Protein AF-0000000075208170 (afdb_homodimer)

Organism: NCBI:txid2021314

Structure (mmCIF, N/CA/C/O backbone):
data_AF-0000000075208170-model_v1
#
loop_
_entity.id
_entity.type
_entity.pdbx_description
1 polymer 'HTH tetR-type domain-containing protein'
#
loop_
_atom_site.group_PDB
_atom_site.id
_atom_site.type_symbol
_atom_site.label_atom_id
_atom_site.label_alt_id
_atom_site.label_comp_id
_atom_site.label_asym_id
_atom_site.label_entity_id
_atom_site.label_seq_id
_atom_site.pdbx_PDB_ins_code
_atom_site.Cartn_x
_atom_site.Cartn_y
_atom_site.Cartn_z
_atom_site.occupancy
_atom_site.B_iso_or_equiv
_atom_site.auth_seq_id
_atom_site.auth_comp_id
_atom_site.auth_asym_id
_atom_site.auth_atom_id
_atom_site.pdbx_PDB_model_num
ATOM 1 N N . MET A 1 1 ? 39.375 25.578 16.609 1 42.78 1 MET A N 1
ATOM 2 C CA . MET A 1 1 ? 38.062 24.953 16.75 1 42.78 1 MET A CA 1
ATOM 3 C C . MET A 1 1 ? 38.188 23.438 16.672 1 42.78 1 MET A C 1
ATOM 5 O O . MET A 1 1 ? 38.781 22.906 15.734 1 42.78 1 MET A O 1
ATOM 9 N N . PRO A 1 2 ? 38.156 22.625 17.609 1 52.5 2 PRO A N 1
ATOM 10 C CA . PRO A 1 2 ? 38.562 21.219 17.547 1 52.5 2 PRO A CA 1
ATOM 11 C C . PRO A 1 2 ? 37.969 20.5 16.344 1 52.5 2 PRO A C 1
ATOM 13 O O . PRO A 1 2 ? 36.875 20.828 15.891 1 52.5 2 PRO A O 1
ATOM 16 N N . LYS A 1 3 ? 38.719 20.094 15.391 1 53.53 3 LYS A N 1
ATOM 17 C CA . LYS A 1 3 ? 38.375 19.375 14.172 1 53.53 3 LYS A CA 1
ATOM 18 C C . LYS A 1 3 ? 37.438 18.203 14.484 1 53.53 3 LYS A C 1
ATOM 20 O O . LYS A 1 3 ? 37.844 17.25 15.156 1 53.53 3 LYS A O 1
ATOM 25 N N . VAL A 1 4 ? 36.031 18.438 14.742 1 69.75 4 VAL A N 1
ATOM 26 C CA . VAL A 1 4 ? 35.094 17.344 14.992 1 69.75 4 VAL A CA 1
ATOM 27 C C . VAL A 1 4 ? 35.406 16.188 14.039 1 69.75 4 VAL A C 1
ATOM 29 O O . VAL A 1 4 ? 35.438 16.375 12.82 1 69.75 4 VAL A O 1
ATOM 32 N N . SER A 1 5 ? 35.875 15.086 14.5 1 78.5 5 SER A N 1
ATOM 33 C CA . SER A 1 5 ? 36.219 13.891 13.734 1 78.5 5 SER A CA 1
ATOM 34 C C . SER A 1 5 ? 35.062 13.453 12.844 1 78.5 5 SER A C 1
ATOM 36 O O . SER A 1 5 ? 33.906 13.789 13.102 1 78.5 5 SER A O 1
ATOM 38 N N . GLU A 1 6 ? 35.438 13.07 11.602 1 85.5 6 GLU A N 1
ATOM 39 C CA . GLU A 1 6 ? 34.469 12.5 10.664 1 85.5 6 GLU A CA 1
ATOM 40 C C . GLU A 1 6 ? 33.531 11.523 11.367 1 85.5 6 GLU A C 1
ATOM 42 O O . GLU A 1 6 ? 32.344 11.453 11.055 1 85.5 6 GLU A O 1
ATOM 47 N N . GLN A 1 7 ? 34.031 10.938 12.352 1 85.44 7 GLN A N 1
ATOM 48 C CA . GLN A 1 7 ? 33.25 9.969 13.109 1 85.44 7 GLN A CA 1
ATOM 49 C C . GLN A 1 7 ? 32.188 10.664 13.953 1 85.44 7 GLN A C 1
ATOM 51 O O . GLN A 1 7 ? 31.062 10.18 14.047 1 85.44 7 GLN A O 1
ATOM 56 N N . TYR A 1 8 ? 32.594 11.703 14.562 1 85.81 8 TYR A N 1
ATOM 57 C CA . TYR A 1 8 ? 31.672 12.469 15.383 1 85.81 8 TYR A CA 1
ATOM 58 C C . TYR A 1 8 ? 30.531 13.023 14.531 1 85.81 8 TYR A C 1
ATOM 60 O O . TYR A 1 8 ? 29.375 12.977 14.93 1 85.81 8 TYR A O 1
ATOM 68 N N . LYS A 1 9 ? 30.859 13.531 13.367 1 89 9 LYS A N 1
ATOM 69 C CA . LYS A 1 9 ? 29.859 14.062 12.445 1 89 9 LYS A CA 1
ATOM 70 C C . LYS A 1 9 ? 28.875 12.984 12.023 1 89 9 LYS A C 1
ATOM 72 O O . LYS A 1 9 ? 27.672 13.227 11.961 1 89 9 LYS A O 1
ATOM 77 N N . GLU A 1 10 ? 29.406 11.852 11.805 1 90.75 10 GLU A N 1
ATOM 78 C CA . GLU A 1 10 ? 28.578 10.719 11.391 1 90.75 10 GLU A CA 1
ATOM 79 C C . GLU A 1 10 ? 27.656 10.273 12.523 1 90.75 10 GLU A C 1
ATOM 81 O O . GLU A 1 10 ? 26.5 9.914 12.281 1 90.75 10 GLU A O 1
ATOM 86 N N . GLU A 1 11 ? 28.156 10.312 13.664 1 91.31 11 GLU A N 1
ATOM 87 C CA . GLU A 1 11 ? 27.359 9.922 14.828 1 91.31 11 GLU A CA 1
ATOM 88 C C . GLU A 1 11 ? 26.203 10.898 15.062 1 91.31 11 GLU A C 1
ATOM 90 O O . GLU A 1 11 ? 25.094 10.484 15.383 1 91.31 11 GLU A O 1
ATOM 95 N N . LYS A 1 12 ? 26.562 12.148 14.938 1 93 12 LYS A N 1
ATOM 96 C CA . LYS A 1 12 ? 25.531 13.172 15.094 1 93 12 LYS A CA 1
ATOM 97 C C . LYS A 1 12 ? 24.469 13.055 14 1 93 12 LYS A C 1
ATOM 99 O O . LYS A 1 12 ? 23.281 13.172 14.281 1 93 12 LYS A O 1
ATOM 104 N N . ARG A 1 13 ? 24.953 12.914 12.82 1 94.25 13 ARG A N 1
ATOM 105 C CA . ARG A 1 13 ? 24.047 12.719 11.695 1 94.25 13 ARG A CA 1
ATOM 106 C C . ARG A 1 13 ? 23.109 11.547 11.945 1 94.25 13 ARG A C 1
ATOM 108 O O . ARG A 1 13 ? 21.891 11.656 11.75 1 94.25 13 ARG A O 1
ATOM 115 N N . ASN A 1 14 ? 23.625 10.492 12.406 1 93.88 14 ASN A N 1
ATOM 116 C CA . ASN A 1 14 ? 22.828 9.289 12.672 1 93.88 14 ASN A CA 1
ATOM 117 C C . ASN A 1 14 ? 21.844 9.516 13.812 1 93.88 14 ASN A C 1
ATOM 119 O O . ASN A 1 14 ? 20.719 9 13.773 1 93.88 14 ASN A O 1
ATOM 123 N N . ALA A 1 15 ? 22.266 10.203 14.766 1 94.75 15 ALA A N 1
ATOM 124 C CA . ALA A 1 15 ? 21.391 10.508 15.883 1 94.75 15 ALA A CA 1
ATOM 125 C C . ALA A 1 15 ? 20.172 11.32 15.422 1 94.75 15 ALA A C 1
ATOM 127 O O . ALA A 1 15 ? 19.047 11.086 15.875 1 94.75 15 ALA A O 1
ATOM 128 N N . ILE A 1 16 ? 20.438 12.258 14.547 1 95.75 16 ILE A N 1
ATOM 129 C CA . ILE A 1 16 ? 19.375 13.078 14 1 95.75 16 ILE A CA 1
ATOM 130 C C . ILE A 1 16 ? 18.422 12.203 13.188 1 95.75 16 ILE A C 1
ATOM 132 O O . ILE A 1 16 ? 17.188 12.312 13.32 1 95.75 16 ILE A O 1
ATOM 136 N N . LEU A 1 17 ? 18.984 11.359 12.406 1 94.88 17 LEU A N 1
ATOM 137 C CA . LEU A 1 17 ? 18.188 10.484 11.562 1 94.88 17 LEU A CA 1
ATOM 138 C C . LEU A 1 17 ? 17.312 9.562 12.406 1 94.88 17 LEU A C 1
ATOM 140 O O . LEU A 1 17 ? 16.125 9.367 12.102 1 94.88 17 LEU A O 1
ATOM 144 N N . GLU A 1 18 ? 17.812 8.984 13.438 1 93.25 18 GLU A N 1
ATOM 145 C CA . GLU A 1 18 ? 17.062 8.102 14.328 1 93.25 18 GLU A CA 1
ATOM 146 C C . GLU A 1 18 ? 15.93 8.844 15.031 1 93.25 18 GLU A C 1
ATOM 148 O O . GLU A 1 18 ? 14.82 8.336 15.148 1 93.25 18 GLU A O 1
ATOM 153 N N . SER A 1 19 ? 16.281 9.992 15.492 1 96 19 SER A N 1
ATOM 154 C CA . SER A 1 19 ? 15.273 10.828 16.141 1 96 19 SER A CA 1
ATOM 155 C C . SER A 1 19 ? 14.164 11.203 15.164 1 96 19 SER A C 1
ATOM 157 O O . SER A 1 19 ? 12.984 11.18 15.523 1 96 19 SER A O 1
ATOM 159 N N . ALA A 1 20 ? 14.594 11.602 13.977 1 96.06 20 ALA A N 1
ATOM 160 C CA . ALA A 1 20 ? 13.617 11.953 12.953 1 96.06 20 ALA A CA 1
ATOM 161 C C . ALA A 1 20 ? 12.672 10.789 12.672 1 96.06 20 ALA A C 1
ATOM 163 O O . ALA A 1 20 ? 11.453 10.984 12.57 1 96.06 20 ALA A O 1
ATOM 164 N N . LEU A 1 21 ? 13.203 9.625 12.57 1 92.81 21 LEU A N 1
ATOM 165 C CA . LEU A 1 21 ? 12.383 8.453 12.305 1 92.81 21 LEU A CA 1
ATOM 166 C C . LEU A 1 21 ? 11.359 8.25 13.414 1 92.81 21 LEU A C 1
ATOM 168 O O . LEU A 1 21 ? 10.203 7.902 13.148 1 92.81 21 LEU A O 1
ATOM 172 N N . ARG A 1 22 ? 11.766 8.406 14.609 1 94 22 ARG A N 1
ATOM 173 C CA . ARG A 1 22 ? 10.844 8.281 15.734 1 94 22 ARG A CA 1
ATOM 174 C C . ARG A 1 22 ? 9.727 9.305 15.648 1 94 22 ARG A C 1
ATOM 176 O O . ARG A 1 22 ? 8.555 8.977 15.836 1 94 22 ARG A O 1
ATOM 183 N N . CYS A 1 23 ? 10.117 10.508 15.336 1 96 23 CYS A N 1
ATOM 184 C CA . CYS A 1 23 ? 9.133 11.578 15.227 1 96 23 CYS A CA 1
ATOM 185 C C . CYS A 1 23 ? 8.164 11.32 14.078 1 96 23 CYS A C 1
ATOM 187 O O . CYS A 1 23 ? 6.949 11.438 14.242 1 96 23 CYS A O 1
ATOM 189 N N . PHE A 1 24 ? 8.75 10.961 12.914 1 94.75 24 PHE A N 1
ATOM 190 C CA . PHE A 1 24 ? 7.922 10.617 11.766 1 94.75 24 PHE A CA 1
ATOM 191 C C . PHE A 1 24 ? 6.988 9.461 12.094 1 94.75 24 PHE A C 1
ATOM 193 O O . PHE A 1 24 ? 5.828 9.453 11.68 1 94.75 24 PHE A O 1
ATOM 200 N N . GLY A 1 25 ? 7.508 8.5 12.758 1 90.62 25 GLY A N 1
ATOM 201 C CA . GLY A 1 25 ? 6.723 7.328 13.125 1 90.62 25 GLY A CA 1
ATOM 202 C C . GLY A 1 25 ? 5.559 7.652 14.039 1 90.62 25 GLY A C 1
ATOM 203 O O . GLY A 1 25 ? 4.473 7.09 13.898 1 90.62 25 GLY A O 1
ATOM 204 N N . GLN A 1 26 ? 5.734 8.539 14.906 1 89.69 26 GLN A N 1
ATOM 205 C CA . GLN A 1 26 ? 4.734 8.875 15.914 1 89.69 26 GLN A CA 1
ATOM 206 C C . GLN A 1 26 ? 3.666 9.797 15.344 1 89.69 26 GLN A C 1
ATOM 208 O O . GLN A 1 26 ? 2.471 9.578 15.547 1 89.69 26 GLN A O 1
ATOM 213 N N . LYS A 1 27 ? 4.059 10.805 14.516 1 90.62 27 LYS A N 1
ATOM 214 C CA . LYS A 1 27 ? 3.127 11.859 14.117 1 90.62 27 LYS A CA 1
ATOM 215 C C . LYS A 1 27 ? 2.742 11.719 12.648 1 90.62 27 LYS A C 1
ATOM 217 O O . LYS A 1 27 ? 1.762 12.312 12.195 1 90.62 27 LYS A O 1
ATOM 222 N N . GLY A 1 28 ? 3.594 10.961 11.961 1 90.44 28 GLY A N 1
ATOM 223 C CA . GLY A 1 28 ? 3.514 11.008 10.516 1 90.44 28 GLY A CA 1
ATOM 224 C C . GLY A 1 28 ? 4.496 11.984 9.891 1 90.44 28 GLY A C 1
ATOM 225 O O . GLY A 1 28 ? 4.949 12.922 10.547 1 90.44 28 GLY A O 1
ATOM 226 N N . TYR A 1 29 ? 4.738 11.758 8.656 1 92 29 TYR A N 1
ATOM 227 C CA . TYR A 1 29 ? 5.75 12.562 7.988 1 92 29 TYR A CA 1
ATOM 228 C C . TYR A 1 29 ? 5.297 14.016 7.871 1 92 29 TYR A C 1
ATOM 230 O O . TYR A 1 29 ? 6.023 14.93 8.266 1 92 29 TYR A O 1
ATOM 238 N N . GLN A 1 30 ? 4.133 14.211 7.367 1 87.5 30 GLN A N 1
ATOM 239 C CA . GLN A 1 30 ? 3.668 15.555 7.062 1 87.5 30 GLN A CA 1
ATOM 240 C C . GLN A 1 30 ? 3.475 16.375 8.344 1 87.5 30 GLN A C 1
ATOM 242 O O . GLN A 1 30 ? 3.771 17.562 8.367 1 87.5 30 GLN A O 1
ATOM 247 N N . ALA A 1 31 ? 3.074 15.742 9.359 1 89 31 ALA A N 1
ATOM 248 C CA . ALA A 1 31 ? 2.727 16.453 10.586 1 89 31 ALA A CA 1
ATOM 249 C C . ALA A 1 31 ? 3.971 16.75 11.422 1 89 31 ALA A C 1
ATOM 251 O O . ALA A 1 31 ? 3.934 17.578 12.328 1 89 31 ALA A O 1
ATOM 252 N N . THR A 1 32 ? 5.023 16.047 11.156 1 94.69 32 THR A N 1
ATOM 253 C CA . THR A 1 32 ? 6.258 16.266 11.898 1 94.69 32 THR A CA 1
ATOM 254 C C . THR A 1 32 ? 6.965 17.531 11.422 1 94.69 32 THR A C 1
ATOM 256 O O . THR A 1 32 ? 7.043 17.781 10.219 1 94.69 32 THR A O 1
ATOM 259 N N . ILE A 1 33 ? 7.418 18.328 12.391 1 95.38 33 ILE A N 1
ATOM 260 C CA . ILE A 1 33 ? 8.203 19.516 12.062 1 95.38 33 ILE A CA 1
ATOM 261 C C . ILE A 1 33 ? 9.594 19.391 12.68 1 95.38 33 ILE A C 1
ATOM 263 O O . ILE A 1 33 ? 9.844 18.516 13.5 1 95.38 33 ILE A O 1
ATOM 267 N N . ILE A 1 34 ? 10.461 20.281 12.258 1 97 34 ILE A N 1
ATOM 268 C CA . ILE A 1 34 ? 11.844 20.25 12.703 1 97 34 ILE A CA 1
ATOM 269 C C . ILE A 1 34 ? 11.906 20.406 14.219 1 97 34 ILE A C 1
ATOM 271 O O . ILE A 1 34 ? 12.727 19.766 14.883 1 97 34 ILE A O 1
ATOM 275 N N . ASP A 1 35 ? 11 21.172 14.82 1 97.44 35 ASP A N 1
ATOM 276 C CA . ASP A 1 35 ? 10.984 21.391 16.266 1 97.44 35 ASP A CA 1
ATOM 277 C C . ASP A 1 35 ? 10.703 20.094 17.016 1 97.44 35 ASP A C 1
ATOM 279 O O . ASP A 1 35 ? 11.195 19.906 18.125 1 97.44 35 ASP A O 1
ATOM 283 N N . ASP A 1 36 ? 9.961 19.203 16.453 1 97.56 36 ASP A N 1
ATOM 284 C CA . ASP A 1 36 ? 9.742 17.891 17.062 1 97.56 36 ASP A CA 1
ATOM 285 C C . ASP A 1 36 ? 11.039 17.094 17.156 1 97.56 36 ASP A C 1
ATOM 287 O O . ASP A 1 36 ? 11.305 16.438 18.156 1 97.56 36 ASP A O 1
ATOM 291 N N . ILE A 1 37 ? 11.805 17.141 16.078 1 97.5 37 ILE A N 1
ATOM 292 C CA . ILE A 1 37 ? 13.07 16.422 16.016 1 97.5 37 ILE A CA 1
ATOM 293 C C . ILE A 1 37 ? 14.07 17.031 16.984 1 97.5 37 ILE A C 1
ATOM 295 O O . ILE A 1 37 ? 14.828 16.312 17.641 1 97.5 37 ILE A O 1
ATOM 299 N N . VAL A 1 38 ? 14.023 18.328 17.078 1 97.75 38 VAL A N 1
ATOM 300 C CA . VAL A 1 38 ? 14.852 19.031 18.047 1 97.75 38 VAL A CA 1
ATOM 301 C C . VAL A 1 38 ? 14.516 18.562 19.469 1 97.75 38 VAL A C 1
ATOM 303 O O . VAL A 1 38 ? 15.406 18.188 20.234 1 97.75 38 VAL A O 1
ATOM 306 N N . ALA A 1 39 ? 13.242 18.531 19.766 1 97.94 39 ALA A N 1
ATOM 307 C CA . ALA A 1 39 ? 12.773 18.141 21.094 1 97.94 39 ALA A CA 1
ATOM 308 C C . ALA A 1 39 ? 13.156 16.688 21.406 1 97.94 39 ALA A C 1
ATOM 310 O O . ALA A 1 39 ? 13.547 16.375 22.531 1 97.94 39 ALA A O 1
ATOM 311 N N . ASP A 1 40 ? 13.117 15.883 20.469 1 97.06 40 ASP A N 1
ATOM 312 C CA . ASP A 1 40 ? 13.383 14.461 20.672 1 97.06 40 ASP A CA 1
ATOM 313 C C . ASP A 1 40 ? 14.883 14.188 20.766 1 97.06 40 ASP A C 1
ATOM 315 O O . ASP A 1 40 ? 15.328 13.406 21.609 1 97.06 40 ASP A O 1
ATOM 319 N N . SER A 1 41 ? 15.68 14.742 19.891 1 96.38 41 SER A N 1
ATOM 320 C CA . SER A 1 41 ? 17.109 14.461 19.766 1 96.38 41 SER A CA 1
ATOM 321 C C . SER A 1 41 ? 17.922 15.266 20.766 1 96.38 41 SER A C 1
ATOM 323 O O . SER A 1 41 ? 19.078 14.953 21.016 1 96.38 41 SER A O 1
ATOM 325 N N . LYS A 1 42 ? 17.359 16.359 21.188 1 97 42 LYS A N 1
ATOM 326 C CA . LYS A 1 42 ? 18.047 17.312 22.047 1 97 42 LYS A CA 1
ATOM 327 C C . LYS A 1 42 ? 19.188 17.984 21.312 1 97 42 LYS A C 1
ATOM 329 O O . LYS A 1 42 ? 20.141 18.469 21.953 1 97 42 LYS A O 1
ATOM 334 N N . ILE A 1 43 ? 19.156 17.906 20.031 1 96.62 43 ILE A N 1
ATOM 335 C CA . ILE A 1 43 ? 20.094 18.625 19.172 1 96.62 43 ILE A CA 1
ATOM 336 C C . ILE A 1 43 ? 19.469 19.938 18.719 1 96.62 43 ILE A C 1
ATOM 338 O O . ILE A 1 43 ? 18.297 19.969 18.328 1 96.62 43 ILE A O 1
ATOM 342 N N . SER A 1 44 ? 20.25 21 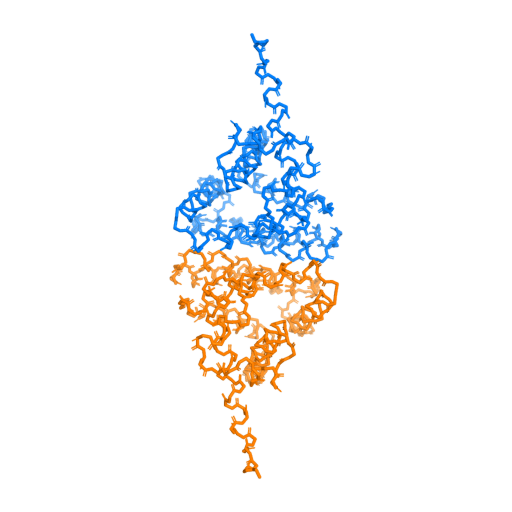18.781 1 96.25 44 SER A N 1
ATOM 343 C CA . SER A 1 44 ? 19.719 22.328 18.469 1 96.25 44 SER A CA 1
ATOM 344 C C . SER A 1 44 ? 19.266 22.406 17.016 1 96.25 44 SER A C 1
ATOM 346 O O . SER A 1 44 ? 19.781 21.688 16.156 1 96.25 44 SER A O 1
ATOM 348 N N . LYS A 1 45 ? 18.25 23.328 16.75 1 96.38 45 LYS A N 1
ATOM 349 C CA . LYS A 1 45 ? 17.734 23.531 15.398 1 96.38 45 LYS A CA 1
ATOM 350 C C . LYS A 1 45 ? 18.844 23.938 14.438 1 96.38 45 LYS A C 1
ATOM 352 O O . LYS A 1 45 ? 18.938 23.406 13.328 1 96.38 45 LYS A O 1
ATOM 357 N N . GLY A 1 46 ? 19.766 24.812 14.891 1 96 46 GLY A N 1
ATOM 358 C CA . GLY A 1 46 ? 20.891 25.234 14.086 1 96 46 GLY A CA 1
ATOM 359 C C . GLY A 1 46 ? 21.828 24.094 13.727 1 96 46 GLY A C 1
ATOM 360 O O . GLY A 1 46 ? 22.281 23.984 12.586 1 96 46 GLY A O 1
ATOM 361 N N . ALA A 1 47 ? 22.094 23.281 14.656 1 95.38 47 ALA A N 1
ATOM 362 C CA . ALA A 1 47 ? 22.969 22.141 14.43 1 95.38 47 ALA A CA 1
ATOM 363 C C . ALA A 1 47 ? 22.344 21.172 13.414 1 95.38 47 ALA A C 1
ATOM 365 O O . ALA A 1 47 ? 23.047 20.641 12.547 1 95.38 47 ALA A O 1
ATOM 366 N N . ILE A 1 48 ? 21.016 20.891 13.5 1 97 48 ILE A N 1
ATOM 367 C CA . ILE A 1 48 ? 20.312 20.016 12.562 1 97 48 ILE A CA 1
ATOM 368 C C . ILE A 1 48 ? 20.438 20.578 11.141 1 97 48 ILE A C 1
ATOM 370 O O . ILE A 1 48 ? 20.703 19.828 10.195 1 97 48 ILE A O 1
ATOM 374 N N . TYR A 1 49 ? 20.406 21.859 11.031 1 96.31 49 TYR A N 1
ATOM 375 C CA . TYR A 1 49 ? 20.453 22.5 9.719 1 96.31 49 TYR A CA 1
ATOM 376 C C . TYR A 1 49 ? 21.859 22.531 9.164 1 96.31 49 TYR A C 1
ATOM 378 O O . TYR A 1 49 ? 22.062 22.781 7.977 1 96.31 49 TYR A O 1
ATOM 386 N N . ASN A 1 50 ? 22.859 22.312 10.047 1 95.75 50 ASN A N 1
ATOM 387 C CA . ASN A 1 50 ? 24.219 22.109 9.555 1 95.75 50 ASN A CA 1
ATOM 388 C C . ASN A 1 50 ? 24.359 20.797 8.789 1 95.75 50 ASN A C 1
ATOM 390 O O . ASN A 1 50 ? 25.203 20.656 7.91 1 95.75 50 ASN A O 1
ATOM 394 N N . TYR A 1 51 ? 23.469 19.938 9.1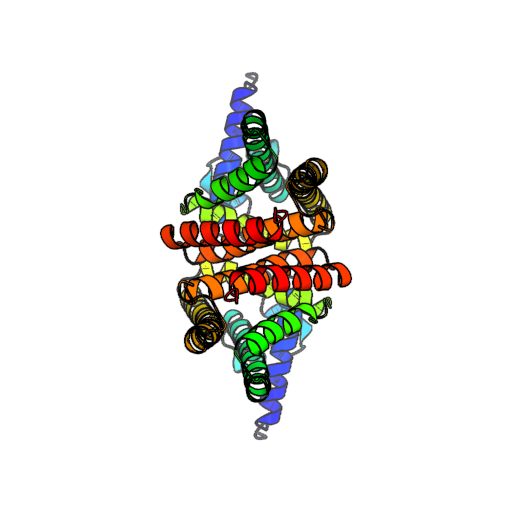56 1 95.19 51 TYR A N 1
ATOM 395 C CA . TYR A 1 51 ? 23.547 18.594 8.57 1 95.19 51 TYR A CA 1
ATOM 396 C C . TYR A 1 51 ? 22.516 18.422 7.461 1 95.19 51 TYR A C 1
ATOM 398 O O . TYR A 1 51 ? 22.75 17.688 6.5 1 95.19 51 TYR A O 1
ATOM 406 N N . PHE A 1 52 ? 21.344 19.016 7.586 1 96.94 52 PHE A N 1
ATOM 407 C CA . PHE A 1 52 ? 20.234 18.812 6.656 1 96.94 52 PHE A CA 1
ATOM 408 C C . PHE A 1 52 ? 19.578 20.141 6.305 1 96.94 52 PHE A C 1
ATOM 410 O O . PHE A 1 52 ? 19.281 20.938 7.188 1 96.94 52 PHE A O 1
ATOM 417 N N . ALA A 1 53 ? 19.25 20.281 5.07 1 95.31 53 ALA A N 1
ATOM 418 C CA . ALA A 1 53 ? 18.688 21.531 4.586 1 95.31 53 ALA A CA 1
ATOM 419 C C . ALA A 1 53 ? 17.188 21.594 4.844 1 95.31 53 ALA A C 1
ATOM 421 O O . ALA A 1 53 ? 16.594 22.688 4.863 1 95.31 53 ALA A O 1
ATOM 422 N N . SER A 1 54 ? 16.594 20.391 4.977 1 94.69 54 SER A N 1
ATOM 423 C CA . SER A 1 54 ? 15.133 20.344 5.125 1 94.69 54 SER A CA 1
ATOM 424 C C . SER A 1 54 ? 14.688 19.016 5.719 1 94.69 54 SER A C 1
ATOM 426 O O . SER A 1 54 ? 15.469 18.078 5.797 1 94.69 54 SER A O 1
ATOM 428 N N . LYS A 1 55 ? 13.477 19 6.121 1 94.69 55 LYS A N 1
ATOM 429 C CA . LYS A 1 55 ? 12.859 17.766 6.594 1 94.69 55 LYS A CA 1
ATOM 430 C C . LYS A 1 55 ? 12.875 16.703 5.504 1 94.69 55 LYS A C 1
ATOM 432 O O . LYS A 1 55 ? 13.078 15.516 5.789 1 94.69 55 LYS A O 1
ATOM 437 N N . GLU A 1 56 ? 12.695 17.094 4.234 1 95 56 GLU A N 1
ATOM 438 C CA . GLU A 1 56 ? 12.734 16.172 3.098 1 95 56 GLU A CA 1
ATOM 439 C C . GLU A 1 56 ? 14.102 15.523 2.957 1 95 56 GLU A C 1
ATOM 441 O O . GLU A 1 56 ? 14.203 14.32 2.729 1 95 56 GLU A O 1
ATOM 446 N N . GLU A 1 57 ? 15.055 16.312 3.115 1 95.81 57 GLU A N 1
ATOM 447 C CA . GLU A 1 57 ? 16.422 15.789 3.008 1 95.81 57 GLU A CA 1
ATOM 448 C C . GLU A 1 57 ? 16.703 14.773 4.105 1 95.81 57 GLU A C 1
ATOM 450 O O . GLU A 1 57 ? 17.406 13.781 3.873 1 95.81 57 GLU A O 1
ATOM 455 N N . ILE A 1 58 ? 16.25 15.07 5.305 1 96.62 58 ILE A N 1
ATOM 456 C CA . ILE A 1 58 ? 16.422 14.133 6.41 1 96.62 58 ILE A CA 1
ATOM 457 C C . ILE A 1 58 ? 15.844 12.773 6.039 1 96.62 58 ILE A C 1
ATOM 459 O O . ILE A 1 58 ? 16.516 11.75 6.148 1 96.62 58 ILE A O 1
ATOM 463 N N . TYR A 1 59 ? 14.672 12.734 5.543 1 95.81 59 TYR A N 1
ATOM 464 C CA . TYR A 1 59 ? 14.016 11.461 5.246 1 95.81 59 TYR A CA 1
ATOM 465 C C . TYR A 1 59 ? 14.656 10.781 4.047 1 95.81 59 TYR A C 1
ATOM 467 O O . TYR A 1 59 ? 14.812 9.555 4.027 1 95.81 59 TYR A O 1
ATOM 475 N N . LEU A 1 60 ? 14.984 11.578 3.049 1 96 60 LEU A N 1
ATOM 476 C CA . LEU A 1 60 ? 15.625 11 1.867 1 96 60 LEU A CA 1
ATOM 477 C C . LEU A 1 60 ? 16.938 10.312 2.236 1 96 60 LEU A C 1
ATOM 479 O O . LEU A 1 60 ? 17.266 9.273 1.678 1 96 60 LEU A O 1
ATOM 483 N N . GLN A 1 61 ? 17.609 10.891 3.156 1 94.81 61 GLN A N 1
ATOM 484 C CA . GLN A 1 61 ? 18.844 10.266 3.594 1 94.81 61 GLN A CA 1
ATOM 485 C C . GLN A 1 61 ? 18.562 8.992 4.391 1 94.81 61 GLN A C 1
ATOM 487 O O . GLN A 1 61 ? 19.312 8.016 4.293 1 94.81 61 GLN A O 1
ATOM 492 N N . LEU A 1 62 ? 17.531 9.023 5.223 1 93.88 62 LEU A N 1
ATOM 493 C CA . LEU A 1 62 ? 17.094 7.816 5.914 1 93.88 62 LEU A CA 1
ATOM 494 C C . LEU A 1 62 ? 16.781 6.707 4.914 1 93.88 62 LEU A C 1
ATOM 496 O O . LEU A 1 62 ? 17.203 5.562 5.094 1 93.88 62 LEU A O 1
ATOM 500 N N . LEU A 1 63 ? 16.109 7.035 3.857 1 94.06 63 LEU A N 1
ATOM 501 C CA . LEU A 1 63 ? 15.719 6.07 2.828 1 94.06 63 LEU A CA 1
ATOM 502 C C . LEU A 1 63 ? 16.953 5.539 2.102 1 94.06 63 LEU A C 1
ATOM 504 O O . LEU A 1 63 ? 17.047 4.34 1.826 1 94.06 63 LEU A O 1
ATOM 508 N N . GLN A 1 64 ? 17.766 6.473 1.788 1 93.5 64 GLN A N 1
ATOM 509 C CA . GLN A 1 64 ? 18.969 6.078 1.068 1 93.5 64 GLN A CA 1
ATOM 510 C C . GLN A 1 64 ? 19.812 5.098 1.891 1 93.5 64 GLN A C 1
ATOM 512 O O . GLN A 1 64 ? 20.312 4.109 1.358 1 93.5 64 GLN A O 1
ATOM 517 N N . LYS A 1 65 ? 19.953 5.418 3.129 1 91.88 65 LYS A N 1
ATOM 518 C CA . LYS A 1 65 ? 20.688 4.531 4.016 1 91.88 65 LYS A CA 1
ATOM 519 C C . LYS A 1 65 ? 20.062 3.141 4.055 1 91.88 65 LYS A C 1
ATOM 521 O O . LYS A 1 65 ? 20.781 2.135 3.943 1 91.88 65 LYS A O 1
ATOM 526 N N . ARG A 1 66 ? 18.797 3.035 4.188 1 91.38 66 ARG A N 1
ATOM 527 C CA . ARG A 1 66 ? 18.094 1.762 4.246 1 91.38 66 ARG A CA 1
ATOM 528 C C . ARG A 1 66 ? 18.203 1.01 2.924 1 91.38 66 ARG A C 1
ATOM 530 O O . ARG A 1 66 ? 18.359 -0.214 2.912 1 91.38 66 ARG A O 1
ATOM 537 N N . SER A 1 67 ? 18.094 1.74 1.823 1 94.31 67 SER A N 1
ATOM 538 C CA . SER A 1 67 ? 18.234 1.137 0.502 1 94.31 67 SER A CA 1
ATOM 539 C C . SER A 1 67 ? 19.625 0.547 0.304 1 94.31 67 SER A C 1
ATOM 541 O O . SER A 1 67 ? 19.766 -0.579 -0.176 1 94.31 67 SER A O 1
ATOM 543 N N . ASP A 1 68 ? 20.578 1.382 0.699 1 93.75 68 ASP A N 1
ATOM 544 C CA . ASP A 1 68 ? 21.969 0.925 0.559 1 93.75 68 ASP A CA 1
ATOM 545 C C . ASP A 1 68 ? 22.203 -0.342 1.376 1 93.75 68 ASP A C 1
ATOM 547 O O . ASP A 1 68 ? 22.859 -1.274 0.905 1 93.75 68 ASP A O 1
ATOM 551 N N . GLU A 1 69 ? 21.703 -0.356 2.557 1 92.75 69 GLU A N 1
ATOM 552 C CA . GLU A 1 69 ? 21.828 -1.533 3.41 1 92.75 69 GLU A CA 1
ATOM 553 C C . GLU A 1 69 ? 21.141 -2.744 2.785 1 92.75 69 GLU A C 1
ATOM 555 O O . GLU A 1 69 ? 21.688 -3.854 2.812 1 92.75 69 GLU A O 1
ATOM 560 N N . PHE A 1 70 ? 20.031 -2.594 2.225 1 94.06 70 PHE A N 1
ATOM 561 C CA . PHE A 1 70 ? 19.266 -3.66 1.582 1 94.06 70 PHE A CA 1
ATOM 562 C C . PHE A 1 70 ? 20.047 -4.242 0.406 1 94.06 70 PHE A C 1
ATOM 564 O O . PHE A 1 70 ? 20.234 -5.457 0.329 1 94.06 70 PHE A O 1
ATOM 571 N N . PHE A 1 71 ? 20.516 -3.379 -0.481 1 94.81 71 PHE A N 1
ATOM 572 C CA . PHE A 1 71 ? 21.188 -3.844 -1.686 1 94.81 71 PHE A CA 1
ATOM 573 C C . PHE A 1 71 ? 22.531 -4.48 -1.341 1 94.81 71 PHE A C 1
ATOM 575 O O . PHE A 1 71 ? 22.906 -5.496 -1.924 1 94.81 71 PHE A O 1
ATOM 582 N N . THR A 1 72 ? 23.203 -3.863 -0.368 1 94.94 72 THR A N 1
ATOM 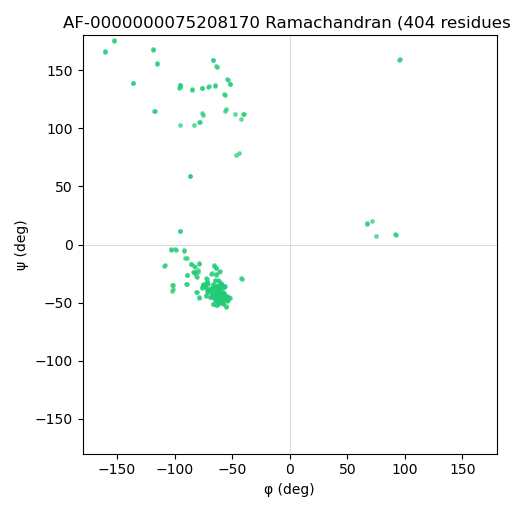583 C CA . THR A 1 72 ? 24.484 -4.406 0.039 1 94.94 72 THR A CA 1
ATOM 584 C C . THR A 1 72 ? 24.328 -5.801 0.639 1 94.94 72 THR A C 1
ATOM 586 O O . THR A 1 72 ? 25.047 -6.727 0.282 1 94.94 72 THR A O 1
ATOM 589 N N . ASP A 1 73 ? 23.391 -5.945 1.513 1 93.75 73 ASP A N 1
ATOM 590 C CA . ASP A 1 73 ? 23.125 -7.234 2.137 1 93.75 73 ASP A CA 1
ATOM 591 C C . ASP A 1 73 ? 22.703 -8.273 1.097 1 93.75 73 ASP A C 1
ATOM 593 O O . ASP A 1 73 ? 23.172 -9.414 1.126 1 93.75 73 ASP A O 1
ATOM 597 N N . ALA A 1 74 ? 21.844 -7.906 0.204 1 94.19 74 ALA A N 1
ATOM 598 C CA . ALA A 1 74 ? 21.344 -8.82 -0.823 1 94.19 74 ALA A CA 1
ATOM 599 C C . ALA A 1 74 ? 22.469 -9.258 -1.759 1 94.19 74 ALA A C 1
ATOM 601 O O . ALA A 1 74 ? 22.594 -10.438 -2.08 1 94.19 74 ALA A O 1
ATOM 602 N N . GLU A 1 75 ? 23.25 -8.305 -2.172 1 92.94 75 GLU A N 1
ATOM 603 C CA . GLU A 1 75 ? 24.344 -8.602 -3.09 1 92.94 75 GLU A CA 1
ATOM 604 C C . GLU A 1 75 ? 25.359 -9.539 -2.447 1 92.94 75 GLU A C 1
ATOM 606 O O . GLU A 1 75 ? 25.891 -10.438 -3.107 1 92.94 75 GLU A O 1
ATOM 611 N N . GLN A 1 76 ? 25.625 -9.273 -1.212 1 94.81 76 GLN A N 1
ATOM 612 C CA . GLN A 1 76 ? 26.547 -10.141 -0.491 1 94.81 76 GLN A CA 1
ATOM 613 C C . GLN A 1 76 ? 26 -11.562 -0.401 1 94.81 76 GLN A C 1
ATOM 615 O O . GLN A 1 76 ? 26.75 -12.523 -0.591 1 94.81 76 GLN A O 1
ATOM 620 N N . ARG A 1 77 ? 24.781 -11.68 -0.171 1 94.25 77 ARG A N 1
ATOM 621 C CA . ARG A 1 77 ? 24.156 -12.992 -0.033 1 94.25 77 ARG A CA 1
ATOM 622 C C . ARG A 1 77 ? 24.031 -13.68 -1.388 1 94.25 77 ARG A C 1
ATOM 624 O O . ARG A 1 77 ? 24.141 -14.906 -1.482 1 94.25 77 ARG A O 1
ATOM 631 N N . PHE A 1 78 ? 23.766 -12.938 -2.424 1 94.25 78 PHE A N 1
ATOM 632 C CA . PHE A 1 78 ? 23.547 -13.469 -3.762 1 94.25 78 PHE A CA 1
ATOM 633 C C . PHE A 1 78 ? 24.797 -14.188 -4.266 1 94.25 78 PHE A C 1
ATOM 635 O O . PHE A 1 78 ? 24.703 -15.133 -5.055 1 94.25 78 PHE A O 1
ATOM 642 N N . THR A 1 79 ? 25.969 -13.727 -3.842 1 92.56 79 THR A N 1
ATOM 643 C CA . THR A 1 79 ? 27.219 -14.32 -4.281 1 92.56 79 THR A CA 1
ATOM 644 C C . THR A 1 79 ? 27.312 -15.789 -3.877 1 92.56 79 THR A C 1
ATOM 646 O O . THR A 1 79 ? 27.953 -16.594 -4.547 1 92.56 79 THR A O 1
ATOM 649 N N . ASP A 1 80 ? 26.578 -16.156 -2.879 1 93.88 80 ASP A N 1
ATOM 650 C CA . ASP A 1 80 ? 26.625 -17.516 -2.35 1 93.88 80 ASP A CA 1
ATOM 651 C C . ASP A 1 80 ? 25.469 -18.359 -2.885 1 93.88 80 ASP A C 1
ATOM 653 O O . ASP A 1 80 ? 25.375 -19.562 -2.602 1 93.88 80 ASP A O 1
ATOM 657 N N . LEU A 1 81 ? 24.594 -17.734 -3.633 1 96.75 81 LEU A N 1
ATOM 658 C CA . LEU A 1 81 ? 23.406 -18.453 -4.117 1 96.75 81 LEU A CA 1
ATOM 659 C C . LEU A 1 81 ? 23.656 -19 -5.52 1 96.75 81 LEU A C 1
ATOM 661 O O . LEU A 1 81 ? 24.172 -18.281 -6.387 1 96.75 81 LEU A O 1
ATOM 665 N N . PRO A 1 82 ? 23.266 -20.156 -5.75 1 95.5 82 PRO A N 1
ATOM 666 C CA . PRO A 1 82 ? 23.719 -20.891 -6.938 1 95.5 82 PRO A CA 1
ATOM 667 C C . PRO A 1 82 ? 22.938 -20.516 -8.195 1 95.5 82 PRO A C 1
ATOM 669 O O . PRO A 1 82 ? 23.406 -20.75 -9.312 1 95.5 82 PRO A O 1
ATOM 672 N N . ASN A 1 83 ? 21.75 -20.094 -8.109 1 97.44 83 ASN A N 1
ATOM 673 C CA . ASN A 1 83 ? 20.922 -19.844 -9.289 1 97.44 83 ASN A CA 1
ATOM 674 C C . ASN A 1 83 ? 19.859 -18.781 -9.031 1 97.44 83 ASN A C 1
ATOM 676 O O . ASN A 1 83 ? 19.75 -18.281 -7.918 1 97.44 83 ASN A O 1
ATOM 680 N N . ALA A 1 84 ? 19.094 -18.391 -10.039 1 98 84 ALA A N 1
ATOM 681 C CA . ALA A 1 84 ? 18.109 -17.328 -9.992 1 98 84 ALA A CA 1
ATOM 682 C C . ALA A 1 84 ? 16.984 -17.656 -9.023 1 98 84 ALA A C 1
ATOM 684 O O . ALA A 1 84 ? 16.516 -16.797 -8.273 1 98 84 ALA A O 1
ATOM 685 N N . MET A 1 85 ? 16.594 -18.938 -9.039 1 98.25 85 MET A N 1
ATOM 686 C CA . MET A 1 85 ? 15.516 -19.375 -8.148 1 98.25 85 MET A CA 1
ATOM 687 C C . MET A 1 85 ? 15.898 -19.172 -6.688 1 98.25 85 MET A C 1
ATOM 689 O O . MET A 1 85 ? 15.086 -18.688 -5.895 1 98.25 85 MET A O 1
ATOM 693 N N . SER A 1 86 ? 17.094 -19.484 -6.348 1 98.31 86 SER A N 1
ATOM 694 C CA . SER A 1 86 ? 17.562 -19.297 -4.977 1 98.31 86 SER A CA 1
ATOM 695 C C . SER A 1 86 ? 17.562 -17.828 -4.594 1 98.31 86 SER A C 1
ATOM 697 O O . SER A 1 86 ? 17.312 -17.484 -3.434 1 98.31 86 SER A O 1
ATOM 699 N N . LYS A 1 87 ? 17.875 -16.922 -5.527 1 98.25 87 LYS A N 1
ATOM 700 C CA . LYS A 1 87 ? 17.859 -15.492 -5.277 1 98.25 87 LYS A CA 1
ATOM 701 C C . LYS A 1 87 ? 16.438 -14.992 -5.02 1 98.25 87 LYS A C 1
ATOM 703 O O . LYS A 1 87 ? 16.203 -14.211 -4.098 1 98.25 87 LYS A O 1
ATOM 708 N N . VAL A 1 88 ? 15.469 -15.492 -5.809 1 98.25 88 VAL A N 1
ATOM 709 C CA . VAL A 1 88 ? 14.062 -15.141 -5.609 1 98.25 88 VAL A CA 1
ATOM 710 C C . VAL A 1 88 ? 13.602 -15.617 -4.234 1 98.25 88 VAL A C 1
ATOM 712 O O . VAL A 1 88 ? 13.008 -14.852 -3.473 1 98.25 88 VAL A O 1
ATOM 715 N N . ARG A 1 89 ? 13.922 -16.859 -3.893 1 98.12 89 ARG A N 1
ATOM 716 C CA . ARG A 1 89 ? 13.5 -17.422 -2.617 1 98.12 89 ARG A CA 1
ATOM 717 C C . ARG A 1 89 ? 14.133 -16.672 -1.449 1 98.12 89 ARG A C 1
ATOM 719 O O . ARG A 1 89 ? 13.5 -16.484 -0.41 1 98.12 89 ARG A O 1
ATOM 726 N N . PHE A 1 90 ? 15.359 -16.281 -1.599 1 97.62 90 PHE A N 1
ATOM 727 C CA . PHE A 1 90 ? 16.047 -15.508 -0.568 1 97.62 90 PHE A CA 1
ATOM 728 C C . PHE A 1 90 ? 15.305 -14.203 -0.3 1 97.62 90 PHE A C 1
ATOM 730 O O . PHE A 1 90 ? 15.133 -13.805 0.854 1 97.62 90 PHE A O 1
ATOM 737 N N . LEU A 1 91 ? 14.898 -13.477 -1.347 1 97.62 91 LEU A N 1
ATOM 738 C CA . LEU A 1 91 ? 14.188 -12.203 -1.19 1 97.62 91 LEU A CA 1
ATOM 739 C C . LEU A 1 91 ? 12.875 -12.406 -0.447 1 97.62 91 LEU A C 1
ATOM 741 O O . LEU A 1 91 ? 12.539 -11.633 0.454 1 97.62 91 LEU A O 1
ATOM 745 N N . PHE A 1 92 ? 12.125 -13.453 -0.834 1 98.31 92 PHE A N 1
ATOM 746 C CA . PHE A 1 92 ? 10.883 -13.734 -0.127 1 98.31 92 PHE A CA 1
ATOM 747 C C . PHE A 1 92 ? 11.156 -14.078 1.333 1 98.31 92 PHE A C 1
ATOM 749 O O . PHE A 1 92 ? 10.438 -13.633 2.227 1 98.31 92 PHE A O 1
ATOM 756 N N . GLU A 1 93 ? 12.164 -14.867 1.585 1 97.62 93 GLU A N 1
ATOM 757 C CA . GLU A 1 93 ? 12.523 -15.234 2.949 1 97.62 93 GLU A CA 1
ATOM 758 C C . GLU A 1 93 ? 12.906 -14.008 3.773 1 97.62 93 GLU A C 1
ATOM 760 O O . GLU A 1 93 ? 12.562 -13.922 4.953 1 97.62 93 GLU A O 1
ATOM 765 N N . ARG A 1 94 ? 13.633 -13.141 3.207 1 96.19 94 ARG A N 1
ATOM 766 C CA . ARG A 1 94 ? 14.055 -11.914 3.883 1 96.19 94 ARG A CA 1
ATOM 767 C C . ARG A 1 94 ? 12.852 -11.125 4.383 1 96.19 94 ARG A C 1
ATOM 769 O O . ARG A 1 94 ? 12.844 -10.664 5.527 1 96.19 94 ARG A O 1
ATOM 776 N N . PHE A 1 95 ? 11.859 -10.969 3.568 1 96.75 95 PHE A N 1
ATOM 777 C CA . PHE A 1 95 ? 10.672 -10.219 3.973 1 96.75 95 PHE A CA 1
ATOM 778 C C . PHE A 1 95 ? 9.805 -11.047 4.918 1 96.75 95 PHE A C 1
ATOM 780 O O . PHE A 1 95 ? 9.195 -10.5 5.84 1 96.75 95 PHE A O 1
ATOM 787 N N . ARG A 1 96 ? 9.773 -12.344 4.668 1 97.31 96 ARG A N 1
ATOM 788 C CA . ARG A 1 96 ? 9.023 -13.234 5.551 1 97.31 96 ARG A CA 1
ATOM 789 C C . ARG A 1 96 ? 9.547 -13.156 6.98 1 97.31 96 ARG A C 1
ATOM 791 O O . ARG A 1 96 ? 8.766 -13.195 7.934 1 97.31 96 ARG A O 1
ATOM 798 N N . LYS A 1 97 ? 10.836 -12.977 7.145 1 95.81 97 LYS A N 1
ATOM 799 C CA . LYS A 1 97 ? 11.477 -13.047 8.453 1 95.81 97 LYS A CA 1
ATOM 800 C C . LYS A 1 97 ? 11.547 -11.664 9.102 1 95.81 97 LYS A C 1
ATOM 802 O O . LYS A 1 97 ? 12.078 -11.516 10.203 1 95.81 97 LYS A O 1
ATOM 807 N N . GLN A 1 98 ? 11.133 -10.688 8.391 1 94 98 GLN A N 1
ATOM 808 C CA . GLN A 1 98 ? 11.094 -9.359 9 1 94 98 GLN A CA 1
ATOM 809 C C . GLN A 1 98 ? 10.234 -9.359 10.258 1 94 98 GLN A C 1
ATOM 811 O O . GLN A 1 98 ? 9.086 -9.82 10.227 1 94 98 GLN A O 1
ATOM 816 N N . VAL A 1 99 ? 10.766 -8.844 11.336 1 94.5 99 VAL A N 1
ATOM 817 C CA . VAL A 1 99 ? 10.031 -8.773 12.594 1 94.5 99 VAL A CA 1
ATOM 818 C C . VAL A 1 99 ? 9.172 -7.508 12.617 1 94.5 99 VAL A C 1
ATOM 820 O O . VAL A 1 99 ? 9.656 -6.414 12.32 1 94.5 99 VAL A O 1
ATOM 823 N N . LEU A 1 100 ? 7.945 -7.676 13 1 93.38 100 LEU A N 1
ATOM 824 C CA . LEU A 1 100 ? 7.004 -6.562 13.039 1 93.38 100 LEU A CA 1
ATOM 825 C C . LEU A 1 100 ? 7.102 -5.816 14.367 1 93.38 100 LEU A C 1
ATOM 827 O O . LEU A 1 100 ? 6.098 -5.668 15.07 1 93.38 100 LEU A O 1
ATOM 831 N N . THR A 1 101 ? 8.297 -5.328 14.617 1 92.62 101 THR A N 1
ATOM 832 C CA . THR A 1 101 ? 8.43 -4.445 15.773 1 92.62 101 THR A CA 1
ATOM 833 C C . THR A 1 101 ? 7.668 -3.143 15.547 1 92.62 101 THR A C 1
ATOM 835 O O . THR A 1 101 ? 7.332 -2.801 14.414 1 92.62 101 THR A O 1
ATOM 838 N N . GLU A 1 102 ? 7.355 -2.482 16.641 1 88.88 102 GLU A N 1
ATOM 839 C CA . GLU A 1 102 ? 6.699 -1.188 16.484 1 88.88 102 GLU A CA 1
ATOM 840 C C . GLU A 1 102 ? 7.543 -0.245 15.625 1 88.88 102 GLU A C 1
ATOM 842 O O . GLU A 1 102 ? 7 0.534 14.836 1 88.88 102 GLU A O 1
ATOM 847 N N . GLN A 1 103 ? 8.844 -0.295 15.734 1 88.25 103 GLN A N 1
ATOM 848 C CA . GLN A 1 103 ? 9.742 0.529 14.938 1 88.25 103 GLN A CA 1
ATOM 849 C C . GLN A 1 103 ? 9.625 0.203 13.453 1 88.25 103 GLN A C 1
ATOM 851 O O . GLN A 1 103 ? 9.555 1.106 12.617 1 88.25 103 GLN A O 1
ATOM 856 N N . ASN A 1 104 ? 9.57 -1.082 13.141 1 90.94 104 ASN A N 1
ATOM 857 C CA . ASN A 1 104 ? 9.469 -1.494 11.75 1 90.94 104 ASN A CA 1
ATOM 858 C C . ASN A 1 104 ? 8.102 -1.141 11.164 1 90.94 104 ASN A C 1
ATOM 860 O O . ASN A 1 104 ? 8.008 -0.75 10 1 90.94 104 ASN A O 1
ATOM 864 N N . LYS A 1 105 ? 7.082 -1.306 11.992 1 90.88 105 LYS A N 1
ATOM 865 C CA . LYS A 1 105 ? 5.75 -0.903 11.547 1 90.88 105 LYS A CA 1
ATOM 866 C C . LYS A 1 105 ? 5.699 0.593 11.242 1 90.88 105 LYS A C 1
ATOM 868 O O . LYS A 1 105 ? 5.18 1.006 10.211 1 90.88 105 LYS A O 1
ATOM 873 N N . GLN A 1 106 ? 6.312 1.354 12.133 1 88.31 106 GLN A N 1
ATOM 874 C CA . GLN A 1 106 ? 6.352 2.801 11.961 1 88.31 106 GLN A CA 1
ATOM 875 C C . GLN A 1 106 ? 7.137 3.182 10.703 1 88.31 106 GLN A C 1
ATOM 877 O O . GLN A 1 106 ? 6.727 4.07 9.953 1 88.31 106 GLN A O 1
ATOM 882 N N . ALA A 1 107 ? 8.242 2.514 10.539 1 91 107 ALA A N 1
ATOM 883 C CA . ALA A 1 107 ? 9.07 2.789 9.359 1 91 107 ALA A CA 1
ATOM 884 C C . ALA A 1 107 ? 8.289 2.523 8.07 1 91 107 ALA A C 1
ATOM 886 O O . ALA A 1 107 ? 8.383 3.295 7.117 1 91 107 ALA A O 1
ATOM 887 N N . THR A 1 108 ? 7.512 1.464 8.086 1 93.25 108 THR A N 1
ATOM 888 C CA . THR A 1 108 ? 6.711 1.116 6.918 1 93.25 108 THR A CA 1
ATOM 889 C C . THR A 1 108 ? 5.637 2.168 6.668 1 93.25 108 THR A C 1
ATOM 891 O O . THR A 1 108 ? 5.449 2.615 5.535 1 93.25 108 THR A O 1
ATOM 894 N N . ARG A 1 109 ? 4.957 2.6 7.691 1 92.44 109 ARG A N 1
ATOM 895 C CA . ARG A 1 109 ? 3.908 3.605 7.57 1 92.44 109 ARG A CA 1
ATOM 896 C C . ARG A 1 109 ? 4.469 4.922 7.039 1 92.44 109 ARG A C 1
ATOM 898 O O . ARG A 1 109 ? 3.889 5.531 6.141 1 92.44 109 ARG A O 1
ATOM 905 N N . VAL A 1 110 ? 5.59 5.305 7.57 1 93.19 110 VAL A N 1
ATOM 906 C CA . VAL A 1 110 ? 6.199 6.574 7.18 1 93.19 110 VAL A CA 1
ATOM 907 C C . VAL A 1 110 ? 6.66 6.5 5.727 1 93.19 110 VAL A C 1
ATOM 909 O O . VAL A 1 110 ? 6.566 7.48 4.988 1 93.19 110 VAL A O 1
ATOM 912 N N . TYR A 1 111 ? 7.145 5.355 5.371 1 94.44 111 TYR A N 1
ATOM 913 C CA . TYR A 1 111 ? 7.566 5.176 3.986 1 94.44 111 TYR A CA 1
ATOM 914 C C . TYR A 1 111 ? 6.398 5.383 3.029 1 94.44 111 TYR A C 1
ATOM 916 O O . TYR A 1 111 ? 6.52 6.117 2.045 1 94.44 111 TYR A O 1
ATOM 924 N N . ILE A 1 112 ? 5.297 4.754 3.299 1 94.81 112 ILE A N 1
ATOM 925 C CA . ILE A 1 112 ? 4.117 4.863 2.447 1 94.81 112 ILE A CA 1
ATOM 926 C C . ILE A 1 112 ? 3.598 6.301 2.471 1 94.81 112 ILE A C 1
ATOM 928 O O . ILE A 1 112 ? 3.24 6.855 1.429 1 94.81 112 ILE A O 1
ATOM 932 N N . GLU A 1 113 ? 3.617 6.895 3.572 1 92.94 113 GLU A N 1
ATOM 933 C CA . GLU A 1 113 ? 3.211 8.289 3.695 1 92.94 113 GLU A CA 1
ATOM 934 C C . GLU A 1 113 ? 4.07 9.195 2.814 1 92.94 113 GLU A C 1
ATOM 936 O O . GLU A 1 113 ? 3.555 10.102 2.16 1 92.94 113 GLU A O 1
ATOM 941 N N . PHE A 1 114 ? 5.344 8.953 2.912 1 93.44 114 PHE A N 1
ATOM 942 C CA . PHE A 1 114 ? 6.246 9.781 2.125 1 93.44 114 PHE A CA 1
ATOM 943 C C . PHE A 1 114 ? 6.031 9.555 0.634 1 93.44 114 PHE A C 1
ATOM 945 O O . PHE A 1 114 ? 6.141 10.492 -0.163 1 93.44 114 PHE A O 1
ATOM 952 N N . TRP A 1 115 ? 5.781 8.32 0.324 1 92.5 115 TRP A N 1
ATOM 953 C CA . TRP A 1 115 ? 5.461 8.023 -1.066 1 92.5 115 TRP A CA 1
ATOM 954 C C . TRP A 1 115 ? 4.258 8.828 -1.538 1 92.5 115 TRP A C 1
ATOM 956 O O . TRP A 1 115 ? 4.293 9.445 -2.605 1 92.5 115 TRP A O 1
ATOM 966 N N . LEU A 1 116 ? 3.289 8.883 -0.775 1 91.75 116 LEU A N 1
ATOM 967 C CA . LEU A 1 116 ? 2.07 9.617 -1.102 1 91.75 116 LEU A CA 1
ATOM 968 C C . LEU A 1 116 ? 2.336 11.117 -1.15 1 91.75 116 LEU A C 1
ATOM 970 O O . LEU A 1 116 ? 1.898 11.797 -2.08 1 91.75 116 LEU A O 1
ATOM 974 N N . TYR A 1 117 ? 3.049 11.594 -0.203 1 90.31 117 TYR A N 1
ATOM 975 C CA . TYR A 1 117 ? 3.418 13 -0.144 1 90.31 117 TYR A CA 1
ATOM 976 C C . TYR A 1 117 ? 4.211 13.406 -1.38 1 90.31 117 TYR A C 1
ATOM 978 O O . TYR A 1 117 ? 3.928 14.438 -1.997 1 90.31 117 TYR A O 1
ATOM 986 N N . SER A 1 118 ? 5.18 12.617 -1.71 1 91.69 118 SER A N 1
ATOM 987 C CA . SER A 1 118 ? 6.07 12.922 -2.826 1 91.69 118 SER A CA 1
ATOM 988 C C . SER A 1 118 ? 5.312 12.938 -4.148 1 91.69 118 SER A C 1
ATOM 990 O O . SER A 1 118 ? 5.723 13.602 -5.102 1 91.69 118 SER A O 1
ATOM 992 N N . SER A 1 119 ? 4.207 12.219 -4.227 1 87.19 119 SER A N 1
ATOM 993 C CA . SER A 1 119 ? 3.426 12.156 -5.457 1 87.19 119 SER A CA 1
ATOM 994 C C . SER A 1 119 ? 2.809 13.516 -5.785 1 87.19 119 SER A C 1
ATOM 996 O O . SER A 1 119 ? 2.432 13.766 -6.934 1 87.19 119 SER A O 1
ATOM 998 N N . ARG A 1 120 ? 2.746 14.367 -4.812 1 85.31 120 ARG A N 1
ATOM 999 C CA . ARG A 1 120 ? 2.111 15.672 -4.973 1 85.31 120 ARG A CA 1
ATOM 1000 C C . ARG A 1 120 ? 3.156 16.781 -5.113 1 85.31 120 ARG A C 1
ATOM 1002 O O . ARG A 1 120 ? 2.812 17.953 -5.238 1 85.31 120 ARG A O 1
ATOM 1009 N N . GLN A 1 121 ? 4.426 16.359 -4.988 1 88 121 GLN A N 1
ATOM 1010 C CA . GLN A 1 121 ? 5.555 17.281 -5.113 1 88 121 GLN A CA 1
ATOM 1011 C C . GLN A 1 121 ? 6.441 16.891 -6.293 1 88 121 GLN A C 1
ATOM 1013 O O . GLN A 1 121 ? 7.145 15.883 -6.246 1 88 121 GLN A O 1
ATOM 1018 N N . GLU A 1 122 ? 6.516 17.734 -7.285 1 86.75 122 GLU A N 1
ATOM 1019 C CA . GLU A 1 122 ? 7.164 17.375 -8.539 1 86.75 122 GLU A CA 1
ATOM 1020 C C . GLU A 1 122 ? 8.602 16.906 -8.312 1 86.75 122 GLU A C 1
ATOM 1022 O O . GLU A 1 122 ? 8.984 15.828 -8.75 1 86.75 122 GLU A O 1
ATOM 1027 N N . ASP A 1 123 ? 9.43 17.75 -7.602 1 90.56 123 ASP A N 1
ATOM 1028 C CA . ASP A 1 123 ? 10.844 17.422 -7.402 1 90.56 123 ASP A CA 1
ATOM 1029 C C . ASP A 1 123 ? 11 16.125 -6.609 1 90.56 123 ASP A C 1
ATOM 1031 O O . ASP A 1 123 ? 11.859 15.305 -6.93 1 90.56 123 ASP A O 1
ATOM 1035 N N . LEU A 1 124 ? 10.219 15.938 -5.656 1 92.75 124 LEU A N 1
ATOM 1036 C CA . LEU A 1 124 ? 10.289 14.734 -4.836 1 92.75 124 LEU A CA 1
ATOM 1037 C C . LEU A 1 124 ? 9.805 13.516 -5.613 1 92.75 124 LEU A C 1
ATOM 1039 O O . LEU A 1 124 ? 10.32 12.406 -5.434 1 92.75 124 LEU A O 1
ATOM 1043 N N . ARG A 1 125 ? 8.844 13.797 -6.457 1 91.81 125 ARG A N 1
ATOM 1044 C CA . ARG A 1 125 ? 8.305 12.727 -7.281 1 91.81 125 ARG A CA 1
ATOM 1045 C C . ARG A 1 125 ? 9.391 12.102 -8.156 1 91.81 125 ARG A C 1
ATOM 1047 O O . ARG A 1 125 ? 9.492 10.875 -8.25 1 91.81 125 ARG A O 1
ATOM 1054 N N . ASN A 1 126 ? 10.195 12.875 -8.734 1 93.62 126 ASN A N 1
ATOM 1055 C CA . ASN A 1 126 ? 11.273 12.398 -9.594 1 93.62 126 ASN A CA 1
ATOM 1056 C C . ASN A 1 126 ? 12.273 11.555 -8.812 1 93.62 126 ASN A C 1
ATOM 1058 O O . ASN A 1 126 ? 12.742 10.523 -9.305 1 93.62 126 ASN A O 1
ATOM 1062 N N . VAL A 1 127 ? 12.562 12.016 -7.633 1 93.69 127 VAL A N 1
ATOM 1063 C CA . VAL A 1 127 ? 13.508 11.305 -6.777 1 93.69 127 VAL A CA 1
ATOM 1064 C C . VAL A 1 127 ? 12.945 9.93 -6.422 1 93.69 127 VAL A C 1
ATOM 1066 O O . VAL A 1 127 ? 13.648 8.922 -6.512 1 93.69 127 VAL A O 1
ATOM 1069 N N . MET A 1 128 ? 11.758 9.867 -6.109 1 93.94 128 MET A N 1
ATOM 1070 C CA . MET A 1 128 ? 11.125 8.625 -5.688 1 93.94 128 MET A CA 1
ATOM 1071 C C . MET A 1 128 ? 10.93 7.684 -6.871 1 93.94 128 MET A C 1
ATOM 1073 O O . MET A 1 128 ? 11.016 6.465 -6.723 1 93.94 128 MET A O 1
ATOM 1077 N N . GLU A 1 129 ? 10.664 8.219 -8.047 1 93.44 129 GLU A N 1
ATOM 1078 C CA . GLU A 1 129 ? 10.555 7.398 -9.25 1 93.44 129 GLU A CA 1
ATOM 1079 C C . GLU A 1 129 ? 11.883 6.727 -9.578 1 93.44 129 GLU A C 1
ATOM 1081 O O . GLU A 1 129 ? 11.914 5.562 -9.984 1 93.44 129 GLU A O 1
ATOM 1086 N N . GLN A 1 130 ? 12.922 7.477 -9.422 1 94.06 130 GLN A N 1
ATOM 1087 C CA . GLN A 1 130 ? 14.242 6.918 -9.688 1 94.06 130 GLN A CA 1
ATOM 1088 C C . GLN A 1 130 ? 14.562 5.793 -8.703 1 94.06 130 GLN A C 1
ATOM 1090 O O . GLN A 1 130 ? 15.148 4.777 -9.094 1 94.06 130 GLN A O 1
ATOM 1095 N N . ARG A 1 131 ? 14.25 6.039 -7.484 1 94.31 131 ARG A N 1
ATOM 1096 C CA . ARG A 1 131 ? 14.438 5 -6.477 1 94.31 131 ARG A CA 1
ATOM 1097 C C . ARG A 1 131 ? 13.609 3.76 -6.812 1 94.31 131 ARG A C 1
ATOM 1099 O O . ARG A 1 131 ? 14.117 2.637 -6.734 1 94.31 131 ARG A O 1
ATOM 1106 N N . TYR A 1 132 ? 12.406 3.971 -7.203 1 95.06 132 TYR A N 1
ATOM 1107 C CA . TYR A 1 132 ? 11.523 2.875 -7.598 1 95.06 132 TYR A CA 1
ATOM 1108 C C . TYR A 1 132 ? 12.133 2.072 -8.742 1 95.06 132 TYR A C 1
ATOM 1110 O O . TYR A 1 132 ? 12.141 0.839 -8.703 1 95.06 132 TYR A O 1
ATOM 1118 N N . GLU A 1 133 ? 12.664 2.73 -9.68 1 95.94 133 GLU A N 1
ATOM 1119 C CA . GLU A 1 133 ? 13.25 2.078 -10.844 1 95.94 133 GLU A CA 1
ATOM 1120 C C . GLU A 1 133 ? 14.469 1.246 -10.453 1 95.94 133 GLU A C 1
ATOM 1122 O O . GLU A 1 133 ? 14.727 0.197 -11.047 1 95.94 133 GLU A O 1
ATOM 1127 N N . GLN A 1 134 ? 15.195 1.723 -9.508 1 95.94 134 GLN A N 1
ATOM 1128 C CA . GLN A 1 134 ? 16.344 0.957 -9.016 1 95.94 134 GLN A CA 1
ATOM 1129 C C . GLN A 1 134 ? 15.891 -0.373 -8.422 1 95.94 134 GLN A C 1
ATOM 1131 O O . GLN A 1 134 ? 16.5 -1.414 -8.68 1 95.94 134 GLN A O 1
ATOM 1136 N N . PHE A 1 135 ? 14.875 -0.341 -7.656 1 96.88 135 PHE A N 1
ATOM 1137 C CA . PHE A 1 135 ? 14.352 -1.552 -7.039 1 96.88 135 PHE A CA 1
ATOM 1138 C C . PHE A 1 135 ? 13.766 -2.486 -8.086 1 96.88 135 PHE A C 1
ATOM 1140 O O . PHE A 1 135 ? 13.961 -3.701 -8.023 1 96.88 135 PHE A O 1
ATOM 1147 N N . ILE A 1 136 ? 13.055 -1.926 -9.055 1 97.38 136 ILE A N 1
ATOM 1148 C CA . ILE A 1 136 ? 12.508 -2.719 -10.148 1 97.38 136 ILE A CA 1
ATOM 1149 C C . ILE A 1 136 ? 13.641 -3.408 -10.898 1 97.38 136 ILE A C 1
ATOM 1151 O O . ILE A 1 136 ? 13.586 -4.613 -11.156 1 97.38 136 ILE A O 1
ATOM 1155 N N . SER A 1 137 ? 14.656 -2.648 -11.227 1 97.62 137 SER A N 1
ATOM 1156 C CA . SER A 1 137 ? 15.773 -3.166 -12.016 1 97.62 137 SER A CA 1
ATOM 1157 C C . SER A 1 137 ? 16.453 -4.328 -11.305 1 97.62 137 SER A C 1
ATOM 1159 O O . SER A 1 137 ? 16.938 -5.262 -11.945 1 97.62 137 SER A O 1
ATOM 1161 N N . TYR A 1 138 ? 16.453 -4.199 -10.031 1 95.88 138 TYR A N 1
ATOM 1162 C CA . TYR A 1 138 ? 17.109 -5.215 -9.219 1 95.88 138 TYR A CA 1
ATOM 1163 C C . TYR A 1 138 ? 16.422 -6.566 -9.367 1 95.88 138 TYR A C 1
ATOM 1165 O O . TYR A 1 138 ? 17.078 -7.566 -9.688 1 95.88 138 TYR A O 1
ATOM 1173 N N . ILE A 1 139 ? 15.172 -6.703 -9.211 1 97.25 139 ILE A N 1
ATOM 1174 C CA . ILE A 1 139 ? 14.406 -7.941 -9.328 1 97.25 139 ILE A CA 1
ATOM 1175 C C . ILE A 1 139 ? 14.344 -8.367 -10.797 1 97.25 139 ILE A C 1
ATOM 1177 O O . ILE A 1 139 ? 14.414 -9.555 -11.102 1 97.25 139 ILE A O 1
ATOM 1181 N N . LYS A 1 140 ? 14.188 -7.359 -11.641 1 98.31 140 LYS A N 1
ATOM 1182 C CA . LYS A 1 140 ? 14.164 -7.605 -13.078 1 98.31 140 LYS A CA 1
ATOM 1183 C C . LYS A 1 140 ? 15.383 -8.414 -13.516 1 98.31 140 LYS A C 1
ATOM 1185 O O . LYS A 1 140 ? 15.258 -9.375 -14.273 1 98.31 140 LYS A O 1
ATOM 1190 N N . SER A 1 141 ? 16.531 -8.055 -13.062 1 97.88 141 SER A N 1
ATOM 1191 C CA . SER A 1 141 ? 17.781 -8.711 -13.445 1 97.88 141 SER A CA 1
ATOM 1192 C C . SER A 1 141 ? 17.797 -10.172 -13.008 1 97.88 141 SER A C 1
ATOM 1194 O O . SER A 1 141 ? 18.328 -11.031 -13.703 1 97.88 141 SER A O 1
ATOM 1196 N N . ILE A 1 142 ? 17.219 -10.453 -11.867 1 98.12 142 ILE A N 1
ATOM 1197 C CA . ILE A 1 142 ? 17.156 -11.82 -11.359 1 98.12 142 ILE A CA 1
ATOM 1198 C C . ILE A 1 142 ? 16.219 -12.648 -12.234 1 98.12 142 ILE A C 1
ATOM 1200 O O . ILE A 1 142 ? 16.547 -13.781 -12.602 1 98.12 142 ILE A O 1
ATOM 1204 N N . ILE A 1 143 ? 15.031 -12.109 -12.594 1 98.56 143 ILE A N 1
ATOM 1205 C CA . ILE A 1 143 ? 14.078 -12.805 -13.461 1 98.56 143 ILE A CA 1
ATOM 1206 C C . ILE A 1 143 ? 14.727 -13.094 -14.812 1 98.56 143 ILE A C 1
ATOM 1208 O O . ILE A 1 143 ? 14.609 -14.203 -15.336 1 98.56 143 ILE A O 1
ATOM 1212 N N . GLU A 1 144 ? 15.391 -12.125 -15.328 1 98.69 144 GLU A N 1
ATOM 1213 C CA . GLU A 1 144 ? 16.047 -12.281 -16.625 1 98.69 144 GLU A CA 1
ATOM 1214 C C . GLU A 1 144 ? 17.141 -13.336 -16.562 1 98.69 144 GLU A C 1
ATOM 1216 O O . GLU A 1 144 ? 17.344 -14.094 -17.516 1 98.69 144 GLU A O 1
ATOM 1221 N N . GLU A 1 145 ? 17.906 -13.328 -15.5 1 98 145 GLU A N 1
ATOM 1222 C CA . GLU A 1 145 ? 18.891 -14.391 -15.289 1 98 145 GLU A CA 1
ATOM 1223 C C . GLU A 1 145 ? 18.219 -15.766 -15.336 1 98 145 GLU A C 1
ATOM 1225 O O . GLU A 1 145 ? 18.719 -16.688 -15.984 1 98 145 GLU A O 1
ATOM 1230 N N . GLY A 1 146 ? 17.109 -15.922 -14.625 1 98.38 146 GLY A N 1
ATOM 1231 C CA . GLY A 1 146 ? 16.375 -17.172 -14.617 1 98.38 146 GLY A CA 1
ATOM 1232 C C . GLY A 1 146 ? 15.836 -17.562 -15.984 1 98.38 146 GLY A C 1
ATOM 1233 O O . GLY A 1 146 ? 15.742 -18.734 -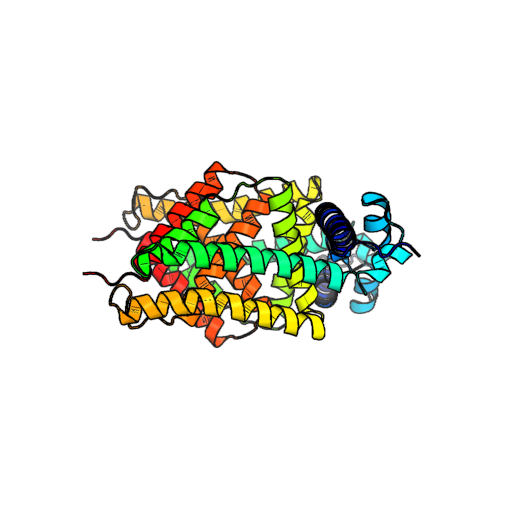16.312 1 98.38 146 GLY A O 1
ATOM 1234 N N . GLN A 1 147 ? 15.422 -16.531 -16.734 1 98.38 147 GLN A N 1
ATOM 1235 C CA . GLN A 1 147 ? 14.992 -16.797 -18.109 1 98.38 147 GLN A CA 1
ATOM 1236 C C . GLN A 1 147 ? 16.156 -17.297 -18.969 1 98.38 147 GLN A C 1
ATOM 1238 O O . GLN A 1 147 ? 16.016 -18.281 -19.688 1 98.38 147 GLN A O 1
ATOM 1243 N N . LYS A 1 148 ? 17.266 -16.688 -18.828 1 97.81 148 LYS A N 1
ATOM 1244 C CA . LYS A 1 148 ? 18.453 -17.062 -19.594 1 97.81 148 LYS A CA 1
ATOM 1245 C C . LYS A 1 148 ? 18.875 -18.484 -19.266 1 97.81 148 LYS A C 1
ATOM 1247 O O . LYS A 1 148 ? 19.344 -19.219 -20.141 1 97.81 148 LYS A O 1
ATOM 1252 N N . THR A 1 149 ? 18.734 -18.922 -18.016 1 97.19 149 THR A N 1
ATOM 1253 C CA . THR A 1 149 ? 19.219 -20.234 -17.578 1 97.19 149 THR A CA 1
ATOM 1254 C C . THR A 1 149 ? 18.125 -21.281 -17.75 1 97.19 149 THR A C 1
ATOM 1256 O O . THR A 1 149 ? 18.359 -22.469 -17.516 1 97.19 149 THR A O 1
ATOM 1259 N N . GLY A 1 150 ? 16.922 -20.844 -18.016 1 97.38 150 GLY A N 1
ATOM 1260 C CA . GLY A 1 150 ? 15.844 -21.781 -18.266 1 97.38 150 GLY A CA 1
ATOM 1261 C C . GLY A 1 150 ? 15.062 -22.141 -17.016 1 97.38 150 GLY A C 1
ATOM 1262 O O . GLY A 1 150 ? 14.188 -23.016 -17.047 1 97.38 150 GLY A O 1
ATOM 1263 N N . GLU A 1 151 ? 15.352 -21.438 -15.945 1 97.81 151 GLU A N 1
ATOM 1264 C CA . GLU A 1 151 ? 14.656 -21.688 -14.688 1 97.81 151 GLU A CA 1
ATOM 1265 C C . GLU A 1 151 ? 13.242 -21.125 -14.719 1 97.81 151 GLU A C 1
ATOM 1267 O O . GLU A 1 151 ? 12.336 -21.656 -14.07 1 97.81 151 GLU A O 1
ATOM 1272 N N . PHE A 1 152 ? 13.125 -20 -15.414 1 98.5 152 PHE A N 1
ATOM 1273 C CA . PHE A 1 152 ? 11.852 -19.281 -15.43 1 98.5 152 PHE A CA 1
ATOM 1274 C C . PHE A 1 152 ? 11.266 -19.266 -16.844 1 98.5 152 PHE A C 1
ATOM 1276 O O . PHE A 1 152 ? 11.984 -19.422 -17.828 1 98.5 152 PHE A O 1
ATOM 1283 N N . LYS A 1 153 ? 9.922 -19.109 -16.938 1 97.94 153 LYS A N 1
ATOM 1284 C CA . LYS A 1 153 ? 9.227 -19.031 -18.219 1 97.94 153 LYS A CA 1
ATOM 1285 C C . LYS A 1 153 ? 9.836 -17.953 -19.109 1 97.94 153 LYS A C 1
ATOM 1287 O O . LYS A 1 153 ? 10.133 -16.844 -18.625 1 97.94 153 LYS A O 1
ATOM 1292 N N . GLN A 1 154 ? 9.922 -18.188 -20.344 1 97 154 GLN A N 1
ATOM 1293 C CA . GLN A 1 154 ? 10.586 -17.297 -21.281 1 97 154 GLN A CA 1
ATOM 1294 C C . GLN A 1 154 ? 9.688 -16.125 -21.656 1 97 154 GLN A C 1
ATOM 1296 O O . GLN A 1 154 ? 10.18 -15.055 -22.047 1 97 154 GLN A O 1
ATOM 1301 N N . ASP A 1 155 ? 8.406 -16.266 -21.531 1 96.19 155 ASP A N 1
ATOM 1302 C CA . ASP A 1 155 ? 7.484 -15.25 -22.031 1 96.19 155 ASP A CA 1
ATOM 1303 C C . ASP A 1 155 ? 7.09 -14.289 -20.906 1 96.19 155 ASP A C 1
ATOM 1305 O O . ASP A 1 155 ? 6.207 -13.445 -21.078 1 96.19 155 ASP A O 1
ATOM 1309 N N . LEU A 1 156 ? 7.816 -14.367 -19.766 1 97.06 156 LEU A N 1
ATOM 1310 C CA . LEU A 1 156 ? 7.547 -13.445 -18.672 1 97.06 156 LEU A CA 1
ATOM 1311 C C . LEU A 1 156 ? 8 -12.031 -19.016 1 97.06 156 LEU A C 1
ATOM 1313 O O . LEU A 1 156 ? 9.055 -11.852 -19.641 1 97.06 156 LEU A O 1
ATOM 1317 N N . ASP A 1 157 ? 7.242 -11.062 -18.75 1 98.25 157 ASP A N 1
ATOM 1318 C CA . ASP A 1 157 ? 7.734 -9.695 -18.688 1 98.25 157 ASP A CA 1
ATOM 1319 C C . ASP A 1 157 ? 8.461 -9.43 -17.375 1 98.25 157 ASP A C 1
ATOM 1321 O O . ASP A 1 157 ? 7.832 -9.266 -16.328 1 98.25 157 ASP A O 1
ATOM 1325 N N . SER A 1 158 ? 9.812 -9.359 -17.469 1 98.44 158 SER A N 1
ATOM 1326 C CA . SER A 1 158 ? 10.641 -9.281 -16.266 1 98.44 158 SER A CA 1
ATOM 1327 C C . SER A 1 158 ? 10.359 -8.008 -15.484 1 98.44 158 SER A C 1
ATOM 1329 O O . SER A 1 158 ? 10.359 -8.023 -14.25 1 98.44 158 SER A O 1
ATOM 1331 N N . THR A 1 159 ? 10.117 -6.879 -16.156 1 98 159 THR A N 1
ATOM 1332 C CA . THR A 1 159 ? 9.766 -5.629 -15.492 1 98 159 THR A CA 1
ATOM 1333 C C . THR A 1 159 ? 8.43 -5.758 -14.766 1 98 159 THR A C 1
ATOM 1335 O O . THR A 1 159 ? 8.305 -5.348 -13.609 1 98 159 THR A O 1
ATOM 1338 N N . GLN A 1 160 ? 7.496 -6.344 -15.414 1 97.56 160 GLN A N 1
ATOM 1339 C CA . GLN A 1 160 ? 6.172 -6.512 -14.828 1 97.56 160 GLN A CA 1
ATOM 1340 C C . GLN A 1 160 ? 6.223 -7.422 -13.602 1 97.56 160 GLN A C 1
ATOM 1342 O O . GLN A 1 160 ? 5.566 -7.156 -12.594 1 97.56 160 GLN A O 1
ATOM 1347 N N . MET A 1 161 ? 6.977 -8.508 -13.703 1 98.38 161 MET A N 1
ATOM 1348 C CA . MET A 1 161 ? 7.094 -9.422 -12.578 1 98.38 161 MET A CA 1
ATOM 1349 C C . MET A 1 161 ? 7.766 -8.742 -11.391 1 98.38 161 MET A C 1
ATOM 1351 O O . MET A 1 161 ? 7.414 -9.008 -10.234 1 98.38 161 MET A O 1
ATOM 1355 N N . SER A 1 162 ? 8.773 -7.883 -11.68 1 98.44 162 SER A N 1
ATOM 1356 C CA . SER A 1 162 ? 9.398 -7.098 -10.625 1 98.44 162 SER A CA 1
ATOM 1357 C C . SER A 1 162 ? 8.383 -6.176 -9.953 1 98.44 162 SER A C 1
ATOM 1359 O O . SER A 1 162 ? 8.344 -6.078 -8.719 1 98.44 162 SER A O 1
ATOM 1361 N N . GLN A 1 163 ? 7.551 -5.516 -10.727 1 97.56 163 GLN A N 1
ATOM 1362 C CA . GLN A 1 163 ? 6.523 -4.625 -10.203 1 97.56 163 GLN A CA 1
ATOM 1363 C C . GLN A 1 163 ? 5.531 -5.387 -9.328 1 97.56 163 GLN A C 1
ATOM 1365 O O . GLN A 1 163 ? 5.121 -4.895 -8.273 1 97.56 163 GLN A O 1
ATOM 1370 N N . ILE A 1 164 ? 5.18 -6.562 -9.742 1 98.25 164 ILE A N 1
ATOM 1371 C CA . ILE A 1 164 ? 4.238 -7.391 -9 1 98.25 164 ILE A CA 1
ATOM 1372 C C . ILE A 1 164 ? 4.855 -7.805 -7.664 1 98.25 164 ILE A C 1
ATOM 1374 O O . ILE A 1 164 ? 4.195 -7.75 -6.625 1 98.25 164 ILE A O 1
ATOM 1378 N N . PHE A 1 165 ? 6.148 -8.156 -7.688 1 98.5 165 PHE A N 1
ATOM 1379 C CA . PHE A 1 165 ? 6.848 -8.508 -6.453 1 98.5 165 PHE A CA 1
ATOM 1380 C C . PHE A 1 165 ? 6.781 -7.359 -5.453 1 98.5 165 PHE A C 1
ATOM 1382 O O . PHE A 1 165 ? 6.406 -7.559 -4.293 1 98.5 165 PHE A O 1
ATOM 1389 N N . TRP A 1 166 ? 7.109 -6.207 -5.883 1 97.88 166 TRP A N 1
ATOM 1390 C CA . TRP A 1 166 ? 7.16 -5.062 -4.98 1 97.88 166 TRP A CA 1
ATOM 1391 C C . TRP A 1 166 ? 5.754 -4.625 -4.578 1 97.88 166 TRP A C 1
ATOM 1393 O O . TRP A 1 166 ? 5.543 -4.148 -3.459 1 97.88 166 TRP A O 1
ATOM 1403 N N . ALA A 1 167 ? 4.766 -4.785 -5.477 1 97.31 167 ALA A N 1
ATOM 1404 C CA . ALA A 1 167 ? 3.385 -4.488 -5.109 1 97.31 167 ALA A CA 1
ATOM 1405 C C . ALA A 1 167 ? 2.9 -5.414 -4 1 97.31 167 ALA A C 1
ATOM 1407 O O . ALA A 1 167 ? 2.211 -4.98 -3.074 1 97.31 167 ALA A O 1
ATOM 1408 N N . MET A 1 168 ? 3.275 -6.672 -4.082 1 97.88 168 MET A N 1
ATOM 1409 C CA . MET A 1 168 ? 2.957 -7.621 -3.02 1 97.88 168 MET A CA 1
ATOM 1410 C C . MET A 1 168 ? 3.604 -7.203 -1.704 1 97.88 168 MET A C 1
ATOM 1412 O O . MET A 1 168 ? 2.963 -7.238 -0.652 1 97.88 168 MET A O 1
ATOM 1416 N N . ARG A 1 169 ? 4.848 -6.812 -1.819 1 97.56 169 ARG A N 1
ATOM 1417 C CA . ARG A 1 169 ? 5.59 -6.387 -0.636 1 97.56 169 ARG A CA 1
ATOM 1418 C C . ARG A 1 169 ? 4.941 -5.164 0.006 1 97.56 169 ARG A C 1
ATOM 1420 O O . ARG A 1 169 ? 4.695 -5.148 1.214 1 97.56 169 ARG A O 1
ATOM 1427 N N . ASP A 1 170 ? 4.629 -4.164 -0.803 1 96.94 170 ASP A N 1
ATOM 1428 C CA . ASP A 1 170 ? 4.09 -2.914 -0.272 1 96.94 170 ASP A CA 1
ATOM 1429 C C . ASP A 1 170 ? 2.654 -3.102 0.218 1 96.94 170 ASP A C 1
ATOM 1431 O O . ASP A 1 170 ? 2.258 -2.521 1.23 1 96.94 170 ASP A O 1
ATOM 1435 N N . GLY A 1 171 ? 1.85 -3.912 -0.518 1 97.12 171 GLY A N 1
ATOM 1436 C CA . GLY A 1 171 ? 0.504 -4.211 -0.053 1 97.12 171 GLY A CA 1
ATOM 1437 C C . GLY A 1 171 ? 0.481 -4.961 1.266 1 97.12 171 GLY A C 1
ATOM 1438 O O . GLY A 1 171 ? -0.278 -4.609 2.172 1 97.12 171 GLY A O 1
ATOM 1439 N N . SER A 1 172 ? 1.319 -5.988 1.392 1 96.5 172 SER A N 1
ATOM 1440 C CA . SER A 1 172 ? 1.428 -6.746 2.635 1 96.5 172 SER A CA 1
ATOM 1441 C C . SER A 1 172 ? 1.954 -5.871 3.768 1 96.5 172 SER A C 1
ATOM 1443 O O . SER A 1 172 ? 1.441 -5.922 4.887 1 96.5 172 SER A O 1
ATOM 1445 N N . GLY A 1 173 ? 2.979 -5.055 3.436 1 94.81 173 GLY A N 1
ATOM 1446 C CA . GLY A 1 173 ? 3.516 -4.137 4.43 1 94.81 173 GLY A CA 1
ATOM 1447 C C . GLY A 1 173 ? 2.488 -3.148 4.945 1 94.81 173 GLY A C 1
ATOM 1448 O O . GLY A 1 173 ? 2.422 -2.883 6.145 1 94.81 173 GLY A O 1
ATOM 1449 N N . LEU A 1 174 ? 1.713 -2.633 4.066 1 95.19 174 LEU A N 1
ATOM 1450 C CA . LEU A 1 174 ? 0.652 -1.7 4.43 1 95.19 174 LEU A CA 1
ATOM 1451 C C . LEU A 1 174 ? -0.336 -2.35 5.395 1 95.19 174 LEU A C 1
ATOM 1453 O O . LEU A 1 174 ? -0.627 -1.796 6.457 1 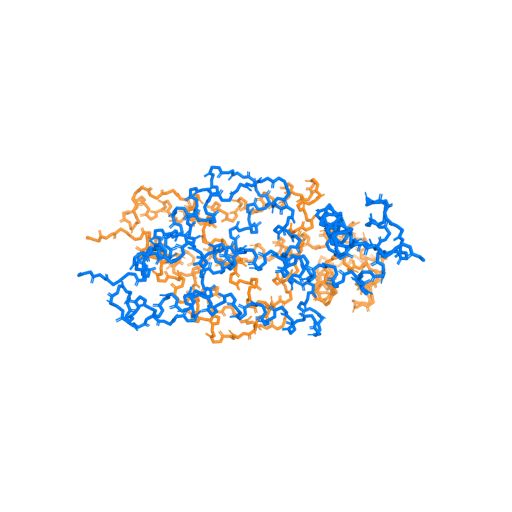95.19 174 LEU A O 1
ATOM 1457 N N . HIS A 1 175 ? -0.803 -3.541 5.059 1 95.62 175 HIS A N 1
ATOM 1458 C CA . HIS A 1 175 ? -1.806 -4.219 5.871 1 95.62 175 HIS A CA 1
ATOM 1459 C C . HIS A 1 175 ? -1.243 -4.59 7.242 1 95.62 175 HIS A C 1
ATOM 1461 O O . HIS A 1 175 ? -1.867 -4.312 8.266 1 95.62 175 HIS A O 1
ATOM 1467 N N . TYR A 1 176 ? -0.055 -5.09 7.312 1 93.56 176 TYR A N 1
ATOM 1468 C CA . TYR A 1 176 ? 0.453 -5.625 8.57 1 93.56 176 TYR A CA 1
ATOM 1469 C C . TYR A 1 176 ? 1.067 -4.52 9.422 1 93.56 176 TYR A C 1
ATOM 1471 O O . TYR A 1 176 ? 1.312 -4.715 10.617 1 93.56 176 TYR A O 1
ATOM 1479 N N . SER A 1 177 ? 1.363 -3.383 8.773 1 90.19 177 SER A N 1
ATOM 1480 C CA . SER A 1 177 ? 1.739 -2.24 9.602 1 90.19 177 SER A CA 1
ATOM 1481 C C . SER A 1 177 ? 0.584 -1.798 10.492 1 90.19 177 SER A C 1
ATOM 1483 O O . SER A 1 177 ? 0.798 -1.136 11.508 1 90.19 177 SER A O 1
ATOM 1485 N N . PHE A 1 178 ? -0.545 -2.207 10.07 1 87 178 PHE A N 1
ATOM 1486 C CA . PHE A 1 178 ? -1.771 -1.852 10.773 1 87 178 PHE A CA 1
ATOM 1487 C C . PHE A 1 178 ? -2.264 -3.016 11.625 1 87 178 PHE A C 1
ATOM 1489 O O . PHE A 1 178 ? -2.652 -2.828 12.781 1 87 178 PHE A O 1
ATOM 1496 N N . LEU A 1 179 ? -2.174 -4.195 11.148 1 84.88 179 LEU A N 1
ATOM 1497 C CA . LEU A 1 179 ? -2.797 -5.344 11.789 1 84.88 179 LEU A CA 1
ATOM 1498 C C . LEU A 1 179 ? -1.854 -5.977 12.805 1 84.88 179 LEU A C 1
ATOM 1500 O O . LEU A 1 179 ? -2.301 -6.508 13.828 1 84.88 179 LEU A O 1
ATOM 1504 N N . GLY A 1 180 ? -0.42 -6.031 12.656 1 82.12 180 GLY A N 1
ATOM 1505 C CA . GLY A 1 180 ? 0.639 -6.379 13.586 1 82.12 180 GLY A CA 1
ATOM 1506 C C . GLY A 1 180 ? 0.731 -7.871 13.852 1 82.12 180 GLY A C 1
ATOM 1507 O O . GLY A 1 180 ? 1.47 -8.305 14.742 1 82.12 180 GLY A O 1
ATOM 1508 N N . ASP A 1 181 ? 0.093 -8.812 13.273 1 91.56 181 ASP A N 1
ATOM 1509 C CA . ASP A 1 181 ? 0.111 -10.242 13.547 1 91.56 181 ASP A CA 1
ATOM 1510 C C . ASP A 1 181 ? 1.295 -10.922 12.859 1 91.56 181 ASP A C 1
ATOM 1512 O O . ASP A 1 181 ? 1.237 -11.219 11.664 1 91.56 181 ASP A O 1
ATOM 1516 N N . GLN A 1 182 ? 2.428 -11.242 13.742 1 96.12 182 GLN A N 1
ATOM 1517 C CA . GLN A 1 182 ? 3.682 -11.758 13.203 1 96.12 182 GLN A CA 1
ATOM 1518 C C . GLN A 1 182 ? 3.477 -13.102 12.516 1 96.12 182 GLN A C 1
ATOM 1520 O O . GLN A 1 182 ? 4.023 -13.336 11.438 1 96.12 182 GLN A O 1
ATOM 1525 N N . LYS A 1 183 ? 2.742 -13.953 13.188 1 96.25 183 LYS A N 1
ATOM 1526 C CA . LYS A 1 183 ? 2.525 -15.289 12.641 1 96.25 183 LYS A CA 1
ATOM 1527 C C . LYS A 1 183 ? 1.789 -15.219 11.305 1 96.25 183 LYS A C 1
ATOM 1529 O O . LYS A 1 183 ? 2.17 -15.891 10.344 1 96.25 183 LYS A O 1
ATOM 1534 N N . LYS A 1 184 ? 0.765 -14.477 11.227 1 95.62 184 LYS A N 1
ATOM 1535 C CA . LYS A 1 184 ? -0.001 -14.328 9.992 1 95.62 184 LYS A CA 1
ATOM 1536 C C . LYS A 1 184 ? 0.845 -13.695 8.883 1 95.62 184 LYS A C 1
ATOM 1538 O O . LYS A 1 184 ? 0.714 -14.055 7.715 1 95.62 184 LYS A O 1
ATOM 1543 N N . TYR A 1 185 ? 1.661 -12.75 9.391 1 96.88 185 TYR A N 1
ATOM 1544 C CA . TYR A 1 185 ? 2.576 -12.109 8.445 1 96.88 185 TYR A CA 1
ATOM 1545 C C . TYR A 1 185 ? 3.488 -13.141 7.793 1 96.88 185 TYR A C 1
ATOM 1547 O O . TYR A 1 185 ? 3.596 -13.195 6.566 1 96.88 185 TYR A O 1
ATOM 1555 N N . GLU A 1 186 ? 4.105 -13.953 8.562 1 97.81 186 GLU A N 1
ATOM 1556 C CA . GLU A 1 186 ? 5.027 -14.969 8.07 1 97.81 186 GLU A CA 1
ATOM 1557 C C . GLU A 1 186 ? 4.316 -15.961 7.148 1 97.81 186 GLU A C 1
ATOM 1559 O O . GLU A 1 186 ? 4.84 -16.312 6.09 1 97.81 186 GLU A O 1
ATOM 1564 N N . GLN A 1 187 ? 3.168 -16.359 7.535 1 97.12 187 GLN A N 1
ATOM 1565 C CA . GLN A 1 187 ? 2.404 -17.312 6.738 1 97.12 187 GLN A CA 1
ATOM 1566 C C . GLN A 1 187 ? 1.994 -16.703 5.398 1 97.12 187 GLN A C 1
ATOM 1568 O O . GLN A 1 187 ? 2.01 -17.375 4.371 1 97.12 187 GLN A O 1
ATOM 1573 N N . THR A 1 188 ? 1.6 -15.453 5.43 1 97.38 188 THR A N 1
ATOM 1574 C CA . THR A 1 188 ? 1.219 -14.773 4.195 1 97.38 188 THR A CA 1
ATOM 1575 C C . THR A 1 188 ? 2.385 -14.742 3.213 1 97.38 188 THR A C 1
ATOM 1577 O O . THR A 1 188 ? 2.209 -15.016 2.025 1 97.38 188 THR A O 1
ATOM 1580 N N . TRP A 1 189 ? 3.541 -14.492 3.697 1 98.06 189 TRP A N 1
ATOM 1581 C CA . TRP A 1 189 ? 4.703 -14.398 2.822 1 98.06 189 TRP A CA 1
ATOM 1582 C C . TRP A 1 189 ? 5.109 -15.773 2.305 1 98.06 189 TRP A C 1
ATOM 1584 O O . TRP A 1 189 ? 5.672 -15.891 1.213 1 98.06 189 TRP A O 1
ATOM 1594 N N . LYS A 1 190 ? 4.836 -16.797 3.111 1 98.19 190 LYS A N 1
ATOM 1595 C CA . LYS A 1 190 ? 5.039 -18.141 2.598 1 98.19 190 LYS A CA 1
ATOM 1596 C C . LYS A 1 190 ? 4.137 -18.422 1.398 1 98.19 190 LYS A C 1
ATOM 1598 O O . LYS A 1 190 ? 4.59 -18.953 0.385 1 98.19 190 LYS A O 1
ATOM 1603 N N . VAL A 1 191 ? 2.922 -18.078 1.506 1 98.19 191 VAL A N 1
ATOM 1604 C CA . VAL A 1 191 ? 1.961 -18.312 0.432 1 98.19 191 VAL A CA 1
ATOM 1605 C C . VAL A 1 191 ? 2.311 -17.438 -0.769 1 98.19 191 VAL A C 1
ATOM 1607 O O . VAL A 1 191 ? 2.254 -17.891 -1.914 1 98.19 191 VAL A O 1
ATOM 1610 N N . LEU A 1 192 ? 2.695 -16.125 -0.544 1 98.5 192 LEU A N 1
ATOM 1611 C CA . LEU A 1 192 ? 3.102 -15.234 -1.624 1 98.5 192 LEU A CA 1
ATOM 1612 C C . LEU A 1 192 ? 4.281 -15.812 -2.396 1 98.5 192 LEU A C 1
ATOM 1614 O O . LEU A 1 192 ? 4.328 -15.727 -3.625 1 98.5 192 LEU A O 1
ATOM 1618 N N . GL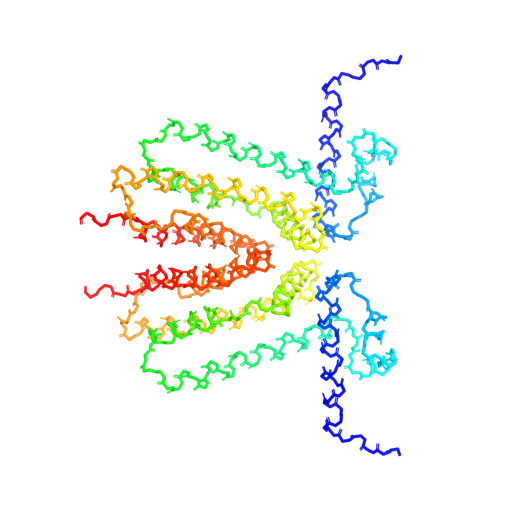U A 1 193 ? 5.195 -16.359 -1.629 1 98.5 193 GLU A N 1
ATOM 1619 C CA . GLU A 1 193 ? 6.332 -17 -2.279 1 98.5 193 GLU A CA 1
ATOM 1620 C C . GLU A 1 193 ? 5.875 -18.156 -3.168 1 98.5 193 GLU A C 1
ATOM 1622 O O . GLU A 1 193 ? 6.312 -18.281 -4.312 1 98.5 193 GLU A O 1
ATOM 1627 N N . GLU A 1 194 ? 5.012 -19.016 -2.664 1 97.62 194 GLU A N 1
ATOM 1628 C CA . GLU A 1 194 ? 4.543 -20.188 -3.404 1 97.62 194 GLU A CA 1
ATOM 1629 C C . GLU A 1 194 ? 3.828 -19.781 -4.688 1 97.62 194 GLU A C 1
ATOM 1631 O O . GLU A 1 194 ? 4.086 -20.344 -5.754 1 97.62 194 GLU A O 1
ATOM 1636 N N . LEU A 1 195 ? 2.953 -18.828 -4.523 1 96.44 195 LEU A N 1
ATOM 1637 C CA . LEU A 1 195 ? 2.191 -18.438 -5.703 1 96.44 195 LEU A CA 1
ATOM 1638 C C . LEU A 1 195 ? 3.086 -17.75 -6.727 1 96.44 195 LEU A C 1
ATOM 1640 O O . LEU A 1 195 ? 2.955 -17.984 -7.93 1 96.44 195 LEU A O 1
ATOM 1644 N N . PHE A 1 196 ? 4.027 -16.891 -6.332 1 98.31 196 PHE A N 1
ATOM 1645 C CA . PHE A 1 196 ? 4.949 -16.203 -7.23 1 98.31 196 PHE A CA 1
ATOM 1646 C C . PHE A 1 196 ? 5.863 -17.203 -7.934 1 98.31 196 PHE A C 1
ATOM 1648 O O . PHE A 1 196 ? 6.004 -17.156 -9.156 1 98.31 196 PHE A O 1
ATOM 1655 N N . VAL A 1 197 ? 6.445 -18.109 -7.168 1 97.81 197 VAL A N 1
ATOM 1656 C CA . VAL A 1 197 ? 7.387 -19.094 -7.68 1 97.81 197 VAL A CA 1
ATOM 1657 C C . VAL A 1 197 ? 6.672 -20.047 -8.641 1 97.81 197 VAL A C 1
ATOM 1659 O O . VAL A 1 197 ? 7.207 -20.391 -9.695 1 97.81 197 VAL A O 1
ATOM 1662 N N . GLN A 1 198 ? 5.5 -20.484 -8.25 1 96.25 198 GLN A N 1
ATOM 1663 C CA . GLN A 1 198 ? 4.719 -21.344 -9.125 1 96.25 198 GLN A CA 1
ATOM 1664 C C . GLN A 1 198 ? 4.469 -20.672 -10.477 1 96.25 198 GLN A C 1
ATOM 1666 O O . GLN A 1 198 ? 4.496 -21.328 -11.516 1 96.25 198 GLN A O 1
ATOM 1671 N N . TYR A 1 199 ? 4.262 -19.359 -10.484 1 97.06 199 TYR A N 1
ATOM 1672 C CA . TYR A 1 199 ? 3.904 -18.641 -11.703 1 97.06 199 TYR A CA 1
ATOM 1673 C C . TYR A 1 199 ? 5.125 -18.453 -12.594 1 97.06 199 TYR A C 1
ATOM 1675 O O . TYR A 1 199 ? 5.027 -18.578 -13.82 1 97.06 199 TYR A O 1
ATOM 1683 N N . ILE A 1 200 ? 6.262 -18.219 -12.023 1 97.75 200 ILE A N 1
ATOM 1684 C CA . ILE A 1 200 ? 7.395 -17.828 -12.852 1 97.75 200 ILE A CA 1
ATOM 1685 C C . ILE A 1 200 ? 8.148 -19.078 -13.312 1 97.75 200 ILE A C 1
ATOM 1687 O O . ILE A 1 200 ? 8.938 -19.016 -14.266 1 97.75 200 ILE A O 1
ATOM 1691 N N . SER A 1 201 ? 8.016 -20.109 -12.516 1 96.75 201 SER A N 1
ATOM 1692 C CA . SER A 1 201 ? 8.828 -21.297 -12.758 1 96.75 201 SER A CA 1
ATOM 1693 C C . SER A 1 201 ? 8.469 -21.938 -14.086 1 96.75 201 SER A C 1
ATOM 1695 O O . SER A 1 201 ? 7.293 -22.016 -14.453 1 96.75 201 SER A O 1
ATOM 1697 N N . GLU A 1 202 ? 9.477 -22.312 -14.758 1 88.69 202 GLU A N 1
ATOM 1698 C CA . GLU A 1 202 ? 9.273 -23.109 -15.961 1 88.69 202 GLU A CA 1
ATOM 1699 C C . GLU A 1 202 ? 8.922 -24.562 -15.602 1 88.69 202 GLU A C 1
ATOM 1701 O O . GLU A 1 202 ? 9.484 -25.125 -14.664 1 88.69 202 GLU A O 1
ATOM 1706 N N . ARG A 1 203 ? 7.633 -25.031 -15.906 1 72.06 203 ARG A N 1
ATOM 1707 C CA . ARG A 1 203 ? 7.258 -26.422 -15.656 1 72.06 203 ARG A CA 1
ATOM 1708 C C . ARG A 1 203 ? 8.203 -27.375 -16.375 1 72.06 203 ARG A C 1
ATOM 1710 O O . ARG A 1 203 ? 8.547 -27.156 -17.547 1 72.06 203 ARG A O 1
ATOM 1717 N N . PRO A 1 204 ? 9.016 -28.203 -15.602 1 55.44 204 PRO A N 1
ATOM 1718 C CA . PRO A 1 204 ? 9.734 -29.234 -16.344 1 55.44 204 PRO A CA 1
ATOM 1719 C C . PRO A 1 204 ? 8.812 -30.047 -17.266 1 55.44 204 PRO A C 1
ATOM 1721 O O . PRO A 1 204 ? 7.617 -30.156 -17 1 55.44 204 PRO A O 1
ATOM 1724 N N . MET B 1 1 ? -40.5 27.656 7.699 1 43.03 1 MET B N 1
ATOM 1725 C CA . MET B 1 1 ? -39.188 27.469 7.094 1 43.03 1 MET B CA 1
ATOM 1726 C C . MET B 1 1 ? -39.25 26.391 6.004 1 43.03 1 MET B C 1
ATOM 1728 O O . MET B 1 1 ? -39.75 25.297 6.23 1 43.03 1 MET B O 1
ATOM 1732 N N . PRO B 1 2 ? -39.281 26.594 4.75 1 53.56 2 PRO B N 1
ATOM 1733 C CA . PRO B 1 2 ? -39.594 25.609 3.721 1 53.56 2 PRO B CA 1
ATOM 1734 C C . PRO B 1 2 ? -38.938 24.25 3.965 1 53.56 2 PRO B C 1
ATOM 1736 O O . PRO B 1 2 ? -37.812 24.203 4.484 1 53.56 2 PRO B O 1
ATOM 1739 N N . LYS B 1 3 ? -39.656 23.266 4.332 1 53.44 3 LYS B N 1
ATOM 1740 C CA . LYS B 1 3 ? -39.219 21.891 4.582 1 53.44 3 LYS B CA 1
ATOM 1741 C C . LYS B 1 3 ? -38.281 21.406 3.498 1 53.44 3 LYS B C 1
ATOM 1743 O O . LYS B 1 3 ? -38.656 21.266 2.336 1 53.44 3 LYS B O 1
ATOM 1748 N N . VAL B 1 4 ? -36.875 21.812 3.504 1 69.69 4 VAL B N 1
ATOM 1749 C CA . VAL B 1 4 ? -35.906 21.328 2.521 1 69.69 4 VAL B CA 1
ATOM 1750 C C . VAL B 1 4 ? -36.156 19.844 2.244 1 69.69 4 VAL B C 1
ATOM 1752 O O . VAL B 1 4 ? -36.188 19.031 3.172 1 69.69 4 VAL B O 1
ATOM 1755 N N . SER B 1 5 ? -36.594 19.469 1.077 1 78.38 5 SER B N 1
ATOM 1756 C CA . SER B 1 5 ? -36.875 18.109 0.654 1 78.38 5 SER B CA 1
ATOM 1757 C C . SER B 1 5 ? -35.688 17.188 0.92 1 78.38 5 SER B C 1
ATOM 1759 O O . SER B 1 5 ? -34.562 17.641 1.04 1 78.38 5 SER B O 1
ATOM 1761 N N . GLU B 1 6 ? -36.031 15.961 1.412 1 85.19 6 GLU B N 1
ATOM 1762 C CA . GLU B 1 6 ? -35.031 14.922 1.611 1 85.19 6 GLU B CA 1
ATOM 1763 C C . GLU B 1 6 ? -34.062 14.859 0.431 1 85.19 6 GLU B C 1
ATOM 1765 O O . GLU B 1 6 ? -32.844 14.625 0.613 1 85.19 6 GLU B O 1
ATOM 1770 N N . GLN B 1 7 ? -34.531 15.211 -0.666 1 85.5 7 GLN B N 1
ATOM 1771 C CA . GLN B 1 7 ? -33.719 15.195 -1.875 1 85.5 7 GLN B CA 1
ATOM 1772 C C . GLN B 1 7 ? -32.688 16.328 -1.864 1 85.5 7 GLN B C 1
ATOM 1774 O O . GLN B 1 7 ? -31.547 16.141 -2.258 1 85.5 7 GLN B O 1
ATOM 1779 N N . TYR B 1 8 ? -33.188 17.453 -1.465 1 85.5 8 TYR B N 1
ATOM 1780 C CA . TYR B 1 8 ? -32.312 18.609 -1.391 1 85.5 8 TYR B CA 1
ATOM 1781 C C . TYR B 1 8 ? -31.188 18.375 -0.385 1 85.5 8 TYR B C 1
ATOM 1783 O O . TYR B 1 8 ? -30.016 18.688 -0.653 1 85.5 8 TYR B O 1
ATOM 1791 N N . LYS B 1 9 ? -31.516 17.797 0.745 1 88.94 9 LYS B N 1
ATOM 1792 C CA . LYS B 1 9 ? -30.516 17.484 1.769 1 88.94 9 LYS B CA 1
ATOM 1793 C C . LYS B 1 9 ? -29.469 16.5 1.241 1 88.94 9 LYS B C 1
ATOM 1795 O O . LYS B 1 9 ? -28.281 16.656 1.496 1 88.94 9 LYS B O 1
ATOM 1800 N N . GLU B 1 10 ? -29.953 15.57 0.506 1 90.69 10 GLU B N 1
ATOM 1801 C CA . GLU B 1 10 ? -29.078 14.562 -0.065 1 90.69 10 GLU B CA 1
ATOM 1802 C C . GLU B 1 10 ? -28.141 15.172 -1.113 1 90.69 10 GLU B C 1
ATOM 1804 O O . GLU B 1 10 ? -26.969 14.812 -1.2 1 90.69 10 GLU B O 1
ATOM 1809 N N . GLU B 1 11 ? -28.656 16.062 -1.843 1 91.12 11 GLU B N 1
ATOM 1810 C CA . GLU B 1 11 ? -27.859 16.719 -2.871 1 91.12 11 GLU B CA 1
ATOM 1811 C C . GLU B 1 11 ? -26.766 17.578 -2.25 1 91.12 11 GLU B C 1
ATOM 1813 O O . GLU B 1 11 ? -25.641 17.594 -2.746 1 91.12 11 GLU B O 1
ATOM 1818 N N . LYS B 1 12 ? -27.188 18.266 -1.214 1 92.94 12 LYS B N 1
ATOM 1819 C CA . LYS B 1 12 ? -26.203 19.094 -0.513 1 92.94 12 LYS B CA 1
ATOM 1820 C C . LYS B 1 12 ? -25.125 18.219 0.132 1 92.94 12 LYS B C 1
ATOM 1822 O O . LYS B 1 12 ? -23.938 18.547 0.066 1 92.94 12 LYS B O 1
ATOM 1827 N N . ARG B 1 13 ? -25.578 17.203 0.776 1 94.19 13 ARG B N 1
ATOM 1828 C CA . ARG B 1 13 ? -24.641 16.266 1.378 1 94.19 13 ARG B CA 1
ATOM 1829 C C . ARG B 1 13 ? -23.656 15.734 0.345 1 94.19 13 ARG B C 1
ATOM 1831 O O . ARG B 1 13 ? -22.453 15.711 0.591 1 94.19 13 ARG B O 1
ATOM 1838 N N . ASN B 1 14 ? -24.125 15.383 -0.776 1 93.81 14 ASN B N 1
ATOM 1839 C CA . ASN B 1 14 ? -23.281 14.844 -1.841 1 93.81 14 ASN B CA 1
ATOM 1840 C C . ASN B 1 14 ? -22.328 15.898 -2.383 1 93.81 14 ASN B C 1
ATOM 1842 O O . ASN B 1 14 ? -21.188 15.586 -2.725 1 93.81 14 ASN B O 1
ATOM 1846 N N . ALA B 1 15 ? -22.812 17.062 -2.48 1 94.56 15 ALA B N 1
ATOM 1847 C CA . ALA B 1 15 ? -21.953 18.141 -2.947 1 94.56 15 ALA B CA 1
ATOM 1848 C C . ALA B 1 15 ? -20.781 18.359 -2.002 1 94.56 15 ALA B C 1
ATOM 1850 O O . ALA B 1 15 ? -19.656 18.609 -2.447 1 94.56 15 ALA B O 1
ATOM 1851 N N . ILE B 1 16 ? -21.062 18.281 -0.729 1 95.75 16 ILE B N 1
ATOM 1852 C CA . ILE B 1 16 ? -20.016 18.438 0.276 1 95.75 16 ILE B CA 1
ATOM 1853 C C . ILE B 1 16 ? -19.016 17.297 0.16 1 95.75 16 ILE B C 1
ATOM 1855 O O . ILE B 1 16 ? -17.797 17.516 0.185 1 95.75 16 ILE B O 1
ATOM 1859 N N . LEU B 1 17 ? -19.531 16.125 -0.003 1 94.88 17 LEU B N 1
ATOM 1860 C CA . LEU B 1 17 ? -18.672 14.953 -0.112 1 94.88 17 LEU B CA 1
ATOM 1861 C C . LEU B 1 17 ? -17.766 15.047 -1.337 1 94.88 17 LEU B C 1
ATOM 1863 O O . LEU B 1 17 ? -16.578 14.742 -1.26 1 94.88 17 LEU B O 1
ATOM 1867 N N . GLU B 1 18 ? -18.266 15.453 -2.465 1 93.19 18 GLU B N 1
ATOM 1868 C CA . GLU B 1 18 ? -17.5 15.586 -3.695 1 93.19 18 GLU B CA 1
ATOM 1869 C C . GLU B 1 18 ? -16.406 16.656 -3.549 1 93.19 18 GLU B C 1
ATOM 1871 O O . GLU B 1 18 ? -15.281 16.453 -3.992 1 93.19 18 GLU B O 1
ATOM 1876 N N . SER B 1 19 ? -16.812 17.734 -2.98 1 96 19 SER B N 1
ATOM 1877 C CA . SER B 1 19 ? -15.859 18.812 -2.734 1 96 19 SER B CA 1
ATOM 1878 C C . SER B 1 19 ? -14.75 18.359 -1.794 1 96 19 SER B C 1
ATOM 1880 O O . SER B 1 19 ? -13.578 18.656 -2.02 1 96 19 SER B O 1
ATOM 1882 N N . ALA B 1 20 ? -15.172 17.688 -0.734 1 96.06 20 ALA B N 1
ATOM 1883 C CA . ALA B 1 20 ? -14.195 17.172 0.22 1 96.06 20 ALA B CA 1
ATOM 1884 C C . ALA B 1 20 ? -13.195 16.25 -0.467 1 96.06 20 ALA B C 1
ATOM 1886 O O . ALA B 1 20 ? -11.992 16.344 -0.231 1 96.06 20 ALA B O 1
ATOM 1887 N N . LEU B 1 21 ? -13.68 15.391 -1.308 1 92.81 21 LEU B N 1
ATOM 1888 C CA . LEU B 1 21 ? -12.797 14.469 -2.014 1 92.81 21 LEU B CA 1
ATOM 1889 C C . LEU B 1 21 ? -11.789 15.227 -2.869 1 92.81 21 LEU B C 1
ATOM 1891 O O . LEU B 1 21 ? -10.617 14.844 -2.936 1 92.81 21 LEU B O 1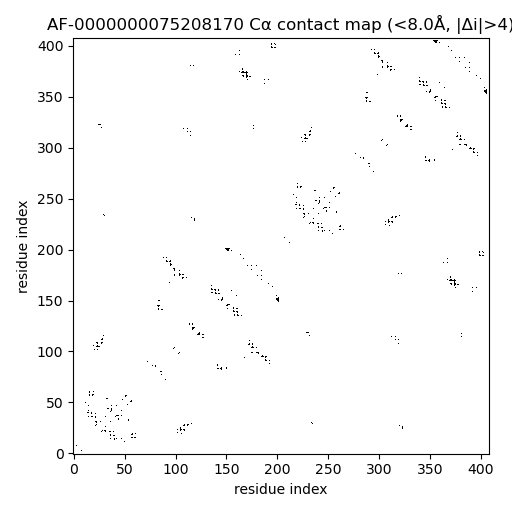
ATOM 1895 N N . ARG B 1 22 ? -12.227 16.219 -3.518 1 94 22 ARG B N 1
ATOM 1896 C CA . ARG B 1 22 ? -11.32 17.047 -4.32 1 94 22 ARG B CA 1
ATOM 1897 C C . ARG B 1 22 ? -10.25 17.688 -3.453 1 94 22 ARG B C 1
ATOM 1899 O O . ARG B 1 22 ? -9.062 17.656 -3.801 1 94 22 ARG B O 1
ATOM 1906 N N . CYS B 1 23 ? -10.688 18.203 -2.34 1 96.06 23 CYS B N 1
ATOM 1907 C CA . CYS B 1 23 ? -9.75 18.844 -1.429 1 96.06 23 CYS B CA 1
ATOM 1908 C C . CYS B 1 23 ? -8.75 17.844 -0.869 1 96.06 23 CYS B C 1
ATOM 1910 O O . CYS B 1 23 ? -7.547 18.094 -0.855 1 96.06 23 CYS B O 1
ATOM 1912 N N . PHE B 1 24 ? -9.305 16.688 -0.409 1 94.81 24 PHE B N 1
ATOM 1913 C CA . PHE B 1 24 ? -8.438 15.625 0.087 1 94.81 24 PHE B CA 1
ATOM 1914 C C . PHE B 1 24 ? -7.457 15.18 -0.992 1 94.81 24 PHE B C 1
ATOM 1916 O O . PHE B 1 24 ? -6.293 14.906 -0.703 1 94.81 24 PHE B O 1
ATOM 1923 N N . GLY B 1 25 ? -7.949 15.047 -2.172 1 90.75 25 GLY B N 1
ATOM 1924 C CA . GLY B 1 25 ? -7.121 14.609 -3.287 1 90.75 25 GLY B CA 1
ATOM 1925 C C . GLY B 1 25 ? -5.988 15.57 -3.602 1 90.75 25 GLY B C 1
ATOM 1926 O O . GLY B 1 25 ? -4.875 15.141 -3.916 1 90.75 25 GLY B O 1
ATOM 1927 N N . GLN B 1 26 ? -6.219 16.797 -3.477 1 89.75 26 GLN B N 1
ATOM 1928 C CA . GLN B 1 26 ? -5.25 17.812 -3.85 1 89.75 26 GLN B CA 1
ATOM 1929 C C . GLN B 1 26 ? -4.211 18.016 -2.75 1 89.75 26 GLN B C 1
ATOM 1931 O O . GLN B 1 26 ? -3.014 18.094 -3.027 1 89.75 26 GLN B O 1
ATOM 1936 N N . LYS B 1 27 ? -4.641 18.016 -1.456 1 90.75 27 LYS B N 1
ATOM 1937 C CA . LYS B 1 27 ? -3.748 18.422 -0.374 1 90.75 27 LYS B CA 1
ATOM 1938 C C . LYS B 1 27 ? -3.332 17.219 0.476 1 90.75 27 LYS B C 1
ATOM 1940 O O . LYS B 1 27 ? -2.373 17.312 1.245 1 90.75 27 LYS B O 1
ATOM 1945 N N . GLY B 1 28 ? -4.117 16.188 0.309 1 90.62 28 GLY B N 1
ATOM 1946 C CA . GLY B 1 28 ? -4.012 15.109 1.28 1 90.62 28 GLY B CA 1
ATOM 1947 C C . GLY B 1 28 ? -5.027 15.219 2.402 1 90.62 28 GLY B C 1
ATOM 1948 O O . GLY B 1 28 ? -5.531 16.312 2.688 1 90.62 28 GLY B O 1
ATOM 1949 N N . TYR B 1 29 ? -5.25 14.109 3.016 1 92.12 29 TYR B N 1
ATOM 1950 C CA . TYR B 1 29 ? -6.289 14.078 4.039 1 92.12 29 TYR B CA 1
ATOM 1951 C C . TYR B 1 29 ? -5.902 14.945 5.238 1 92.12 29 TYR B C 1
ATOM 1953 O O . TYR B 1 29 ? -6.676 15.797 5.672 1 92.12 29 TYR B O 1
ATOM 1961 N N . GLN B 1 30 ? -4.742 14.742 5.738 1 87.56 30 GLN B N 1
ATOM 1962 C CA . GLN B 1 30 ? -4.332 15.391 6.977 1 87.56 30 GLN B CA 1
ATOM 1963 C C . GLN B 1 30 ? -4.203 16.906 6.781 1 87.56 30 GLN B C 1
ATOM 1965 O O . GLN B 1 30 ? -4.559 17.672 7.672 1 87.56 30 GLN B O 1
ATOM 1970 N N . ALA B 1 31 ? -3.787 17.297 5.656 1 89.12 31 ALA B N 1
ATOM 1971 C CA . ALA B 1 31 ? -3.498 18.703 5.41 1 89.12 31 ALA B CA 1
ATOM 1972 C C . ALA B 1 31 ? -4.773 19.484 5.082 1 89.12 31 ALA B C 1
ATOM 1974 O O . ALA B 1 31 ? -4.793 20.719 5.137 1 89.12 31 ALA B O 1
ATOM 1975 N N . THR B 1 32 ? -5.785 18.781 4.688 1 94.75 32 THR B N 1
ATOM 1976 C CA . THR B 1 32 ? -7.043 19.438 4.348 1 94.75 32 THR B CA 1
ATOM 1977 C C . THR B 1 32 ? -7.793 19.859 5.609 1 94.75 32 THR B C 1
ATOM 1979 O O . THR B 1 32 ? -7.859 19.094 6.578 1 94.75 32 THR B O 1
ATOM 1982 N N . ILE B 1 33 ? -8.297 21.078 5.59 1 95.44 33 ILE B N 1
ATOM 1983 C CA . ILE B 1 33 ? -9.125 21.562 6.688 1 95.44 33 ILE B CA 1
ATOM 1984 C C . ILE B 1 33 ? -10.523 21.906 6.172 1 95.44 33 ILE B C 1
ATOM 1986 O O . ILE B 1 33 ? -10.75 21.953 4.961 1 95.44 33 ILE B O 1
ATOM 1990 N N . ILE B 1 34 ? -11.414 22.109 7.105 1 97 34 ILE B N 1
ATOM 1991 C CA . ILE B 1 34 ? -12.812 22.375 6.758 1 97 34 ILE B CA 1
ATOM 1992 C C . ILE B 1 34 ? -12.906 23.641 5.898 1 97 34 ILE B C 1
ATOM 1994 O O . ILE B 1 34 ? -13.711 23.703 4.965 1 97 34 ILE B O 1
ATOM 1998 N N . ASP B 1 35 ? -12.039 24.625 6.121 1 97.44 35 ASP B N 1
ATOM 1999 C CA . ASP B 1 35 ? -12.055 25.859 5.367 1 97.44 35 ASP B CA 1
ATOM 2000 C C . ASP B 1 35 ? -11.734 25.625 3.893 1 97.44 35 ASP B C 1
ATOM 2002 O O . ASP B 1 35 ? -12.234 26.328 3.018 1 97.44 35 ASP B O 1
ATOM 2006 N N . ASP B 1 36 ? -10.945 24.656 3.584 1 97.56 36 ASP B N 1
ATOM 2007 C CA . ASP B 1 36 ? -10.68 24.281 2.197 1 97.56 36 ASP B CA 1
ATOM 2008 C C . ASP B 1 36 ? -11.945 23.781 1.507 1 97.56 36 ASP B C 1
ATOM 2010 O O . ASP B 1 36 ? -12.203 24.125 0.351 1 97.56 36 ASP B O 1
ATOM 2014 N N . ILE B 1 37 ? -12.688 22.969 2.217 1 97.5 37 ILE B N 1
ATOM 2015 C CA . ILE B 1 37 ? -13.922 22.391 1.683 1 97.5 37 ILE B CA 1
ATOM 2016 C C . ILE B 1 37 ? -14.961 23.5 1.495 1 97.5 37 ILE B C 1
ATOM 2018 O O . ILE B 1 37 ? -15.695 23.5 0.503 1 97.5 37 ILE B O 1
ATOM 2022 N N . VAL B 1 38 ? -14.977 24.406 2.436 1 97.69 38 VAL B N 1
ATOM 2023 C CA . VAL B 1 38 ? -15.852 25.562 2.332 1 97.69 38 VAL B CA 1
ATOM 2024 C C . VAL B 1 38 ? -15.516 26.359 1.065 1 97.69 38 VAL B C 1
ATOM 2026 O O . VAL B 1 38 ? -16.406 26.656 0.268 1 97.69 38 VAL B O 1
ATOM 2029 N N . ALA B 1 39 ? -14.258 26.609 0.871 1 97.94 39 ALA B N 1
ATOM 2030 C CA . ALA B 1 39 ? -13.797 27.391 -0.271 1 97.94 39 ALA B CA 1
ATOM 2031 C C . ALA B 1 39 ? -14.117 26.688 -1.586 1 97.94 39 ALA B C 1
ATOM 2033 O O . ALA B 1 39 ? -14.523 27.344 -2.559 1 97.94 39 ALA B O 1
ATOM 2034 N N . ASP B 1 40 ? -14.016 25.469 -1.611 1 97.06 40 ASP B N 1
ATOM 2035 C CA . ASP B 1 40 ? -14.219 24.688 -2.834 1 97.06 40 ASP B CA 1
ATOM 2036 C C . ASP B 1 40 ? -15.711 24.516 -3.133 1 97.06 40 ASP B C 1
ATOM 2038 O O . ASP B 1 40 ? -16.141 24.641 -4.281 1 97.06 40 ASP B O 1
ATOM 2042 N N . SER B 1 41 ? -16.516 24.188 -2.16 1 96.38 41 SER B N 1
ATOM 2043 C CA . SER B 1 41 ? -17.922 23.844 -2.33 1 96.38 41 SER B CA 1
ATOM 2044 C C . SER B 1 41 ? -18.797 25.109 -2.381 1 96.38 41 SER B C 1
ATOM 2046 O O . SER B 1 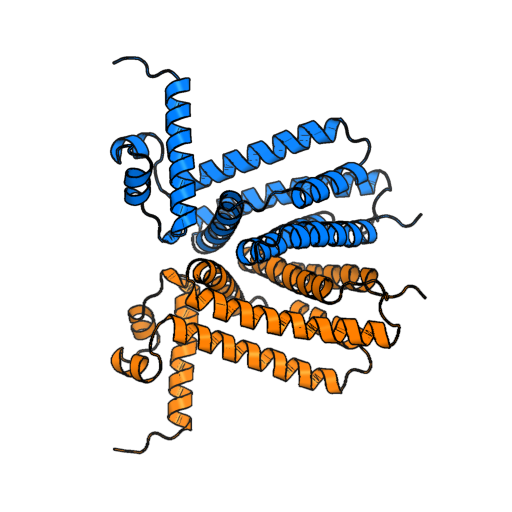41 ? -19.953 25.047 -2.807 1 96.38 41 SER B O 1
ATOM 2048 N N . LYS B 1 42 ? -18.281 26.141 -1.804 1 96.94 42 LYS B N 1
ATOM 2049 C CA . LYS B 1 42 ? -19.016 27.391 -1.645 1 96.94 42 LYS B CA 1
ATOM 2050 C C . LYS B 1 42 ? -20.188 27.219 -0.68 1 96.94 42 LYS B C 1
ATOM 2052 O O . LYS B 1 42 ? -21.172 27.969 -0.746 1 96.94 42 LYS B O 1
ATOM 2057 N N . ILE B 1 43 ? -20.141 26.188 0.101 1 96.62 43 ILE B N 1
ATOM 2058 C CA . ILE B 1 43 ? -21.094 25.953 1.185 1 96.62 43 ILE B CA 1
ATOM 2059 C C . ILE B 1 43 ? -20.5 26.469 2.498 1 96.62 43 ILE B C 1
ATOM 2061 O O . ILE B 1 43 ? -19.328 26.25 2.795 1 96.62 43 ILE B O 1
ATOM 2065 N N . SER B 1 44 ? -21.344 27.188 3.244 1 96.19 44 SER B N 1
ATOM 2066 C CA . SER B 1 44 ? -20.844 27.812 4.469 1 96.19 44 SER B CA 1
ATOM 2067 C C . SER B 1 44 ? -20.391 26.766 5.48 1 96.19 44 SER B C 1
ATOM 2069 O O . SER B 1 44 ? -20.859 25.625 5.465 1 96.19 44 SER B O 1
ATOM 2071 N N . LYS B 1 45 ? -19.422 27.188 6.387 1 96.44 45 LYS B N 1
ATOM 2072 C CA . LYS B 1 45 ? -18.891 26.312 7.43 1 96.44 45 LYS B CA 1
ATOM 2073 C C . LYS B 1 45 ? -20 25.781 8.328 1 96.44 45 LYS B C 1
ATOM 2075 O O . LYS B 1 45 ? -20.047 24.594 8.633 1 96.44 45 LYS B O 1
ATOM 2080 N N . GLY B 1 46 ? -20.953 26.656 8.68 1 96.06 46 GLY B N 1
ATOM 2081 C CA . GLY B 1 46 ? -22.094 26.266 9.492 1 96.06 46 GLY B CA 1
ATOM 2082 C C . GLY B 1 46 ? -22.969 25.219 8.828 1 96.06 46 GLY B C 1
ATOM 2083 O O . GLY B 1 46 ? -23.391 24.25 9.469 1 96.06 46 GLY B O 1
ATOM 2084 N N . ALA B 1 47 ? -23.219 25.406 7.617 1 95.31 47 ALA B N 1
ATOM 2085 C CA . ALA B 1 47 ? -24.031 24.453 6.859 1 95.31 47 ALA B CA 1
ATOM 2086 C C . ALA B 1 47 ? -23.359 23.078 6.789 1 95.31 47 ALA B C 1
ATOM 2088 O O . ALA B 1 47 ? -24.016 22.047 6.918 1 95.31 47 ALA B O 1
ATOM 2089 N N . ILE B 1 48 ? -22 23.031 6.551 1 97 48 ILE B N 1
ATOM 2090 C CA . ILE B 1 48 ? -21.25 21.766 6.496 1 97 48 ILE B CA 1
ATOM 2091 C C . ILE B 1 48 ? -21.375 21.031 7.828 1 97 48 ILE B C 1
ATOM 2093 O O . ILE B 1 48 ? -21.594 19.828 7.859 1 97 48 ILE B O 1
ATOM 2097 N N . TYR B 1 49 ? -21.406 21.781 8.883 1 96.38 49 TYR B N 1
ATOM 2098 C CA . TYR B 1 49 ? -21.453 21.188 10.211 1 96.38 49 TYR B CA 1
ATOM 2099 C C . TYR B 1 49 ? -22.859 20.719 10.562 1 96.38 49 TYR B C 1
ATOM 2101 O O . TYR B 1 49 ? -23.047 19.969 11.516 1 96.38 49 TYR B O 1
ATOM 2109 N N . ASN B 1 50 ? -23.859 21.203 9.797 1 95.75 50 ASN B N 1
ATOM 2110 C CA . ASN B 1 50 ? -25.203 20.641 9.93 1 95.75 50 ASN B CA 1
ATOM 2111 C C . ASN B 1 50 ? -25.25 19.203 9.414 1 95.75 50 ASN B C 1
ATOM 2113 O O . ASN B 1 50 ? -26.094 18.422 9.859 1 95.75 50 ASN B O 1
ATOM 2117 N N . TYR B 1 51 ? -24.344 18.969 8.539 1 95.19 51 TYR B N 1
ATOM 2118 C CA . TYR B 1 51 ? -24.359 17.656 7.895 1 95.19 51 TYR B CA 1
ATOM 2119 C C . TYR B 1 51 ? -23.297 16.75 8.5 1 95.19 51 TYR B C 1
ATOM 2121 O O . TYR B 1 51 ? -23.484 15.523 8.562 1 95.19 51 TYR B O 1
ATOM 2129 N N . PHE B 1 52 ? -22.156 17.266 8.898 1 96.88 52 PHE B N 1
ATOM 2130 C CA . PHE B 1 52 ? -21.031 16.469 9.367 1 96.88 52 PHE B CA 1
ATOM 2131 C C . PHE B 1 52 ? -20.422 17.094 10.625 1 96.88 52 PHE B C 1
ATOM 2133 O O . PHE B 1 52 ? -20.172 18.297 10.672 1 96.88 52 PHE B O 1
ATOM 2140 N N . ALA B 1 53 ? -20.094 16.25 11.539 1 95.38 53 ALA B N 1
ATOM 2141 C CA . ALA B 1 53 ? -19.578 16.703 12.828 1 95.38 53 ALA B CA 1
ATOM 2142 C C . ALA B 1 53 ? -18.078 17.016 12.742 1 95.38 53 ALA B C 1
ATOM 2144 O O . ALA B 1 53 ? -17.547 17.75 13.57 1 95.38 53 ALA B O 1
ATOM 2145 N N . SER B 1 54 ? -17.422 16.359 11.758 1 94.75 54 SER B N 1
ATOM 2146 C CA . SER B 1 54 ? -15.977 16.5 11.656 1 94.75 54 SER B CA 1
ATOM 2147 C C . SER B 1 54 ? -15.477 16.109 10.266 1 94.75 54 SER B C 1
ATOM 2149 O O . SER B 1 54 ? -16.219 15.539 9.469 1 94.75 54 SER B O 1
ATOM 2151 N N . LYS B 1 55 ? -14.281 16.469 10.016 1 94.81 55 LYS B N 1
ATOM 2152 C CA . LYS B 1 55 ? -13.617 16.062 8.781 1 94.81 55 LYS B CA 1
ATOM 2153 C C . LYS B 1 55 ? -13.562 14.539 8.664 1 94.81 55 LYS B C 1
ATOM 2155 O O . LYS B 1 55 ? -13.727 13.992 7.574 1 94.81 55 LYS B O 1
ATOM 2160 N N . GLU B 1 56 ? -13.367 13.828 9.789 1 95.06 56 GLU B N 1
ATOM 2161 C CA . GLU B 1 56 ? -13.344 12.367 9.82 1 95.06 56 GLU B CA 1
ATOM 2162 C C . GLU B 1 56 ? -14.688 11.781 9.383 1 95.06 56 GLU B C 1
ATOM 2164 O O . GLU B 1 56 ? -14.727 10.828 8.602 1 95.06 56 GLU B O 1
ATOM 2169 N N . GLU B 1 57 ? -15.672 12.367 9.852 1 95.75 57 GLU B N 1
ATOM 2170 C CA . GLU B 1 57 ? -17.016 11.891 9.492 1 95.75 57 GLU B CA 1
ATOM 2171 C C . GLU B 1 57 ? -17.281 12.07 8 1 95.75 57 GLU B C 1
ATOM 2173 O O . GLU B 1 57 ? -17.922 11.227 7.375 1 95.75 57 GLU B O 1
ATOM 2178 N N . ILE B 1 58 ? -16.859 13.195 7.469 1 96.62 58 ILE B N 1
ATOM 2179 C CA . ILE B 1 58 ? -17.016 13.438 6.039 1 96.62 58 ILE B CA 1
ATOM 2180 C C . ILE B 1 58 ? -16.359 12.305 5.25 1 96.62 58 ILE B C 1
ATOM 2182 O O . ILE B 1 58 ? -16.984 11.703 4.379 1 96.62 58 ILE B O 1
ATOM 2186 N N . TYR B 1 59 ? -15.18 11.945 5.566 1 95.81 59 TYR B N 1
ATOM 2187 C CA . TYR B 1 59 ? -14.461 10.938 4.801 1 95.81 59 TYR B CA 1
ATOM 2188 C C . TYR B 1 59 ? -15.055 9.547 5.039 1 95.81 59 TYR B C 1
ATOM 2190 O O . TYR B 1 59 ? -15.148 8.742 4.113 1 95.81 59 TYR B O 1
ATOM 2198 N N . LEU B 1 60 ? -15.398 9.281 6.281 1 96 60 LEU B N 1
ATOM 2199 C CA . LEU B 1 60 ? -15.984 7.984 6.59 1 96 60 LEU B CA 1
ATOM 2200 C C . LEU B 1 60 ? -17.281 7.77 5.801 1 96 60 LEU B C 1
ATOM 2202 O O . LEU B 1 60 ? -17.547 6.652 5.355 1 96 60 LEU B O 1
ATOM 2206 N N . GLN B 1 61 ? -17.984 8.805 5.633 1 94.81 61 GLN B N 1
ATOM 2207 C CA . GLN B 1 61 ? -19.203 8.688 4.844 1 94.81 61 GLN B CA 1
ATOM 2208 C C . GLN B 1 61 ? -18.891 8.484 3.363 1 94.81 61 GLN B C 1
ATOM 2210 O O . GLN B 1 61 ? -19.594 7.75 2.666 1 94.81 61 GLN B O 1
ATOM 2215 N N . LEU B 1 62 ? -17.859 9.18 2.875 1 93.88 62 LEU B N 1
ATOM 2216 C CA . LEU B 1 62 ? -17.391 8.945 1.516 1 93.88 62 LEU B CA 1
ATOM 2217 C C . LEU B 1 62 ? -17.016 7.484 1.322 1 93.88 62 LEU B C 1
ATOM 2219 O O . LEU B 1 62 ? -17.391 6.863 0.328 1 93.88 62 LEU B O 1
ATOM 2223 N N . LEU B 1 63 ? -16.328 6.914 2.266 1 94.12 63 LEU B N 1
ATOM 2224 C CA . LEU B 1 63 ? -15.883 5.527 2.203 1 94.12 63 LEU B CA 1
ATOM 2225 C C . LEU B 1 63 ? -17.078 4.574 2.238 1 94.12 63 LEU B C 1
ATOM 2227 O O . LEU B 1 63 ? -17.109 3.586 1.501 1 94.12 63 LEU B O 1
ATOM 2231 N N . GLN B 1 64 ? -17.922 4.91 3.137 1 93.5 64 GLN B N 1
ATOM 2232 C CA . GLN B 1 64 ? -19.109 4.055 3.275 1 93.5 64 GLN B CA 1
ATOM 2233 C C . GLN B 1 64 ? -19.906 4.016 1.98 1 93.5 64 GLN B C 1
ATOM 2235 O O . GLN B 1 64 ? -20.359 2.949 1.559 1 93.5 64 GLN B O 1
ATOM 2240 N N . LYS B 1 65 ? -20.094 5.16 1.428 1 91.81 65 LYS B N 1
ATOM 2241 C CA . LYS B 1 65 ? -20.812 5.234 0.162 1 91.81 65 LYS B CA 1
ATOM 2242 C C . LYS B 1 65 ? -20.125 4.391 -0.911 1 91.81 65 LYS B C 1
ATOM 2244 O O . LYS B 1 65 ? -20.797 3.631 -1.623 1 91.81 65 LYS B O 1
ATOM 2249 N N . ARG B 1 66 ? -18.875 4.477 -1.057 1 91.56 66 ARG B N 1
ATOM 2250 C CA . ARG B 1 66 ? -18.109 3.73 -2.051 1 91.56 66 ARG B CA 1
ATOM 2251 C C . ARG B 1 66 ? -18.156 2.232 -1.773 1 91.56 66 ARG B C 1
ATOM 2253 O O . ARG B 1 66 ? -18.25 1.428 -2.703 1 91.56 66 ARG B O 1
ATOM 2260 N N . SER B 1 67 ? -18.062 1.87 -0.505 1 94.38 67 SER B N 1
ATOM 2261 C CA . SER B 1 67 ? -18.141 0.466 -0.116 1 94.38 67 SER B CA 1
ATOM 2262 C C . SER B 1 67 ? -19.5 -0.125 -0.467 1 94.38 67 SER B C 1
ATOM 2264 O O . SER B 1 67 ? -19.578 -1.224 -1.021 1 94.38 67 SER B O 1
ATOM 2266 N N . ASP B 1 68 ? -20.5 0.674 -0.099 1 93.88 68 ASP B N 1
ATOM 2267 C CA . ASP B 1 68 ? -21.859 0.214 -0.388 1 93.88 68 ASP B CA 1
ATOM 2268 C C . ASP B 1 68 ? -22.062 0.012 -1.888 1 93.88 68 ASP B C 1
ATOM 2270 O O . ASP B 1 68 ? -22.672 -0.977 -2.311 1 93.88 68 ASP B O 1
ATOM 2274 N N . GLU B 1 69 ? -21.578 0.926 -2.654 1 92.94 69 GLU B N 1
ATOM 2275 C CA . GLU B 1 69 ? -21.672 0.816 -4.105 1 92.94 69 GLU B CA 1
ATOM 2276 C C . GLU B 1 69 ? -20.922 -0.413 -4.613 1 92.94 69 GLU B C 1
ATOM 2278 O O . GLU B 1 69 ? -21.422 -1.128 -5.492 1 92.94 69 GLU B O 1
ATOM 2283 N N . PHE B 1 70 ? -19.797 -0.694 -4.117 1 94.38 70 PHE B N 1
ATOM 2284 C CA . PHE B 1 70 ? -18.984 -1.836 -4.504 1 94.38 70 PHE B CA 1
ATOM 2285 C C . PHE B 1 70 ? -19.703 -3.145 -4.207 1 94.38 70 PHE B C 1
ATOM 2287 O O . PHE B 1 70 ? -19.844 -3.994 -5.09 1 94.38 70 PHE B O 1
ATOM 2294 N N . PHE B 1 71 ? -20.203 -3.293 -2.986 1 95 71 PHE B N 1
ATOM 2295 C CA . PHE B 1 71 ? -20.828 -4.539 -2.576 1 95 71 PHE B CA 1
ATOM 2296 C C . PHE B 1 71 ? -22.156 -4.746 -3.312 1 95 71 PHE B C 1
ATOM 2298 O O . PHE B 1 71 ? -22.469 -5.863 -3.723 1 95 71 PHE B O 1
ATOM 2305 N N . THR B 1 72 ? -22.859 -3.633 -3.473 1 95.06 72 THR B N 1
ATOM 2306 C CA . THR B 1 72 ? -24.125 -3.729 -4.176 1 95.06 72 THR B CA 1
ATOM 2307 C C . THR B 1 72 ? -23.922 -4.156 -5.625 1 95.06 72 THR B C 1
ATOM 2309 O O . THR B 1 72 ? -24.594 -5.059 -6.117 1 95.06 72 THR B O 1
ATOM 2312 N N . ASP B 1 73 ? -23 -3.547 -6.277 1 94 73 ASP B N 1
ATOM 2313 C CA . ASP B 1 73 ? -22.688 -3.889 -7.664 1 94 73 ASP B CA 1
ATOM 2314 C C . ASP B 1 73 ? -22.203 -5.336 -7.777 1 94 73 ASP B C 1
ATOM 2316 O O . ASP B 1 73 ? -22.625 -6.066 -8.672 1 94 73 ASP B O 1
ATOM 2320 N N . ALA B 1 74 ? -21.344 -5.742 -6.906 1 94.38 74 ALA B N 1
ATOM 2321 C CA . ALA B 1 74 ? -20.781 -7.094 -6.93 1 94.38 74 ALA B CA 1
ATOM 2322 C C . ALA B 1 74 ? -21.875 -8.141 -6.688 1 94.38 74 ALA B C 1
ATOM 2324 O O . ALA B 1 74 ? -21.938 -9.148 -7.391 1 94.38 74 ALA B O 1
ATOM 2325 N N . GLU B 1 75 ? -22.688 -7.863 -5.711 1 93.25 75 GLU B N 1
ATOM 2326 C CA . GLU B 1 75 ? -23.75 -8.805 -5.371 1 93.25 75 GLU B CA 1
ATOM 2327 C C . GLU B 1 75 ? -24.734 -8.961 -6.523 1 93.25 75 GLU B C 1
ATOM 2329 O O . GLU B 1 75 ? -25.219 -10.062 -6.797 1 93.25 75 GLU B O 1
ATOM 2334 N N . GLN B 1 76 ? -25.047 -7.852 -7.117 1 94.94 76 GLN B N 1
ATOM 2335 C CA . GLN B 1 76 ? -25.938 -7.898 -8.266 1 94.94 76 GLN B CA 1
ATOM 2336 C C . GLN B 1 76 ? -25.344 -8.719 -9.398 1 94.94 76 GLN B C 1
ATOM 2338 O O . GLN B 1 76 ? -26.047 -9.516 -10.031 1 94.94 76 GLN B O 1
ATOM 2343 N N . ARG B 1 77 ? -24.125 -8.57 -9.617 1 94.5 77 ARG B N 1
ATOM 2344 C CA . ARG B 1 77 ? -23.453 -9.289 -10.703 1 94.5 77 ARG B CA 1
ATOM 2345 C C . ARG B 1 77 ? -23.266 -10.766 -10.352 1 94.5 77 ARG B C 1
ATOM 2347 O O . ARG B 1 77 ? -23.328 -11.625 -11.227 1 94.5 77 ARG B O 1
ATOM 2354 N N . PHE B 1 78 ? -23.016 -11.062 -9.102 1 94.38 78 PHE B N 1
ATOM 2355 C CA . PHE B 1 78 ? -22.75 -12.422 -8.648 1 94.38 78 PHE B CA 1
ATOM 2356 C C . PHE B 1 78 ? -23.969 -13.312 -8.898 1 94.38 78 PHE B C 1
ATOM 2358 O O . PHE B 1 78 ? -23.812 -14.523 -9.109 1 94.38 78 PHE B O 1
ATOM 2365 N N . THR B 1 79 ? -25.156 -12.75 -8.852 1 92.81 79 THR B N 1
ATOM 2366 C CA . THR B 1 79 ? -26.375 -13.516 -9.047 1 92.81 79 THR B CA 1
ATOM 2367 C C . THR B 1 79 ? -26.406 -14.156 -10.438 1 92.81 79 THR B C 1
ATOM 2369 O O . THR B 1 79 ? -27.016 -15.203 -10.633 1 92.81 79 THR B O 1
ATOM 2372 N N . ASP B 1 80 ? -25.672 -13.586 -11.344 1 94 80 ASP B N 1
ATOM 2373 C CA . ASP B 1 80 ? -25.672 -14.062 -12.727 1 94 80 ASP B CA 1
ATOM 2374 C C . ASP B 1 80 ? -24.469 -14.953 -13 1 94 80 ASP B C 1
ATOM 2376 O O . ASP B 1 80 ? -24.328 -15.508 -14.094 1 94 80 ASP B O 1
ATOM 2380 N N . LEU B 1 81 ? -23.594 -15.094 -12.023 1 96.88 81 LEU B N 1
ATOM 2381 C CA . LEU B 1 81 ? -22.391 -15.875 -12.234 1 96.88 81 LEU B CA 1
ATOM 2382 C C . LEU B 1 81 ? -22.578 -17.312 -11.75 1 96.88 81 LEU B C 1
ATOM 2384 O O . LEU B 1 81 ? -23.109 -17.547 -10.664 1 96.88 81 LEU B O 1
ATOM 2388 N N . PRO B 1 82 ? -22.141 -18.219 -12.477 1 95.5 82 PRO B N 1
ATOM 2389 C CA . PRO B 1 82 ? -22.531 -19.625 -12.273 1 95.5 82 PRO B CA 1
ATOM 2390 C C . PRO B 1 82 ? -21.734 -20.297 -11.156 1 95.5 82 PRO B C 1
ATOM 2392 O O . PRO B 1 82 ? -22.172 -21.328 -10.633 1 95.5 82 PRO B O 1
ATOM 2395 N N . ASN B 1 83 ? -20.562 -19.906 -10.875 1 97.44 83 ASN B N 1
ATOM 2396 C CA . ASN B 1 83 ? -19.734 -20.625 -9.914 1 97.44 83 ASN B CA 1
ATOM 2397 C C . ASN B 1 83 ? -18.719 -19.688 -9.25 1 97.44 83 ASN B C 1
ATOM 2399 O O . ASN B 1 83 ? -18.641 -18.5 -9.578 1 97.44 83 ASN B O 1
ATOM 2403 N N . ALA B 1 84 ? -17.953 -20.172 -8.281 1 98 84 ALA B N 1
ATOM 2404 C CA . ALA B 1 84 ? -17 -19.406 -7.473 1 98 84 ALA B CA 1
ATOM 2405 C C . ALA B 1 84 ? -15.883 -18.844 -8.336 1 98 84 ALA B C 1
ATOM 2407 O O . ALA B 1 84 ? -15.469 -17.688 -8.148 1 98 84 ALA B O 1
ATOM 2408 N N . MET B 1 85 ? -15.438 -19.641 -9.289 1 98.31 85 MET B N 1
ATOM 2409 C CA . MET B 1 85 ? -14.367 -19.203 -10.18 1 98.31 85 MET B CA 1
ATOM 2410 C C . MET B 1 85 ? -14.781 -17.969 -10.961 1 98.31 85 MET B C 1
ATOM 2412 O O . MET B 1 85 ? -14.008 -17.016 -11.094 1 98.31 85 MET B O 1
ATOM 2416 N N . SER B 1 86 ? -15.977 -17.969 -11.453 1 98.31 86 SER B N 1
ATOM 2417 C CA . SER B 1 86 ? -16.484 -16.812 -12.203 1 98.31 86 SER B CA 1
ATOM 2418 C C . SER B 1 86 ? -16.547 -15.578 -11.328 1 98.31 86 SER B C 1
ATOM 2420 O O . SER B 1 86 ? -16.344 -14.453 -11.805 1 98.31 86 SER B O 1
ATOM 2422 N N . LYS B 1 87 ? -16.891 -15.719 -10.047 1 98.31 87 LYS B N 1
ATOM 2423 C CA . LYS B 1 87 ? -16.938 -14.602 -9.102 1 98.31 87 LYS B CA 1
ATOM 2424 C C . LYS B 1 87 ? -15.547 -14.023 -8.867 1 98.31 87 LYS B C 1
ATOM 2426 O O . LYS B 1 87 ? -15.367 -12.805 -8.859 1 98.31 87 LYS B O 1
ATOM 2431 N N . VAL B 1 88 ? -14.531 -14.906 -8.719 1 98.31 88 VAL B N 1
ATOM 2432 C CA . VAL B 1 88 ? -13.156 -14.469 -8.547 1 98.31 88 VAL B CA 1
ATOM 2433 C C . VAL B 1 88 ? -12.695 -13.711 -9.789 1 98.31 88 VAL B C 1
ATOM 2435 O O . VAL B 1 88 ? -12.148 -12.609 -9.688 1 98.31 88 VAL B O 1
ATOM 2438 N N . ARG B 1 89 ? -12.961 -14.25 -10.969 1 98.19 89 ARG B N 1
ATOM 2439 C CA . ARG B 1 89 ? -12.547 -13.625 -12.219 1 98.19 89 ARG B CA 1
ATOM 2440 C C . ARG B 1 89 ? -13.234 -12.281 -12.406 1 98.19 89 ARG B C 1
ATOM 2442 O O . ARG B 1 89 ? -12.633 -11.336 -12.922 1 98.19 89 ARG B O 1
ATOM 2449 N N . PHE B 1 90 ? -14.477 -12.203 -12.031 1 97.75 90 PHE B N 1
ATOM 2450 C CA . PHE B 1 90 ? -15.211 -10.945 -12.117 1 97.75 90 PHE B CA 1
ATOM 2451 C C . PHE B 1 90 ? -14.531 -9.867 -11.273 1 97.75 90 PHE B C 1
ATOM 2453 O O . PHE B 1 90 ? -14.398 -8.719 -11.719 1 97.75 90 PHE B O 1
ATOM 2460 N N . LEU B 1 91 ? -14.148 -10.172 -10.039 1 97.81 91 LEU B N 1
ATOM 2461 C CA . LEU B 1 91 ? -13.5 -9.211 -9.156 1 97.81 91 LEU B CA 1
ATOM 2462 C C . LEU B 1 91 ? -12.188 -8.711 -9.758 1 97.81 91 LEU B C 1
ATOM 2464 O O . LEU B 1 91 ? -11.906 -7.512 -9.742 1 97.81 91 LEU B O 1
ATOM 2468 N N . PHE B 1 92 ? -11.383 -9.656 -10.305 1 98.38 92 PHE B N 1
ATOM 2469 C CA . PHE B 1 92 ? -10.141 -9.242 -10.953 1 98.38 92 PHE B CA 1
ATOM 2470 C C . PHE B 1 92 ? -10.43 -8.359 -12.156 1 98.38 92 PHE B C 1
ATOM 2472 O O . PHE B 1 92 ? -9.742 -7.363 -12.383 1 98.38 92 PHE B O 1
ATOM 2479 N N . GLU B 1 93 ? -11.406 -8.711 -12.938 1 97.75 93 GLU B N 1
ATOM 2480 C CA . GLU B 1 93 ? -11.773 -7.922 -14.109 1 97.75 93 GLU B CA 1
ATOM 2481 C C . GLU B 1 93 ? -12.219 -6.52 -13.703 1 97.75 93 GLU B C 1
ATOM 2483 O O . GLU B 1 93 ? -11.906 -5.543 -14.391 1 97.75 93 GLU B O 1
ATOM 2488 N N . ARG B 1 94 ? -12.977 -6.426 -12.688 1 96.38 94 ARG B N 1
ATOM 2489 C CA . ARG B 1 94 ? -13.461 -5.141 -12.195 1 96.38 94 ARG B CA 1
ATOM 2490 C C . ARG B 1 94 ? -12.305 -4.203 -11.883 1 96.38 94 ARG B C 1
ATOM 2492 O O . ARG B 1 94 ? -12.328 -3.029 -12.266 1 96.38 94 ARG B O 1
ATOM 2499 N N . PHE B 1 95 ? -11.312 -4.688 -11.219 1 96.88 95 PHE B N 1
ATOM 2500 C CA . PHE B 1 95 ? -10.164 -3.85 -10.883 1 96.88 95 PHE B CA 1
ATOM 2501 C C . PHE B 1 95 ? -9.281 -3.617 -12.102 1 96.88 95 PHE B C 1
ATOM 2503 O O . PHE B 1 95 ? -8.711 -2.537 -12.266 1 96.88 95 PHE B O 1
ATOM 2510 N N . ARG B 1 96 ? -9.18 -4.637 -12.938 1 97.38 96 ARG B N 1
ATOM 2511 C CA . ARG B 1 96 ? -8.406 -4.496 -14.172 1 97.38 96 ARG B CA 1
ATOM 2512 C C . ARG B 1 96 ? -8.961 -3.375 -15.039 1 97.38 96 ARG B C 1
ATOM 2514 O O . ARG B 1 96 ? -8.203 -2.639 -15.672 1 97.38 96 ARG B O 1
ATOM 2521 N N . LYS B 1 97 ? -10.266 -3.182 -15.031 1 95.88 97 LYS B N 1
ATOM 2522 C CA . LYS B 1 97 ? -10.93 -2.246 -15.938 1 95.88 97 LYS B CA 1
ATOM 2523 C C . LYS B 1 97 ? -11.062 -0.866 -15.297 1 95.88 97 LYS B C 1
ATOM 2525 O O . LYS B 1 97 ? -11.625 0.052 -15.898 1 95.88 97 LYS B O 1
ATOM 2530 N N . GLN B 1 98 ? -10.68 -0.782 -14.07 1 94.19 98 GLN B N 1
ATOM 2531 C CA . GLN B 1 98 ? -10.695 0.536 -13.445 1 94.19 98 GLN B CA 1
ATOM 2532 C C . GLN B 1 98 ? -9.859 1.534 -14.234 1 94.19 98 GLN B C 1
ATOM 2534 O O . GLN B 1 98 ? -8.695 1.265 -14.555 1 94.19 98 GLN B O 1
ATOM 2539 N N . VAL B 1 99 ? -10.445 2.678 -14.555 1 94.62 99 VAL B N 1
ATOM 2540 C CA . VAL B 1 99 ? -9.727 3.711 -15.297 1 94.62 99 VAL B CA 1
ATOM 2541 C C . VAL B 1 99 ? -8.922 4.578 -14.336 1 94.62 99 VAL B C 1
ATOM 2543 O O . VAL B 1 99 ? -9.445 5.035 -13.32 1 94.62 99 VAL B O 1
ATOM 2546 N N . LEU B 1 100 ? -7.707 4.812 -14.688 1 93.44 100 LEU B N 1
ATOM 2547 C CA . LEU B 1 100 ? -6.812 5.598 -13.844 1 93.44 100 LEU B CA 1
ATOM 2548 C C . LEU B 1 100 ? -6.969 7.086 -14.133 1 93.44 100 LEU B C 1
ATOM 2550 O O . LEU B 1 100 ? -5.988 7.766 -14.453 1 93.44 100 LEU B O 1
ATOM 2554 N N . THR B 1 101 ? -8.188 7.551 -13.953 1 92.56 101 THR B N 1
ATOM 2555 C CA . THR B 1 101 ? -8.383 8.992 -14.023 1 92.56 101 THR B CA 1
ATOM 2556 C C . THR B 1 101 ? -7.676 9.695 -12.867 1 92.56 101 THR B C 1
ATOM 2558 O O . THR B 1 101 ? -7.34 9.062 -11.859 1 92.56 101 THR B O 1
ATOM 2561 N N . GLU B 1 102 ? -7.414 10.961 -13.062 1 88.88 102 GLU B N 1
ATOM 2562 C CA . GLU B 1 102 ? -6.812 11.695 -11.953 1 88.88 102 GLU B CA 1
ATOM 2563 C C . GLU B 1 102 ? -7.68 11.617 -10.703 1 88.88 102 GLU B C 1
ATOM 2565 O O . GLU B 1 102 ? -7.16 11.539 -9.586 1 88.88 102 GLU B O 1
ATOM 2570 N N . GLN B 1 103 ? -8.977 11.609 -10.836 1 88.31 103 GLN B N 1
ATOM 2571 C CA . GLN B 1 103 ? -9.898 11.492 -9.711 1 88.31 103 GLN B CA 1
ATOM 2572 C C . GLN B 1 103 ? -9.734 10.148 -9 1 88.31 103 GLN B C 1
ATOM 2574 O O . GLN B 1 103 ? -9.695 10.094 -7.77 1 88.31 103 GLN B O 1
ATOM 2579 N N . ASN B 1 104 ? -9.617 9.094 -9.789 1 91 104 ASN B N 1
ATOM 2580 C CA . ASN B 1 104 ? -9.469 7.766 -9.203 1 91 104 ASN B CA 1
ATOM 2581 C C . ASN B 1 104 ? -8.109 7.602 -8.523 1 91 104 ASN B C 1
ATOM 2583 O O . ASN B 1 104 ? -8 6.965 -7.477 1 91 104 ASN B O 1
ATOM 2587 N N . LYS B 1 105 ? -7.094 8.18 -9.164 1 91 105 LYS B N 1
ATOM 2588 C CA . LYS B 1 105 ? -5.773 8.156 -8.539 1 91 105 LYS B CA 1
ATOM 2589 C C . LYS B 1 105 ? -5.785 8.883 -7.199 1 91 105 LYS B C 1
ATOM 2591 O O . LYS B 1 105 ? -5.262 8.375 -6.203 1 91 105 LYS B O 1
ATOM 2596 N N . GLN B 1 106 ? -6.445 10.031 -7.199 1 88.44 106 GLN B N 1
ATOM 2597 C CA . GLN B 1 106 ? -6.547 10.828 -5.977 1 88.44 106 GLN B CA 1
ATOM 2598 C C . GLN B 1 106 ? -7.328 10.078 -4.898 1 88.44 106 GLN B C 1
ATOM 2600 O O . GLN B 1 106 ? -6.941 10.086 -3.729 1 88.44 106 GLN B O 1
ATOM 2605 N N . ALA B 1 107 ? -8.398 9.469 -5.328 1 91.06 107 ALA B N 1
ATOM 2606 C CA . ALA B 1 107 ? -9.211 8.711 -4.379 1 91.06 107 ALA B CA 1
ATOM 2607 C C . ALA B 1 107 ? -8.406 7.59 -3.738 1 91.06 107 ALA B C 1
ATOM 2609 O O . ALA B 1 107 ? -8.516 7.344 -2.533 1 91.06 107 ALA B O 1
ATOM 2610 N N . THR B 1 108 ? -7.582 6.949 -4.539 1 93.38 108 THR B N 1
ATOM 2611 C CA . THR B 1 108 ? -6.742 5.867 -4.035 1 93.38 108 THR B CA 1
ATOM 2612 C C . THR B 1 108 ? -5.711 6.398 -3.045 1 93.38 108 THR B C 1
ATOM 2614 O O . THR B 1 108 ? -5.527 5.828 -1.969 1 93.38 108 THR B O 1
ATOM 2617 N N . ARG B 1 109 ? -5.07 7.488 -3.363 1 92.5 109 ARG B N 1
ATOM 2618 C CA . ARG B 1 109 ? -4.066 8.086 -2.492 1 92.5 109 ARG B CA 1
ATOM 2619 C C . ARG B 1 109 ? -4.676 8.5 -1.156 1 92.5 109 ARG B C 1
ATOM 2621 O O . ARG B 1 109 ? -4.105 8.234 -0.097 1 92.5 109 ARG B O 1
ATOM 2628 N N . VAL B 1 110 ? -5.82 9.109 -1.232 1 93.31 110 VAL B N 1
ATOM 2629 C CA . VAL B 1 110 ? -6.477 9.602 -0.024 1 93.31 110 VAL B CA 1
ATOM 2630 C C . VAL B 1 110 ? -6.906 8.422 0.846 1 93.31 110 VAL B C 1
ATOM 2632 O O . VAL B 1 110 ? -6.84 8.492 2.076 1 93.31 110 VAL B O 1
ATOM 2635 N N . TYR B 1 111 ? -7.336 7.391 0.184 1 94.56 111 TYR B N 1
ATOM 2636 C CA . TYR B 1 111 ? -7.723 6.199 0.931 1 94.56 111 TYR B CA 1
ATOM 2637 C C . TYR B 1 111 ? -6.547 5.648 1.731 1 94.56 111 TYR B C 1
ATOM 2639 O O . TYR B 1 111 ? -6.68 5.363 2.924 1 94.56 111 TYR B O 1
ATOM 2647 N N . ILE B 1 112 ? -5.426 5.492 1.102 1 94.81 112 ILE B N 1
ATOM 2648 C CA . ILE B 1 112 ? -4.238 4.961 1.76 1 94.81 112 ILE B CA 1
ATOM 2649 C C . ILE B 1 112 ? -3.779 5.926 2.852 1 94.81 112 ILE B C 1
ATOM 2651 O O . ILE B 1 112 ? -3.428 5.504 3.955 1 94.81 112 ILE B O 1
ATOM 2655 N N . GLU B 1 113 ? -3.844 7.156 2.596 1 93 113 GLU B N 1
ATOM 2656 C CA . GLU B 1 113 ? -3.498 8.164 3.592 1 93 113 GLU B CA 1
ATOM 2657 C C . GLU B 1 113 ? -4.379 8.039 4.832 1 93 113 GLU B C 1
ATOM 2659 O O . GLU B 1 113 ? -3.893 8.148 5.961 1 93 113 GLU B O 1
ATOM 2664 N N . PHE B 1 114 ? -5.641 7.902 4.555 1 93.56 114 PHE B N 1
ATOM 2665 C CA . PHE B 1 114 ? -6.562 7.805 5.68 1 93.56 114 PHE B CA 1
ATOM 2666 C C . PHE B 1 114 ? -6.309 6.531 6.477 1 93.56 114 PHE B C 1
ATOM 2668 O O . PHE B 1 114 ? -6.445 6.52 7.699 1 93.56 114 PHE B O 1
ATOM 2675 N N . TRP B 1 115 ? -6.012 5.508 5.746 1 92.56 115 TRP B N 1
ATOM 2676 C CA . TRP B 1 115 ? -5.66 4.262 6.422 1 92.56 115 TRP B CA 1
ATOM 2677 C C . TRP B 1 115 ? -4.48 4.469 7.367 1 92.56 115 TRP B C 1
ATOM 2679 O O . TRP B 1 115 ? -4.527 4.055 8.523 1 92.56 115 TRP B O 1
ATOM 2689 N N . LEU B 1 116 ? -3.521 5.129 6.926 1 91.69 116 LEU B N 1
ATOM 2690 C CA . LEU B 1 116 ? -2.33 5.402 7.723 1 91.69 116 LEU B CA 1
ATOM 2691 C C . LEU B 1 116 ? -2.66 6.32 8.891 1 91.69 116 LEU B C 1
ATOM 2693 O O . LEU B 1 116 ? -2.236 6.066 10.023 1 91.69 116 LEU B O 1
ATOM 2697 N N . TYR B 1 117 ? -3.406 7.324 8.625 1 90.31 117 TYR B N 1
ATOM 2698 C CA . TYR B 1 117 ? -3.836 8.258 9.664 1 90.31 117 TYR B CA 1
ATOM 2699 C C . TYR B 1 117 ? -4.625 7.547 10.75 1 90.31 117 TYR B C 1
ATOM 2701 O O . TYR B 1 117 ? -4.371 7.75 11.945 1 90.31 117 TYR B O 1
ATOM 2709 N N . SER B 1 118 ? -5.547 6.746 10.344 1 91.69 118 SER B N 1
ATOM 2710 C CA . SER B 1 118 ? -6.426 6.051 11.273 1 91.69 118 SER B CA 1
ATOM 2711 C C . SER B 1 118 ? -5.645 5.078 12.156 1 91.69 118 SER B C 1
ATOM 2713 O O . SER B 1 118 ? -6.066 4.762 13.266 1 91.69 118 SER B O 1
ATOM 2715 N N . SER B 1 119 ? -4.516 4.602 11.68 1 87 119 SER B N 1
ATOM 2716 C CA . SER B 1 119 ? -3.709 3.654 12.445 1 87 119 SER B CA 1
ATOM 2717 C C . SER B 1 119 ? -3.143 4.297 13.703 1 87 119 SER B C 1
ATOM 2719 O O . SER B 1 119 ? -2.752 3.602 14.641 1 87 119 SER B O 1
ATOM 2721 N N . ARG B 1 120 ? -3.141 5.59 13.727 1 85.12 120 ARG B N 1
ATOM 2722 C CA . ARG B 1 120 ? -2.559 6.328 14.844 1 85.12 120 ARG B CA 1
ATOM 2723 C C . ARG B 1 120 ? -3.646 6.883 15.766 1 85.12 120 ARG B C 1
ATOM 2725 O O . ARG B 1 120 ? -3.348 7.547 16.75 1 85.12 120 ARG B O 1
ATOM 2732 N N . GLN B 1 121 ? -4.891 6.672 15.328 1 87.94 121 GLN B N 1
ATOM 2733 C CA . GLN B 1 121 ? -6.055 7.113 16.094 1 87.94 121 GLN B CA 1
ATOM 2734 C C . GLN B 1 121 ? -6.902 5.926 16.531 1 87.94 121 GLN B C 1
ATOM 2736 O O . GLN B 1 121 ? -7.566 5.289 15.719 1 87.94 121 GLN B O 1
ATOM 2741 N N . GLU B 1 122 ? -6.977 5.703 17.828 1 86.75 122 GLU B N 1
ATOM 2742 C CA . GLU B 1 122 ? -7.582 4.48 18.344 1 86.75 122 GLU B CA 1
ATOM 2743 C C . GLU B 1 122 ? -9 4.297 17.812 1 86.75 122 GLU B C 1
ATOM 2745 O O . GLU B 1 122 ? -9.336 3.246 17.266 1 86.75 122 GLU B O 1
ATOM 2750 N N . ASP B 1 123 ? -9.891 5.344 17.969 1 90.56 123 ASP B N 1
ATOM 2751 C CA . ASP B 1 123 ? -11.289 5.23 17.562 1 90.56 123 ASP B CA 1
ATOM 2752 C C . ASP B 1 123 ? -11.406 4.996 16.062 1 90.56 123 ASP B C 1
ATOM 2754 O O . ASP B 1 123 ? -12.227 4.184 15.617 1 90.56 123 ASP B O 1
ATOM 2758 N N . LEU B 1 124 ? -10.641 5.637 15.32 1 92.81 124 LEU B N 1
ATOM 2759 C CA . LEU B 1 124 ? -10.68 5.484 13.867 1 92.81 124 LEU B CA 1
ATOM 2760 C C . LEU B 1 124 ? -10.117 4.129 13.453 1 92.81 124 LEU B C 1
ATOM 2762 O O . LEU B 1 124 ? -10.586 3.531 12.477 1 92.81 124 LEU B O 1
ATOM 2766 N N . ARG B 1 125 ? -9.164 3.699 14.234 1 91.88 125 ARG B N 1
ATOM 2767 C CA . ARG B 1 125 ? -8.562 2.4 13.953 1 91.88 125 ARG B CA 1
ATOM 2768 C C . ARG B 1 125 ? -9.602 1.288 14.016 1 91.88 125 ARG B C 1
ATOM 2770 O O . ARG B 1 125 ? -9.641 0.421 13.141 1 91.88 125 ARG B O 1
ATOM 2777 N N . ASN B 1 126 ? -10.422 1.31 14.969 1 93.69 126 ASN B N 1
ATOM 2778 C CA . ASN B 1 126 ? -11.461 0.301 15.133 1 93.69 126 ASN B CA 1
ATOM 2779 C C . ASN B 1 126 ? -12.445 0.311 13.961 1 93.69 126 ASN B C 1
ATOM 2781 O O . ASN B 1 126 ? -12.859 -0.747 13.484 1 93.69 126 ASN B O 1
ATOM 2785 N N . VAL B 1 127 ? -12.781 1.504 13.547 1 93.75 127 VAL B N 1
ATOM 2786 C CA . VAL B 1 127 ? -13.703 1.657 12.43 1 93.75 127 VAL B CA 1
ATOM 2787 C C . VAL B 1 127 ? -13.086 1.067 11.164 1 93.75 127 VAL B C 1
ATOM 2789 O O . VAL B 1 127 ? -13.75 0.317 10.438 1 93.75 127 VAL B O 1
ATOM 2792 N N . MET B 1 128 ? -11.898 1.312 10.945 1 94 128 MET B N 1
ATOM 2793 C CA . MET B 1 128 ? -11.219 0.857 9.734 1 94 128 MET B CA 1
ATOM 2794 C C . MET B 1 128 ? -10.961 -0.644 9.789 1 94 128 MET B C 1
ATOM 2796 O O . MET B 1 128 ? -10.992 -1.321 8.758 1 94 128 MET B O 1
ATOM 2800 N N . GLU B 1 129 ? -10.695 -1.182 10.961 1 93.5 129 GLU B N 1
ATOM 2801 C CA . GLU B 1 129 ? -10.531 -2.623 11.117 1 93.5 129 GLU B CA 1
ATOM 2802 C C . GLU B 1 129 ? -11.82 -3.367 10.789 1 93.5 129 GLU B C 1
ATOM 2804 O O . GLU B 1 129 ? -11.789 -4.43 10.164 1 93.5 129 GLU B O 1
ATOM 2809 N N . GLN B 1 130 ? -12.891 -2.811 11.234 1 94.12 130 GLN B N 1
ATOM 2810 C CA . GLN B 1 130 ? -14.18 -3.424 10.945 1 94.12 130 GLN B CA 1
ATOM 2811 C C . GLN B 1 130 ? -14.477 -3.416 9.453 1 94.12 130 GLN B C 1
ATOM 2813 O O . GLN B 1 130 ? -15 -4.391 8.914 1 94.12 130 GLN B O 1
ATOM 2818 N N . ARG B 1 131 ? -14.203 -2.307 8.852 1 94.44 131 ARG B N 1
ATOM 2819 C CA . ARG B 1 131 ? -14.359 -2.215 7.402 1 94.44 131 ARG B CA 1
ATOM 2820 C C . ARG B 1 131 ? -13.484 -3.236 6.691 1 94.44 131 ARG B C 1
ATOM 2822 O O . ARG B 1 131 ? -13.938 -3.922 5.773 1 94.44 131 ARG B O 1
ATOM 2829 N N . TYR B 1 132 ? -12.266 -3.346 7.129 1 95.12 132 TYR B N 1
ATOM 2830 C CA . TYR B 1 132 ? -11.336 -4.312 6.562 1 95.12 132 TYR B CA 1
ATOM 2831 C C . TYR B 1 132 ? -11.883 -5.73 6.676 1 95.12 132 TYR B C 1
ATOM 2833 O O . TYR B 1 132 ? -11.844 -6.5 5.711 1 95.12 132 TYR B O 1
ATOM 2841 N N . GLU B 1 133 ? -12.422 -6.051 7.781 1 96 133 GLU B N 1
ATOM 2842 C CA . GLU B 1 133 ? -12.969 -7.387 8.023 1 96 133 GLU B CA 1
ATOM 2843 C C . GLU B 1 133 ? -14.156 -7.672 7.105 1 96 133 GLU B C 1
ATOM 2845 O O . GLU B 1 133 ? -14.359 -8.812 6.684 1 96 133 GLU B O 1
ATOM 2850 N N . GLN B 1 134 ? -14.922 -6.668 6.852 1 96.06 134 GLN B N 1
ATOM 2851 C CA . GLN B 1 134 ? -16.031 -6.832 5.926 1 96.06 134 GLN B CA 1
ATOM 2852 C C . GLN B 1 134 ? -15.539 -7.211 4.531 1 96.06 134 GLN B C 1
ATOM 2854 O O . GLN B 1 134 ? -16.094 -8.102 3.891 1 96.06 134 GLN B O 1
ATOM 2859 N N . PHE B 1 135 ? -14.539 -6.574 4.082 1 97 135 PHE B N 1
ATOM 2860 C CA . PHE B 1 135 ? -13.977 -6.859 2.77 1 97 135 PHE B CA 1
ATOM 2861 C C . PHE B 1 135 ? -13.328 -8.242 2.744 1 97 135 PHE B C 1
ATOM 2863 O O . PHE B 1 135 ? -13.469 -8.977 1.77 1 97 135 PHE B O 1
ATOM 2870 N N . ILE B 1 136 ? -12.633 -8.578 3.814 1 97.44 136 ILE B N 1
ATOM 2871 C CA . ILE B 1 136 ? -12.031 -9.906 3.926 1 97.44 136 ILE B CA 1
ATOM 2872 C C . ILE B 1 136 ? -13.117 -10.977 3.863 1 97.44 136 ILE B C 1
ATOM 2874 O O . ILE B 1 136 ? -13 -11.938 3.107 1 97.44 136 ILE B O 1
ATOM 2878 N N . SER B 1 137 ? -14.156 -10.773 4.629 1 97.69 137 SER B N 1
ATOM 2879 C CA . SER B 1 137 ? -15.234 -11.758 4.715 1 97.69 137 SER B CA 1
ATOM 2880 C C . SER B 1 137 ? -15.891 -11.984 3.355 1 97.69 137 SER B C 1
ATOM 2882 O O . SER B 1 137 ? -16.312 -13.102 3.043 1 97.69 137 SER B O 1
ATOM 2884 N N . TYR B 1 138 ? -15.922 -10.93 2.631 1 96 138 TYR B N 1
ATOM 2885 C CA . TYR B 1 138 ? -16.547 -10.984 1.317 1 96 138 TYR B CA 1
ATOM 2886 C C . TYR B 1 138 ? -15.805 -11.938 0.39 1 96 138 TYR B C 1
ATOM 2888 O O . TYR B 1 138 ? -16.391 -12.852 -0.186 1 96 138 TYR B O 1
ATOM 2896 N N . ILE B 1 139 ? -14.539 -11.852 0.212 1 97.38 139 ILE B N 1
ATOM 2897 C CA . ILE B 1 139 ? -13.719 -12.703 -0.644 1 97.38 139 ILE B CA 1
ATOM 2898 C C . ILE B 1 139 ? -13.609 -14.102 -0.031 1 97.38 139 ILE B C 1
ATOM 2900 O O . ILE B 1 139 ? -13.625 -15.102 -0.749 1 97.38 139 ILE B O 1
ATOM 2904 N N . LYS B 1 140 ? -13.484 -14.094 1.29 1 98.38 140 LYS B N 1
ATOM 2905 C CA . LYS B 1 140 ? -13.422 -15.352 2.023 1 98.38 140 LYS B CA 1
ATOM 2906 C C . LYS B 1 140 ? -14.602 -16.25 1.663 1 98.38 140 LYS B C 1
ATOM 2908 O O . LYS B 1 140 ? -14.422 -17.453 1.413 1 98.38 140 LYS B O 1
ATOM 2913 N N . SER B 1 141 ? -15.773 -15.727 1.617 1 97.94 141 SER B N 1
ATOM 2914 C CA . SER B 1 141 ? -16.984 -16.5 1.339 1 97.94 141 SER B CA 1
ATOM 2915 C C . SER B 1 141 ? -16.938 -17.094 -0.064 1 97.94 141 SER B C 1
ATOM 2917 O O . SER B 1 141 ? -17.422 -18.203 -0.284 1 97.94 141 SER B O 1
ATOM 2919 N N . ILE B 1 142 ? -16.375 -16.391 -0.997 1 98.19 142 ILE B N 1
ATOM 2920 C CA . ILE B 1 142 ? -16.266 -16.859 -2.369 1 98.19 142 ILE B CA 1
ATOM 2921 C C . ILE B 1 142 ? -15.281 -18.031 -2.42 1 98.19 142 ILE B C 1
ATOM 2923 O O . ILE B 1 142 ? -15.555 -19.062 -3.057 1 98.19 142 ILE B O 1
ATOM 2927 N N . ILE B 1 143 ? -14.102 -17.922 -1.75 1 98.62 143 ILE B N 1
ATOM 2928 C CA . ILE B 1 143 ? -13.102 -18.984 -1.704 1 98.62 143 ILE B CA 1
ATOM 2929 C C . ILE B 1 143 ? -13.711 -20.234 -1.067 1 98.62 143 ILE B C 1
ATOM 2931 O O . ILE B 1 143 ? -13.539 -21.344 -1.578 1 98.62 143 ILE B O 1
ATOM 2935 N N . GLU B 1 144 ? -14.406 -20.016 -0.007 1 98.69 144 GLU B N 1
ATOM 2936 C CA . GLU B 1 144 ? -15.016 -21.141 0.695 1 98.69 144 GLU B CA 1
ATOM 2937 C C . GLU B 1 144 ? -16.078 -21.812 -0.17 1 98.69 144 GLU B C 1
ATOM 2939 O O . GLU B 1 144 ? -16.219 -23.047 -0.138 1 98.69 144 GLU B O 1
ATOM 2944 N N . GLU B 1 145 ? -16.875 -21.031 -0.859 1 98.06 145 GLU B N 1
ATOM 2945 C CA . GLU B 1 145 ? -17.797 -21.594 -1.827 1 98.06 145 GLU B CA 1
ATOM 2946 C C . GLU B 1 145 ? -17.078 -22.484 -2.838 1 98.06 145 GLU B C 1
ATOM 2948 O O . GLU B 1 145 ? -17.531 -23.594 -3.131 1 98.06 145 GLU B O 1
ATOM 2953 N N . GLY B 1 146 ? -15.984 -22 -3.395 1 98.44 146 GLY B N 1
ATOM 2954 C CA . GLY B 1 146 ? -15.203 -22.781 -4.344 1 98.44 146 GLY B CA 1
ATOM 2955 C C . GLY B 1 146 ? -14.617 -24.047 -3.746 1 98.44 146 GLY B C 1
ATOM 2956 O O . GLY B 1 146 ? -14.469 -25.047 -4.438 1 98.44 146 GLY B O 1
ATOM 2957 N N . GLN B 1 147 ? -14.219 -23.938 -2.463 1 98.44 147 GLN B N 1
ATOM 2958 C CA . GLN B 1 147 ? -13.75 -25.141 -1.771 1 98.44 147 GLN B CA 1
ATOM 2959 C C . GLN B 1 147 ? -14.867 -26.156 -1.626 1 98.44 147 GLN B C 1
ATOM 2961 O O . GLN B 1 147 ? -14.672 -27.344 -1.906 1 98.44 147 GLN B O 1
ATOM 2966 N N . LYS B 1 148 ? -16 -25.719 -1.266 1 97.88 148 LYS B N 1
ATOM 2967 C CA . LYS B 1 148 ? -17.156 -26.594 -1.079 1 97.88 148 LYS B CA 1
ATOM 2968 C C . LYS B 1 148 ? -17.547 -27.281 -2.387 1 97.88 148 LYS B C 1
ATOM 2970 O O . LYS B 1 148 ? -17.953 -28.438 -2.387 1 97.88 148 LYS B O 1
ATOM 2975 N N . THR B 1 149 ? -17.422 -26.594 -3.529 1 97.25 149 THR B N 1
ATOM 2976 C CA . THR B 1 149 ? -17.844 -27.109 -4.82 1 97.25 149 THR B CA 1
ATOM 2977 C C . THR B 1 149 ? -16.719 -27.875 -5.496 1 97.25 149 THR B C 1
ATOM 2979 O O . THR B 1 149 ? -16.906 -28.484 -6.555 1 97.25 149 THR B O 1
ATOM 2982 N N . GLY B 1 150 ? -15.523 -27.766 -4.965 1 97.38 150 GLY B N 1
ATOM 2983 C CA . GLY B 1 150 ? -14.391 -28.516 -5.492 1 97.38 150 GLY B CA 1
ATOM 2984 C C . GLY B 1 150 ? -13.625 -27.75 -6.562 1 97.38 150 GLY B C 1
ATOM 2985 O O . GLY B 1 150 ? -12.719 -28.297 -7.195 1 97.38 150 GLY B O 1
ATOM 2986 N N . GLU B 1 151 ? -13.969 -26.484 -6.73 1 97.88 151 GLU B N 1
ATOM 2987 C CA . GLU B 1 151 ? -13.289 -25.672 -7.723 1 97.88 151 GLU B CA 1
ATOM 2988 C C . GLU B 1 151 ? -11.891 -25.266 -7.242 1 97.88 151 GLU B C 1
ATOM 2990 O O . GLU B 1 151 ? -10.984 -25.078 -8.047 1 97.88 151 GLU B O 1
ATOM 2995 N N . PHE B 1 152 ? -11.812 -25.062 -5.93 1 98.56 152 PHE B N 1
ATOM 2996 C CA . PHE B 1 152 ? -10.57 -24.562 -5.348 1 98.56 152 PHE B CA 1
ATOM 2997 C C . PHE B 1 152 ? -9.953 -25.609 -4.418 1 98.56 152 PHE B C 1
ATOM 2999 O O . PHE B 1 152 ? -10.656 -26.484 -3.916 1 98.56 152 PHE B O 1
ATOM 3006 N N . LYS B 1 153 ? -8.609 -25.516 -4.211 1 98 153 LYS B N 1
ATOM 3007 C CA . LYS B 1 153 ? -7.898 -26.422 -3.307 1 98 153 LYS B CA 1
ATOM 3008 C C . LYS B 1 153 ? -8.531 -26.422 -1.92 1 98 153 LYS B C 1
ATOM 3010 O O . LYS B 1 153 ? -8.883 -25.359 -1.39 1 98 153 LYS B O 1
ATOM 3015 N N . GLN B 1 154 ? -8.578 -27.547 -1.31 1 97.06 154 GLN B N 1
ATOM 3016 C CA . GLN B 1 154 ? -9.266 -27.703 -0.032 1 97.06 154 GLN B CA 1
ATOM 3017 C C . GLN B 1 154 ? -8.406 -27.203 1.123 1 97.06 154 GLN B C 1
ATOM 3019 O O . GLN B 1 154 ? -8.93 -26.828 2.178 1 97.06 154 GLN B O 1
ATOM 3024 N N . ASP B 1 155 ? -7.129 -27.141 0.955 1 96.19 155 ASP B N 1
ATOM 3025 C CA . ASP B 1 155 ? -6.238 -26.828 2.066 1 96.19 155 ASP B CA 1
ATOM 3026 C C . ASP B 1 155 ? -5.91 -25.328 2.092 1 96.19 155 ASP B C 1
ATOM 3028 O O . ASP B 1 155 ? -5.055 -24.891 2.865 1 96.19 155 ASP B O 1
ATOM 3032 N N . LEU B 1 156 ? -6.656 -24.547 1.277 1 97.12 156 LEU B N 1
ATOM 3033 C CA . LEU B 1 156 ? -6.445 -23.094 1.288 1 97.12 156 LEU B CA 1
ATOM 3034 C C . LEU B 1 156 ? -6.953 -22.484 2.588 1 97.12 156 LEU B C 1
ATOM 3036 O O . LEU B 1 156 ? -7.992 -22.891 3.107 1 97.12 156 LEU B O 1
ATOM 3040 N N . ASP B 1 157 ? -6.242 -21.625 3.164 1 98.25 157 ASP B N 1
ATOM 3041 C CA . ASP B 1 157 ? -6.789 -20.719 4.168 1 98.25 157 ASP B CA 1
ATOM 3042 C C . ASP B 1 157 ? -7.559 -19.562 3.512 1 98.25 157 ASP B C 1
ATOM 3044 O O . ASP B 1 157 ? -6.957 -18.641 2.98 1 98.25 157 ASP B O 1
ATOM 3048 N N . SER B 1 158 ? -8.906 -19.656 3.6 1 98.5 158 SER B N 1
ATOM 3049 C CA . SER B 1 158 ? -9.758 -18.719 2.871 1 98.5 158 SER B CA 1
ATOM 3050 C C . SER B 1 158 ? -9.547 -17.281 3.348 1 98.5 158 SER B C 1
ATOM 3052 O O . SER B 1 158 ? -9.578 -16.344 2.547 1 98.5 158 SER B O 1
ATOM 3054 N N . THR B 1 159 ? -9.336 -17.062 4.645 1 98 159 THR B N 1
ATOM 3055 C CA . THR B 1 159 ? -9.047 -15.742 5.184 1 98 159 THR B CA 1
ATOM 3056 C C . THR B 1 159 ? -7.723 -15.211 4.641 1 98 159 THR B C 1
ATOM 3058 O O . THR B 1 159 ? -7.637 -14.055 4.211 1 98 159 THR B O 1
ATOM 3061 N N . GLN B 1 160 ? -6.746 -16.047 4.625 1 97.62 160 GLN B N 1
ATOM 3062 C CA . GLN B 1 160 ? -5.426 -15.656 4.137 1 97.62 160 GLN B CA 1
ATOM 3063 C C . GLN B 1 160 ? -5.469 -15.305 2.654 1 97.62 160 GLN B C 1
ATOM 3065 O O . GLN B 1 160 ? -4.844 -14.328 2.223 1 97.62 160 GLN B O 1
ATOM 3070 N N . MET B 1 161 ? -6.18 -16.109 1.881 1 98.38 161 MET B N 1
ATOM 3071 C CA . MET B 1 161 ? -6.281 -15.828 0.449 1 98.38 161 MET B CA 1
ATOM 3072 C C . MET B 1 161 ? -7.008 -14.516 0.196 1 98.38 161 MET B C 1
ATOM 3074 O O . MET B 1 161 ? -6.672 -13.789 -0.743 1 98.38 161 MET B O 1
ATOM 3078 N N . SER B 1 162 ? -8.039 -14.234 1.028 1 98.44 162 SER B N 1
ATOM 3079 C CA . SER B 1 162 ? -8.719 -12.945 0.939 1 98.44 162 SER B CA 1
ATOM 3080 C C . SER B 1 162 ? -7.758 -11.797 1.229 1 98.44 162 SER B C 1
ATOM 3082 O O . SER B 1 162 ? -7.746 -10.789 0.513 1 98.44 162 SER B O 1
ATOM 3084 N N . GLN B 1 163 ? -6.934 -11.93 2.242 1 97.56 163 GLN B N 1
ATOM 3085 C CA . GLN B 1 163 ? -5.949 -10.914 2.605 1 97.56 163 GLN B CA 1
ATOM 3086 C C . GLN B 1 163 ? -4.949 -10.688 1.475 1 97.56 163 GLN B C 1
ATOM 3088 O O . GLN B 1 163 ? -4.586 -9.547 1.18 1 97.56 163 GLN B O 1
ATOM 3093 N N . ILE B 1 164 ? -4.539 -11.75 0.848 1 98.25 164 ILE B N 1
ATOM 3094 C CA . ILE B 1 164 ? -3.584 -11.672 -0.251 1 98.25 164 ILE B CA 1
ATOM 3095 C C . ILE B 1 164 ? -4.215 -10.945 -1.436 1 98.25 164 ILE B C 1
ATOM 3097 O O . ILE B 1 164 ? -3.584 -10.078 -2.053 1 98.25 164 ILE B O 1
ATOM 3101 N N . PHE B 1 165 ? -5.496 -11.242 -1.71 1 98.56 165 PHE B N 1
ATOM 3102 C CA . PHE B 1 165 ? -6.211 -10.555 -2.779 1 98.56 165 PHE B CA 1
ATOM 3103 C C . PHE B 1 165 ? -6.215 -9.055 -2.551 1 98.56 165 PHE B C 1
ATOM 3105 O O . PHE B 1 165 ? -5.863 -8.281 -3.447 1 98.56 165 PHE B O 1
ATOM 3112 N N . TRP B 1 166 ? -6.578 -8.656 -1.401 1 97.94 166 TRP B N 1
ATOM 3113 C CA . TRP B 1 166 ? -6.699 -7.234 -1.109 1 97.94 166 TRP B CA 1
ATOM 3114 C C . TRP B 1 166 ? -5.328 -6.578 -1.009 1 97.94 166 TRP B C 1
ATOM 3116 O O . TRP B 1 166 ? -5.164 -5.41 -1.361 1 97.94 166 TRP B O 1
ATOM 3126 N N . ALA B 1 167 ? -4.309 -7.324 -0.533 1 97.38 167 ALA B N 1
ATOM 3127 C CA . ALA B 1 167 ? -2.949 -6.789 -0.518 1 97.38 167 ALA B CA 1
ATOM 3128 C C . ALA B 1 167 ? -2.451 -6.52 -1.934 1 97.38 167 ALA B C 1
ATOM 3130 O O . ALA B 1 167 ? -1.8 -5.5 -2.184 1 97.38 167 ALA B O 1
ATOM 3131 N N . MET B 1 168 ? -2.773 -7.402 -2.848 1 97.94 168 MET B N 1
ATOM 3132 C CA . MET B 1 168 ? -2.438 -7.188 -4.254 1 97.94 168 MET B CA 1
ATOM 3133 C C . MET B 1 168 ? -3.127 -5.938 -4.789 1 97.94 168 MET B C 1
ATOM 3135 O O . MET B 1 168 ? -2.506 -5.129 -5.484 1 97.94 168 MET B O 1
ATOM 3139 N N . ARG B 1 169 ? -4.387 -5.824 -4.438 1 97.62 169 ARG B N 1
ATOM 3140 C CA . ARG B 1 169 ? -5.168 -4.676 -4.891 1 97.62 169 ARG B CA 1
ATOM 3141 C C . ARG B 1 169 ? -4.586 -3.373 -4.355 1 97.62 169 ARG B C 1
ATOM 3143 O O . ARG B 1 169 ? -4.367 -2.428 -5.113 1 97.62 169 ARG B O 1
ATOM 3150 N N . ASP B 1 170 ? -4.293 -3.338 -3.07 1 96.94 170 ASP B N 1
ATOM 3151 C CA . ASP B 1 170 ? -3.816 -2.107 -2.445 1 96.94 170 ASP B CA 1
ATOM 3152 C C . ASP B 1 170 ? -2.385 -1.793 -2.875 1 96.94 170 ASP B C 1
ATOM 3154 O O . ASP B 1 170 ? -2.033 -0.629 -3.078 1 96.94 170 ASP B O 1
ATOM 3158 N N . GLY B 1 171 ? -1.528 -2.848 -3.002 1 97.19 171 GLY B N 1
ATOM 3159 C CA . GLY B 1 171 ? -0.182 -2.629 -3.506 1 97.19 171 GLY B CA 1
ATOM 3160 C C . GLY B 1 171 ? -0.154 -2.1 -4.93 1 97.19 171 GLY B C 1
ATOM 3161 O O . GLY B 1 171 ? 0.574 -1.151 -5.227 1 97.19 171 GLY B O 1
ATOM 3162 N N . SER B 1 172 ? -0.956 -2.693 -5.809 1 96.56 172 SER B N 1
ATOM 3163 C CA . SER B 1 172 ? -1.063 -2.23 -7.188 1 96.56 172 SER B CA 1
ATOM 3164 C C . SER B 1 172 ? -1.641 -0.82 -7.254 1 96.56 172 SER B C 1
ATOM 3166 O O . SER B 1 172 ? -1.146 0.024 -8 1 96.56 172 SER B O 1
ATOM 3168 N N . GLY B 1 173 ? -2.689 -0.592 -6.426 1 94.94 173 GLY B N 1
ATOM 3169 C CA . GLY B 1 173 ? -3.277 0.737 -6.371 1 94.94 173 GLY B CA 1
ATOM 3170 C C . GLY B 1 173 ? -2.297 1.806 -5.926 1 94.94 173 GLY B C 1
ATOM 3171 O O . GLY B 1 173 ? -2.262 2.898 -6.496 1 94.94 173 GLY B O 1
ATOM 3172 N N . LEU B 1 174 ? -1.521 1.497 -4.953 1 95.25 174 LEU B N 1
ATOM 3173 C CA . LEU B 1 174 ? -0.502 2.416 -4.453 1 95.25 174 LEU B CA 1
ATOM 3174 C C . LEU B 1 174 ? 0.492 2.773 -5.551 1 95.25 174 LEU B C 1
ATOM 3176 O O . LEU B 1 174 ? 0.744 3.953 -5.809 1 95.25 174 LEU B O 1
ATOM 3180 N N . HIS B 1 175 ? 1.009 1.768 -6.238 1 95.75 175 HIS B N 1
ATOM 3181 C CA . HIS B 1 175 ? 2.021 1.997 -7.262 1 95.75 175 HIS B CA 1
ATOM 3182 C C . HIS B 1 175 ? 1.45 2.781 -8.438 1 95.75 175 HIS B C 1
ATOM 3184 O O . HIS B 1 175 ? 2.047 3.766 -8.883 1 95.75 175 HIS B O 1
ATOM 3190 N N . TYR B 1 176 ? 0.28 2.471 -8.891 1 93.5 176 TYR B N 1
ATOM 3191 C CA . TYR B 1 176 ? -0.229 3.07 -10.117 1 93.5 176 TYR B CA 1
ATOM 3192 C C . TYR B 1 176 ? -0.901 4.406 -9.836 1 93.5 176 TYR B C 1
ATOM 3194 O O . TYR B 1 176 ? -1.161 5.188 -10.758 1 93.5 176 TYR B O 1
ATOM 3202 N N . SER B 1 177 ? -1.221 4.633 -8.555 1 90.06 177 SER B N 1
ATOM 3203 C CA . SER B 1 177 ? -1.649 5.984 -8.219 1 90.06 177 SER B CA 1
ATOM 3204 C C . SER B 1 177 ? -0.525 6.992 -8.438 1 90.06 177 SER B C 1
ATOM 3206 O O . SER B 1 177 ? -0.778 8.188 -8.594 1 90.06 177 SER B O 1
ATOM 3208 N N . PHE B 1 178 ? 0.632 6.445 -8.453 1 87 178 PHE B N 1
ATOM 3209 C CA . PHE B 1 178 ? 1.835 7.258 -8.609 1 87 178 PHE B CA 1
ATOM 3210 C C . PHE B 1 178 ? 2.357 7.18 -10.039 1 87 178 PHE B C 1
ATOM 3212 O O . PHE B 1 178 ? 2.742 8.195 -10.625 1 87 178 PHE B O 1
ATOM 3219 N N . LEU B 1 179 ? 2.307 6.055 -10.664 1 84.69 179 LEU B N 1
ATOM 3220 C CA . LEU B 1 179 ? 2.961 5.836 -11.945 1 84.69 179 LEU B CA 1
ATOM 3221 C C . LEU B 1 179 ? 2.025 6.18 -13.102 1 84.69 179 LEU B C 1
ATOM 3223 O O . LEU B 1 179 ? 2.475 6.625 -14.164 1 84.69 179 LEU B O 1
ATOM 3227 N N . GLY B 1 180 ? 0.642 5.988 -13.062 1 82.12 180 GLY B N 1
ATOM 3228 C CA . GLY B 1 180 ? -0.4 6.469 -13.953 1 82.12 180 GLY B CA 1
ATOM 3229 C C . GLY B 1 180 ? -0.395 5.777 -15.305 1 82.12 180 GLY B C 1
ATOM 3230 O O . GLY B 1 180 ? -0.979 6.277 -16.266 1 82.12 180 GLY B O 1
ATOM 3231 N N . ASP B 1 181 ? 0.163 4.609 -15.547 1 91.75 181 ASP B N 1
ATOM 3232 C CA . ASP B 1 181 ? 0.197 3.914 -16.828 1 91.75 181 ASP B CA 1
ATOM 3233 C C . ASP B 1 181 ? -0.944 2.904 -16.938 1 91.75 181 ASP B C 1
ATOM 3235 O O . ASP B 1 181 ? -0.853 1.796 -16.406 1 91.75 181 ASP B O 1
ATOM 3239 N N . GLN B 1 182 ? -2.061 3.346 -17.766 1 96.19 182 GLN B N 1
ATOM 3240 C CA . GLN B 1 182 ? -3.285 2.555 -17.844 1 96.19 182 GLN B CA 1
ATOM 3241 C C . GLN B 1 182 ? -3.012 1.173 -18.422 1 96.19 182 GLN B C 1
ATOM 3243 O O . GLN B 1 182 ? -3.529 0.17 -17.938 1 96.19 182 GLN B O 1
ATOM 3248 N N . LYS B 1 183 ? -2.246 1.174 -19.5 1 96.25 183 LYS B N 1
ATOM 3249 C CA . LYS B 1 183 ? -1.964 -0.093 -20.172 1 96.25 183 LYS B CA 1
ATOM 3250 C C . LYS B 1 183 ? -1.211 -1.046 -19.234 1 96.25 183 LYS B C 1
ATOM 3252 O O . LYS B 1 183 ? -1.551 -2.227 -19.156 1 96.25 183 LYS B O 1
ATOM 3257 N N . LYS B 1 184 ? -0.222 -0.589 -18.609 1 95.69 184 LYS B N 1
ATOM 3258 C CA . LYS B 1 184 ? 0.559 -1.415 -17.688 1 95.69 184 LYS B CA 1
ATOM 3259 C C . LYS B 1 184 ? -0.292 -1.887 -16.516 1 95.69 184 LYS B C 1
ATOM 3261 O O . LYS B 1 184 ? -0.125 -3.01 -16.031 1 95.69 184 LYS B O 1
ATOM 3266 N N . TYR B 1 185 ? -1.149 -0.926 -16.109 1 97 185 TYR B N 1
ATOM 3267 C CA . TYR B 1 185 ? -2.072 -1.276 -15.047 1 97 185 TYR B CA 1
ATOM 3268 C C . TYR B 1 185 ? -2.928 -2.479 -15.43 1 97 185 TYR B C 1
ATOM 3270 O O . TYR B 1 185 ? -3.008 -3.455 -14.68 1 97 185 TYR B O 1
ATOM 3278 N N . GLU B 1 186 ? -3.533 -2.438 -16.562 1 97.88 186 GLU B N 1
ATOM 3279 C CA . GLU B 1 186 ? -4.402 -3.51 -17.047 1 97.88 186 GLU B CA 1
ATOM 3280 C C . GLU B 1 186 ? -3.631 -4.82 -17.188 1 97.88 186 GLU B C 1
ATOM 3282 O O . GLU B 1 186 ? -4.117 -5.879 -16.797 1 97.88 186 GLU B O 1
ATOM 3287 N N . GLN B 1 187 ? -2.473 -4.727 -17.734 1 97.19 187 GLN B N 1
ATOM 3288 C CA . GLN B 1 187 ? -1.652 -5.918 -17.922 1 97.19 187 GLN B CA 1
ATOM 3289 C C . GLN B 1 187 ? -1.243 -6.531 -16.594 1 97.19 187 GLN B C 1
ATOM 3291 O O . GLN B 1 187 ? -1.212 -7.758 -16.453 1 97.19 187 GLN B O 1
ATOM 3296 N N . THR B 1 188 ? -0.909 -5.699 -15.641 1 97.5 188 THR B N 1
ATOM 3297 C CA . THR B 1 188 ? -0.536 -6.184 -14.312 1 97.5 188 THR B CA 1
ATOM 3298 C C . THR B 1 188 ? -1.684 -6.965 -13.68 1 97.5 188 THR B C 1
ATOM 3300 O O . THR B 1 188 ? -1.473 -8.047 -13.125 1 97.5 188 THR B O 1
ATOM 3303 N N . TRP B 1 189 ? -2.854 -6.484 -13.836 1 98.12 189 TRP B N 1
ATOM 3304 C CA . TRP B 1 189 ? -4.004 -7.145 -13.219 1 98.12 189 TRP B CA 1
ATOM 3305 C C . TRP B 1 189 ? -4.336 -8.445 -13.953 1 98.12 189 TRP B C 1
ATOM 3307 O O . TRP B 1 189 ? -4.871 -9.375 -13.352 1 98.12 189 TRP B O 1
ATOM 3317 N N . LYS B 1 190 ? -4.027 -8.469 -15.242 1 98.19 190 LYS B N 1
ATOM 3318 C CA . LYS B 1 190 ? -4.164 -9.742 -15.945 1 98.19 190 LYS B CA 1
ATOM 3319 C C . LYS B 1 190 ? -3.225 -10.797 -15.367 1 98.19 190 LYS B C 1
ATOM 3321 O O . LYS B 1 190 ? -3.631 -11.938 -15.133 1 98.19 190 LYS B O 1
ATOM 3326 N N . VAL B 1 191 ? -2.033 -10.445 -15.148 1 98.19 191 VAL B N 1
ATOM 3327 C CA . VAL B 1 191 ? -1.042 -11.367 -14.609 1 98.19 191 VAL B CA 1
ATOM 3328 C C . VAL B 1 191 ? -1.408 -11.742 -13.18 1 98.19 191 VAL B C 1
ATOM 3330 O O . VAL B 1 191 ? -1.31 -12.906 -12.789 1 98.19 191 VAL B O 1
ATOM 3333 N N . LEU B 1 192 ? -1.848 -10.742 -12.336 1 98.5 192 LEU B N 1
ATOM 3334 C CA . LEU B 1 192 ? -2.27 -11.016 -10.961 1 98.5 192 LEU B CA 1
ATOM 3335 C C . LEU B 1 192 ? -3.408 -12.023 -10.93 1 98.5 192 LEU B C 1
ATOM 3337 O O . LEU B 1 192 ? -3.436 -12.914 -10.078 1 98.5 192 LEU B O 1
ATOM 3341 N N . GLU B 1 193 ? -4.312 -11.836 -11.859 1 98.5 193 GLU B N 1
ATOM 3342 C CA . GLU B 1 193 ? -5.406 -12.797 -11.961 1 98.5 193 GLU B CA 1
ATOM 3343 C C . GLU B 1 193 ? -4.883 -14.195 -12.266 1 98.5 193 GLU B C 1
ATOM 3345 O O . GLU B 1 193 ? -5.293 -15.172 -11.633 1 98.5 193 GLU B O 1
ATOM 3350 N N . GLU B 1 194 ? -3.998 -14.328 -13.227 1 97.62 194 GLU B N 1
ATOM 3351 C CA . GLU B 1 194 ? -3.469 -15.625 -13.641 1 97.62 194 GLU B CA 1
ATOM 3352 C C . GLU B 1 194 ? -2.744 -16.312 -12.484 1 97.62 194 GLU B C 1
ATOM 3354 O O . GLU B 1 194 ? -2.955 -17.5 -12.234 1 97.62 194 GLU B O 1
ATOM 3359 N N . LEU B 1 195 ? -1.908 -15.539 -11.844 1 96.38 195 LEU B N 1
ATOM 3360 C CA . LEU B 1 195 ? -1.14 -16.156 -10.781 1 96.38 195 LEU B CA 1
ATOM 3361 C C . LEU B 1 195 ? -2.041 -16.531 -9.609 1 96.38 195 LEU B C 1
ATOM 3363 O O . LEU B 1 195 ? -1.877 -17.594 -9 1 96.38 195 LEU B O 1
ATOM 3367 N N . PHE B 1 196 ? -3.027 -15.719 -9.211 1 98.38 196 PHE B N 1
ATOM 3368 C CA . PHE B 1 196 ? -3.957 -16 -8.125 1 98.38 196 PHE B CA 1
ATOM 3369 C C . PHE B 1 196 ? -4.812 -17.219 -8.453 1 98.38 196 PHE B C 1
ATOM 3371 O O . PHE B 1 196 ? -4.926 -18.141 -7.641 1 98.38 196 PHE B O 1
ATOM 3378 N N . VAL B 1 197 ? -5.379 -17.25 -9.648 1 97.88 197 VAL B N 1
ATOM 3379 C CA . VAL B 1 197 ? -6.27 -18.312 -10.094 1 97.88 197 VAL B CA 1
ATOM 3380 C C . VAL B 1 197 ? -5.496 -19.625 -10.188 1 97.88 197 VAL B C 1
ATOM 3382 O O . VAL B 1 197 ? -5.996 -20.672 -9.781 1 97.88 197 VAL B O 1
ATOM 3385 N N . GLN B 1 198 ? -4.309 -19.562 -10.75 1 96.31 198 GLN B N 1
ATOM 3386 C CA . GLN B 1 198 ? -3.475 -20.75 -10.828 1 96.31 198 GLN B CA 1
ATOM 3387 C C . GLN B 1 198 ? -3.23 -21.344 -9.445 1 96.31 198 GLN B C 1
ATOM 3389 O O . GLN B 1 198 ? -3.211 -22.562 -9.281 1 96.31 198 GLN B O 1
ATOM 3394 N N . TYR B 1 199 ? -3.08 -20.5 -8.438 1 97.06 199 TYR B N 1
ATOM 3395 C CA . TYR B 1 199 ? -2.732 -20.953 -7.094 1 97.06 199 TYR B CA 1
ATOM 3396 C C . TYR B 1 199 ? -3.941 -21.578 -6.398 1 97.06 199 TYR B C 1
ATOM 3398 O O . TYR B 1 199 ? -3.816 -22.578 -5.703 1 97.06 199 TYR B O 1
ATOM 3406 N N . ILE B 1 200 ? -5.094 -21.031 -6.613 1 97.75 200 ILE B N 1
ATOM 3407 C CA . ILE B 1 200 ? -6.227 -21.453 -5.801 1 97.75 200 ILE B CA 1
ATOM 3408 C C . ILE B 1 200 ? -6.922 -22.641 -6.469 1 97.75 200 ILE B C 1
ATOM 3410 O O . ILE B 1 200 ? -7.688 -23.359 -5.828 1 97.75 200 ILE B O 1
ATOM 3414 N N . SER B 1 201 ? -6.758 -22.688 -7.762 1 96.75 201 SER B N 1
ATOM 3415 C CA . SER B 1 201 ? -7.512 -23.672 -8.531 1 96.75 201 SER B CA 1
ATOM 3416 C C . SER B 1 201 ? -7.102 -25.094 -8.164 1 96.75 201 SER B C 1
ATOM 3418 O O . SER B 1 201 ? -5.918 -25.359 -7.957 1 96.75 201 SER B O 1
ATOM 3420 N N . GLU B 1 202 ? -8.078 -25.875 -8.023 1 88.62 202 GLU B N 1
ATOM 3421 C CA . GLU B 1 202 ? -7.824 -27.297 -7.859 1 88.62 202 GLU B CA 1
ATOM 3422 C C . GLU B 1 202 ? -7.43 -27.938 -9.188 1 88.62 202 GLU B C 1
ATOM 3424 O O . GLU B 1 202 ? -8.008 -27.641 -10.227 1 88.62 202 GLU B O 1
ATOM 3429 N N . ARG B 1 203 ? -6.098 -28.406 -9.344 1 72.12 203 ARG B N 1
ATOM 3430 C CA . ARG B 1 203 ? -5.68 -29.109 -10.555 1 72.12 203 ARG B CA 1
ATOM 3431 C C . ARG B 1 203 ? -6.562 -30.312 -10.82 1 72.12 203 ARG B C 1
ATOM 3433 O O . ARG B 1 203 ? -6.887 -31.078 -9.898 1 72.12 203 ARG B O 1
ATOM 3440 N N . PRO B 1 204 ? -7.328 -30.312 -12 1 55.47 204 PRO B N 1
ATOM 3441 C CA . PRO B 1 204 ? -7.98 -31.594 -12.297 1 55.47 204 PRO B CA 1
ATOM 3442 C C . PRO B 1 204 ? -7.016 -32.781 -12.242 1 55.47 204 PRO B C 1
ATOM 3444 O O . PRO B 1 204 ? -5.809 -32.594 -12.43 1 55.47 204 PRO B O 1
#

Nearest PDB structures (foldseek):
  5gp9-assembly1_A  TM=8.846E-01  e=4.671E-07  Halalkalibacterium halodurans C-125
  3qbm-assembly1_B  TM=8.103E-01  e=7.434E-07  Chloroflexus aurantiacus J-10-fl
  3eup-assembly1_B  TM=7.775E-01  e=4.001E-07  Cytophaga hutchinsonii ATCC 33406
  6nsm-assembly1_B  TM=7.932E-01  e=7.894E-04  Pseudomonas aeruginosa UCBPP-PA14
  6nsr-assembly1_B  TM=7.888E-01  e=1.323E-03  Pseudomonas aeruginosa

Solvent-accessible surface area (backbone atoms only — not comparable to full-atom values): 21619 Å² total; per-residue (Å²): 126,84,80,75,46,73,64,55,53,50,50,51,51,49,45,50,47,54,28,38,49,52,41,22,41,73,62,29,57,85,72,43,50,72,66,55,32,23,68,68,53,71,45,54,67,68,59,51,50,74,75,31,91,40,74,66,51,45,51,52,49,51,49,48,52,53,50,50,52,50,53,51,53,48,54,62,53,46,75,75,43,90,46,40,68,52,46,54,51,48,55,43,48,55,62,32,65,55,70,71,42,72,67,50,26,25,53,49,51,32,49,53,49,46,53,56,53,24,65,76,32,73,74,48,30,55,54,51,50,53,52,49,49,51,57,32,51,53,46,18,52,41,46,46,49,15,32,75,73,57,54,20,44,76,85,61,55,38,62,57,52,22,48,50,53,52,16,42,50,50,11,46,46,57,51,44,48,66,69,57,52,60,67,60,48,32,51,50,35,52,50,52,42,51,36,52,49,63,60,41,40,41,79,128,123,85,77,75,47,74,62,54,54,50,52,52,51,48,46,50,46,54,28,38,50,51,41,23,42,72,61,29,56,84,72,44,50,71,66,55,31,24,67,69,52,72,44,53,69,68,61,51,49,73,77,32,91,42,75,66,52,46,51,52,50,52,49,49,52,53,49,52,51,49,51,53,53,48,54,63,52,46,74,76,40,90,48,38,66,52,48,54,51,49,56,42,48,54,61,33,66,56,66,74,42,73,68,50,25,25,52,50,51,33,49,54,48,45,54,57,54,24,65,77,32,73,76,49,30,56,55,52,50,52,52,50,49,53,58,33,50,54,46,18,53,42,47,46,48,15,31,74,74,57,53,23,45,76,86,62,55,38,62,58,52,22,49,50,51,50,18,42,51,51,12,47,46,56,52,43,49,64,68,62,50,60,67,60,48,31,52,50,36,51,52,50,43,50,36,51,49,63,58,42,40,42,80,128

Secondary structure (DSSP, 8-state):
-----HHHHHHHHHHHHHHHHHHHHHH-TTT--HHHHHHHH---HHHHHHH-SSHHHHHHHHHHHHHHHHHHHHHHHHTT--SHHHHHHHHHHHHHT----HHHHHHHHHHHHHHHHHTT-HHHHHHHHHHHHHHHHHHHHHHHHHHHHTSB-TT--HHHHHHHHHHHHHHHHHHHHHH--HHHHHHHHHHHHHHHHHHHB---/-----HHHHHHHHHHHHHHHHHHHHHH-TTT--HHHHHHHH---HHHHHHH-SSHHHHHHHHHHHHHHHHHHHHHHHHTT--SHHHHHHHHHHHHHT----HHHHHHHHHHHHHHHHHTT-HHHHHHHHHHHHHHHHHHHHHHHHHHHHTSB-TT--HHHHHHHHHHHHHHHHHHHHHH--HHHHHHHHHHHHHHHHHHHB---

Sequence (408 aa):
MPKVSEQYKEEKRNAILESALRCFGQKGYQATIIDDIVADSKISKGAIYNYFASKEEIYLQLLQKRSDEFFTDAEQRFTDLPNAMSKVRFLFERFRKQVLTEQNKQATRVYIEFWLYSSRQEDLRNVMEQRYEQFISYIKSIIEEGQKTGEFKQDLDSTQMSQIFWAMRDGSGLHYSFLGDQKKYEQTWKVLEELFVQYISERPMPKVSEQYKEEKRNAILESALRCFGQKGYQATIIDDIVADSKISKGAIYNYFASKEEIYLQLLQKRSDEFFTDAEQRFTDLPNAMSKVRFLFERFRKQVLTEQNKQATRVYIEFWLYSSRQEDLRNVMEQRYEQFISYIKSIIEEGQKTGEFKQDLDSTQMSQIFWAMRDGSGLHYSFLGDQKKYEQTWKVLEELFVQYISERP

Radius of gyration: 23.28 Å; Cα contacts (8 Å, |Δi|>4): 364; chains: 2; bounding box: 78×59×44 Å

pLDDT: mean 93.66, std 7.35, range [42.78, 98.69]

Foldseek 3Di:
DPPCDPVNVVVLLVLLLVLLLVQCLVQNLVRDALVSSCVRSVDDSVVVCVNPVGSVRSVVVVVVVVVVVVVVVLVVVVVVADALLSSLVVVLVVLLPDALDSSLLSNLRNVVRLQVVLVVPPVSVVVVVVVVVVQLVVQLVSLVRCCVVQFWDVPDDSSVLSVVVVVLSSVLSVVCSPVVDSVVSNVSSVVVSVVSSVHTGDDD/DPPCDPVNVVVLLVLLLVLLLVQCLVQNLVRDDLVSSCVRSVDDSVVVCVVPVGSVRSVVVVVVVVVVVVVVVLVVVVVVPDALLSSLVVVLVVLLPDALDSSLLSNLRNVVRVQVVLVVPPVSPVVVVVVVVVQLVVQLVSLVRCCVVQFWDVPDDSSVLSVVVVVLSSVLSVVCSPVVDSVVSNVSSVVVSVVSSVHTGDDD

InterPro domains:
  IPR001647 DNA-binding HTH domain, TetR-type [PF00440] (16-61)
  IPR001647 DNA-binding HTH domain, TetR-type [PR00455] (16-29)
  IPR001647 DNA-binding HTH domain, TetR-type [PR00455] (37-60)
  IPR001647 DNA-binding HTH domain, TetR-type [PS50977] (10-70)
  IPR009057 Homedomain-like superfamily [SSF46689] (4-84)
  IPR036271 Tetracyclin repressor-like, C-terminal domain superfamily [SSF48498] (87-196)
  IPR041612 YfiR, C-terminal [PF17922] (98-183)